Protein 2A2N (pdb70)

Organism: Homo sapiens (NCBI:txid9606)

InterPro domains:
  IPR001680 WD40 repeat [PF00400] (89-116)
  IPR001680 WD40 repeat [PF00400] (125-161)
  IPR001680 WD40 repeat [PF00400] (284-307)
  IPR001680 WD40 repeat [PS50082] (129-170)
  IPR001680 WD40 repeat [SM00320] (80-117)
  IPR001680 WD40 repeat [SM00320] (122-161)
  IPR001680 WD40 repeat [SM00320] (211-251)
  IPR001680 WD40 repeat [SM00320] (269-308)
  IPR002130 Cyclophilin-type peptidyl-prolyl cis-trans isomerase domain [PF00160] (496-645)
  IPR002130 Cyclophilin-type peptidyl-prolyl cis-trans isomerase domain [PR00153] (507-522)
  IPR002130 Cyclophilin-type peptidyl-prolyl cis-trans isomerase domain [PR00153] (533-545)
  IPR002130 Cyclophilin-type peptidyl-prolyl cis-trans isomerase domain [PR00153] (576-591)
  IPR002130 Cyclophilin-type peptidyl-prolyl cis-trans isomerase domain [PR00153] (591-603)
  IPR002130 Cyclophilin-type peptidyl-prolyl cis-trans isomerase domain [PR00153] (604-619)
  IPR002130 Cyclophilin-type peptidyl-prolyl cis-trans isomerase domain [PS50072] (490-645)
  IPR015943 WD40/YVTN repeat-like-containing domain superfamily [G3DSA:2.130.10.10] (78-263)
  IPR015943 WD40/YVTN repeat-like-containing domain superfamily [G3DSA:2.130.10.10] (264-470)
  IPR029000 Cyclophilin-like domain superfamily [G3DSA:2.40.100.10] (471-646)
  IPR029000 Cyclophilin-like domain superfamily [SSF50891] (483-645)
  IPR036322 WD40-repeat-containing domain superfamily [SSF50978] (87-430)

Foldseek 3Di:
DDDDDAQFAQWKWFQKPQGIWIKGWDCVQPVQVRNQQRVCQVVCVQAWWWQLAAAAQWKTKTFAPVSQVPHAFTPVGFWAAARADPVAFLQAFQWKWFDADFGRGGGGMIMGTLGRDRVCHVVIHGTIGTDPCSVVRNVVNPADADPVRNGHPDTMGGNGMGGD/DDDDDAQFAQWKWFQKPLGIWIKGFACPQPVVLRNQQRVCQVVQVQAFWFQLAAAAQWKTKIFAPVSQVPHFFTPVGFWAFARADPVAALQAFFWKWFDDDQGGRGGGMIIGTGGRDRVCRVRIHGTIGTDPCSVSRNVVNPADADPVRRGHPDTMGGNGMGGD/DPDDDDAQFAQWKWFQKPLGIWIKGWACVQVVQVRSQQSVCQVVQVQAFWFQLAAAAQWKTKTFAPVSQVPHFATPVRFWAAARADPVAALQAFQFKWFDADFGRGGGGMIIGTLGRDRVCHPVIHGTIGTDDCSVSRNVVNPADADVVRNGHPDTIGGNGMGGD

Solvent-accessible surface area: 22332 Å² total; per-residue (Å²): 202,34,18,10,0,112,20,42,14,91,37,3,47,0,40,7,61,54,27,56,0,43,1,108,4,21,25,134,62,0,55,81,0,0,26,1,2,0,14,9,5,70,110,25,64,2,74,50,15,35,1,11,37,1,20,155,36,2,0,0,0,0,0,1,72,84,10,80,1,130,11,29,82,3,42,121,48,30,121,23,100,10,18,77,73,92,97,14,64,0,81,124,50,37,0,0,0,2,0,8,48,37,92,83,29,0,2,0,0,0,0,1,0,8,51,66,0,76,52,3,35,72,130,12,0,6,0,0,32,13,82,132,4,67,105,14,0,63,116,0,1,74,37,172,36,48,99,173,79,42,92,10,148,150,106,5,27,0,106,56,7,67,23,184,181,42,21,8,0,108,26,37,13,90,34,2,48,0,38,3,64,38,26,60,0,38,1,106,4,21,23,134,56,0,56,98,0,0,29,1,2,0,14,10,4,70,105,28,63,1,62,55,16,27,0,12,96,2,50,161,42,43,4,0,16,0,0,2,70,88,10,82,33,182,15,38,83,5,43,118,55,27,121,25,114,19,26,78,70,88,96,13,60,0,88,133,48,39,0,0,0,3,13,38,79,60,82,63,42,0,9,1,23,1,8,0,0,10,49,60,0,69,152,15,40,77,135,32,0,7,0,0,24,14,82,133,4,65,105,15,0,68,111,0,2,73,32,177,30,51,110,189,84,46,87,4,143,152,80,7,33,0,102,51,7,66,24,180,132,196,80,184,41,142,114,120,39,12,94,28,2,50,0,41,6,65,50,29,60,0,51,1,96,6,29,22,115,57,0,66,93,0,0,35,0,1,0,13,8,5,124,110,24,64,2,76,49,14,29,1,9,34,2,19,128,35,1,0,0,0,0,0,2,74,86,12,80,1,137,13,27,78,4,44,118,47,34,123,13,85,22,23,81,73,90,95,17,75,0,88,124,49,27,0,0,0,1,0,9,56,40,94,73,25,0,2,0,0,0,0,0,0,10,50,66,0,72,58,4,27,78,127,13,0,6,0,0,23,4,72,136,8,80,100,9,0,64,126,0,2,60,40,158,34,50,95,178,83,44,85,7,142,146,103,6,29,0,103,51,6,62,23,182

GO terms:
  GO:0003755 peptidyl-prolyl cis-trans isomerase activity (F, IDA)
  GO:0071013 catalytic step 2 spliceosome (C, IDA)
  GO:0000398 mRNA splicing, via spliceosome (P, IC)
  GO:0005654 nucleoplasm (C, TAS)
  GO:0016604 nuclear body (C, IDA)

B-factor: mean 46.23, std 14.1, range [25.92, 134.56]

Secondary structure (DSSP, 8-state):
---S-----SEEEEEETTEEEEEEE-TTT-HHHHHHHHHHHHTTTTTT-B--EEETTTEEEE--TTSSSS----TTSS-B-----TT--S-SSSEEEE--SSTT-B-S-EEEESS--GGGTTTS-EEEEEEE-HHHHHHHHTS-B-TTT--BSS--BEEEEEE-/---S-----SEEEEEETTEEEEEEE-TTT-HHHHHHHHHHHHTTTTTT-B--EEETTTEEEE--TTSSSS----TTSS-B-----TT--S-SSSEEEE--SSSS-BSS-EEEESS--GGGTTTS-EEEEEEE-HHHHHHHHTS-EETTTTEESS--BEEEEEE-/--S----S--SEEEEEETTEEEEEEE-TTT-HHHHHHHHHHHHHTTTTT-B--EEETTTEEEE--TTSSSS----TTSS-B----BTTB-S-SSSEEEE--SSTT-B-S-EEEESS--GGGTTTS-EEEEEEE-HHHHHHHHTS-EETTTTEESS--BEEEEEE-

CATH classification: 2.40.100.10

Radius of gyration: 31.51 Å; Cα contacts (8 Å, |Δi|>4): 1238; chains: 3; bounding box: 46×42×111 Å

Sequence (493 aa):
QAEGPKRVSDSAIIHTSMGDIHTKLFPVECPKTVENFCVHSRNGYYNGHTFHRIIKGFMIQTGDPTGTGMGGESIWGGEFEDEFHSTLRHDRPYTLSMANAGSNTNGSQFFITVVPTPWLDNKHTVFGRVTKGMEVVQRISNVKVNPKTDKPYEDVSIINITVKQAEGPKRVSDSAIIHTSMGDIHTKLFPVECPKTVENFCVHSRNGYYNGHTFHRIIKGFMIQTGDPTGTGMGGESIWGGEFEDEFHSTLRHDRPYTLSMANAGSNTNGSQFFITVVPTPWLDNKHTVFGRVTKGMEVVQRISNVKVNPKTDKPYEDVSIINITVKTQAEGPKRVSDSAIIHTSMGDIHTKLFPVECPKTVENFCVHSRNGYYNGHTFHRIIKGFMIQTGDPTGTGMGGESIWGGEFEDEFHSTLRHDRPYTLSMANAGSNTNGSQFFITVVPTPWLDNKHTVFGRVTKGMEVVQRISNVKVNPKTDKPYEDVSIINITVK

Structure (mmCIF, N/CA/C/O backbone):
data_2A2N
#
_entry.id   2A2N
#
_cell.length_a   139.658
_cell.length_b   39.893
_cell.length_c   115.638
_cell.angle_alpha   90.00
_cell.angle_beta   122.33
_cell.angle_gamma   90.00
#
_symmetry.space_group_name_H-M   'C 1 2 1'
#
loop_
_entity.id
_entity.type
_entity.pdbx_description
1 polymer 'peptidylprolyl isomerase domain and WD repeat containing 1'
2 non-polymer GLYCEROL
3 water water
#
loop_
_atom_site.group_PDB
_atom_site.id
_atom_site.type_symbol
_atom_site.label_atom_id
_atom_site.label_alt_id
_atom_site.label_comp_id
_atom_site.label_asym_id
_atom_site.label_entity_id
_atom_site.label_seq_id
_atom_site.pdbx_PDB_ins_code
_atom_site.Cartn_x
_atom_site.Cartn_y
_atom_site.Cartn_z
_atom_site.occupancy
_atom_site.B_iso_or_equiv
_atom_site.auth_seq_id
_atom_site.auth_comp_id
_atom_site.auth_asym_id
_atom_site.auth_atom_id
_atom_site.pdbx_PDB_model_num
ATOM 1 N N . GLN A 1 13 ? 64.830 8.740 -7.119 1.00 58.01 483 GLN A N 1
ATOM 2 C CA . GLN A 1 13 ? 63.848 7.718 -6.657 1.00 54.35 483 GLN A CA 1
ATOM 3 C C . GLN A 1 13 ? 63.173 6.992 -7.824 1.00 50.23 483 GLN A C 1
ATOM 4 O O . GLN A 1 13 ? 63.069 7.509 -8.946 1.00 48.10 483 GLN A O 1
ATOM 10 N N . ALA A 1 14 ? 62.718 5.779 -7.545 1.00 44.84 484 ALA A N 1
ATOM 11 C CA . ALA A 1 14 ? 62.095 4.983 -8.568 1.00 40.46 484 ALA A CA 1
ATOM 12 C C . ALA A 1 14 ? 60.753 5.605 -8.934 1.00 37.32 484 ALA A C 1
ATOM 13 O O . ALA A 1 14 ? 60.135 6.299 -8.130 1.00 39.40 484 ALA A O 1
ATOM 15 N N . GLU A 1 15 ? 60.314 5.367 -10.159 1.00 33.08 485 GLU A N 1
ATOM 16 C CA . GLU A 1 15 ? 59.030 5.892 -10.610 1.00 31.07 485 GLU A CA 1
ATOM 17 C C . GLU A 1 15 ? 57.892 5.085 -10.014 1.00 32.42 485 GLU A C 1
ATOM 18 O O . GLU A 1 15 ? 58.044 3.911 -9.593 1.00 33.91 485 GLU A O 1
ATOM 24 N N . GLY A 1 16 ? 56.715 5.701 -10.065 1.00 31.31 486 GLY A N 1
ATOM 25 C CA . GLY A 1 16 ? 55.527 4.951 -9.792 1.00 32.70 486 GLY A CA 1
ATOM 26 C C . GLY A 1 16 ? 54.628 5.525 -8.746 1.00 32.02 486 GLY A C 1
ATOM 27 O O . GLY A 1 16 ? 55.042 6.397 -7.952 1.00 36.22 486 GLY A O 1
ATOM 28 N N . PRO A 1 17 ? 53.371 5.066 -8.749 1.00 32.20 487 PRO A N 1
ATOM 29 C CA . PRO A 1 17 ? 52.397 5.624 -7.824 1.00 30.30 487 PRO A CA 1
ATOM 30 C C . PRO A 1 17 ? 52.548 5.019 -6.441 1.00 32.72 487 PRO A C 1
ATOM 31 O O . PRO A 1 17 ? 52.996 3.866 -6.321 1.00 33.52 487 PRO A O 1
ATOM 35 N N . LYS A 1 18 ? 52.118 5.762 -5.430 1.00 34.79 488 LYS A N 1
ATOM 36 C CA . LYS A 1 18 ? 52.193 5.330 -4.051 1.00 36.57 488 LYS A CA 1
ATOM 37 C C . LYS A 1 18 ? 50.812 5.445 -3.397 1.00 36.07 488 LYS A C 1
ATOM 38 O O . LYS A 1 18 ? 49.863 5.967 -4.002 1.00 35.69 488 LYS A O 1
ATOM 44 N N . ARG A 1 19 ? 50.714 4.926 -2.180 1.00 34.59 489 ARG A N 1
ATOM 45 C CA . ARG A 1 19 ? 49.456 4.843 -1.422 1.00 33.67 489 ARG A CA 1
ATOM 46 C C . ARG A 1 19 ? 49.656 5.446 -0.035 1.00 35.49 489 ARG A C 1
ATOM 47 O O . ARG A 1 19 ? 48.783 5.358 0.804 1.00 36.85 489 ARG A O 1
ATOM 55 N N . VAL A 1 20 ? 50.801 6.069 0.199 1.00 35.73 490 VAL A N 1
ATOM 56 C CA . VAL A 1 20 ? 51.077 6.720 1.486 1.00 36.42 490 VAL A CA 1
ATOM 57 C C . VAL A 1 20 ? 50.606 8.175 1.431 1.00 37.62 490 VAL A C 1
ATOM 58 O O . VAL A 1 20 ? 50.153 8.636 0.400 1.00 39.97 490 VAL A O 1
ATOM 62 N N . SER A 1 21 ? 50.642 8.863 2.574 1.00 36.70 491 SER A N 1
ATOM 63 C CA . SER A 1 21 ? 50.339 10.276 2.630 1.00 36.68 491 SER A CA 1
ATOM 64 C C . SER A 1 21 ? 51.078 10.812 3.839 1.00 36.56 491 SER A C 1
ATOM 65 O O . SER A 1 21 ? 51.526 10.040 4.700 1.00 35.99 491 SER A O 1
ATOM 68 N N . ASP A 1 22 ? 51.246 12.121 3.928 1.00 37.02 492 ASP A N 1
ATOM 69 C CA . ASP A 1 22 ? 51.913 12.633 5.118 1.00 38.79 492 ASP A CA 1
ATOM 70 C C . ASP A 1 22 ? 50.941 13.249 6.121 1.00 37.52 492 ASP A C 1
ATOM 71 O O . ASP A 1 22 ? 51.362 13.837 7.103 1.00 38.27 492 ASP A O 1
ATOM 76 N N . SER A 1 23 ? 49.631 13.123 5.883 1.00 37.47 493 SER A N 1
ATOM 77 C CA . SER A 1 23 ? 48.674 13.527 6.906 1.00 36.77 493 SER A CA 1
ATOM 78 C C . SER A 1 23 ? 47.330 12.855 6.778 1.00 36.70 493 SER A C 1
ATOM 79 O O . SER A 1 23 ? 46.924 12.385 5.692 1.00 34.60 493 SER A O 1
ATOM 82 N N . ALA A 1 24 ? 46.646 12.824 7.914 1.00 33.86 494 ALA A N 1
ATOM 83 C CA . ALA A 1 24 ? 45.332 12.219 8.008 1.00 32.80 494 ALA A CA 1
ATOM 84 C C . ALA A 1 24 ? 44.547 12.902 9.129 1.00 32.96 494 ALA A C 1
ATOM 85 O O . ALA A 1 24 ? 45.133 13.609 9.989 1.00 34.75 494 ALA A O 1
ATOM 87 N N . ILE A 1 25 ? 43.230 12.735 9.103 1.00 31.66 495 ILE A N 1
ATOM 88 C CA . ILE A 1 25 ? 42.377 13.221 10.180 1.00 32.95 495 ILE A CA 1
ATOM 89 C C . ILE A 1 25 ? 41.594 12.016 10.684 1.00 32.87 495 ILE A C 1
ATOM 90 O O . ILE A 1 25 ? 40.861 11.373 9.917 1.00 34.14 495 ILE A O 1
ATOM 95 N N . ILE A 1 26 ? 41.754 11.697 11.962 1.00 30.42 496 ILE A N 1
ATOM 96 C CA . ILE A 1 26 ? 40.939 10.608 12.548 1.00 30.00 496 ILE A CA 1
ATOM 97 C C . ILE A 1 26 ? 39.710 11.257 13.119 1.00 30.76 496 ILE A C 1
ATOM 98 O O . ILE A 1 26 ? 39.831 12.044 14.088 1.00 32.43 496 ILE A O 1
ATOM 103 N N . HIS A 1 27 ? 38.535 10.928 12.551 1.00 30.60 497 HIS A N 1
ATOM 104 C CA . HIS A 1 27 ? 37.268 11.544 12.994 1.00 31.50 497 HIS A CA 1
ATOM 105 C C . HIS A 1 27 ? 36.680 10.641 14.059 1.00 31.15 497 HIS A C 1
ATOM 106 O O . HIS A 1 27 ? 36.201 9.541 13.735 1.00 32.49 497 HIS A O 1
ATOM 113 N N . THR A 1 28 ? 36.756 11.052 15.323 1.00 29.88 498 THR A N 1
ATOM 114 C CA . THR A 1 28 ? 36.244 10.186 16.422 1.00 29.48 498 THR A CA 1
ATOM 115 C C . THR A 1 28 ? 34.898 10.688 16.906 1.00 31.71 498 THR A C 1
ATOM 116 O O . THR A 1 28 ? 34.494 11.824 16.628 1.00 33.29 498 THR A O 1
ATOM 120 N N . SER A 1 29 ? 34.281 9.886 17.752 1.00 30.05 499 SER A N 1
ATOM 121 C CA . SER A 1 29 ? 33.004 10.226 18.407 1.00 29.22 499 SER A CA 1
ATOM 122 C C . SER A 1 29 ? 33.133 11.409 19.396 1.00 31.47 499 SER A C 1
ATOM 123 O O . SER A 1 29 ? 32.108 11.961 19.803 1.00 33.19 499 SER A O 1
ATOM 126 N N . MET A 1 30 ? 34.368 11.815 19.726 1.00 29.67 500 MET A N 1
ATOM 127 C CA . MET A 1 30 ? 34.615 13.008 20.593 1.00 31.13 500 MET A CA 1
ATOM 128 C C . MET A 1 30 ? 35.414 14.123 19.916 1.00 31.76 500 MET A C 1
ATOM 129 O O . MET A 1 30 ? 35.792 15.108 20.567 1.00 33.45 500 MET A O 1
ATOM 134 N N . GLY A 1 31 ? 35.551 14.046 18.592 1.00 32.38 501 GLY A N 1
ATOM 135 C CA . GLY A 1 31 ? 36.209 15.106 17.831 1.00 32.57 501 GLY A CA 1
ATOM 136 C C . GLY A 1 31 ? 37.299 14.618 16.901 1.00 33.37 501 GLY A C 1
ATOM 137 O O . GLY A 1 31 ? 37.615 13.411 16.826 1.00 30.86 501 GLY A O 1
ATOM 138 N N . ASP A 1 32 ? 37.900 15.565 16.200 1.00 32.63 502 ASP A N 1
ATOM 139 C CA . ASP A 1 32 ? 38.879 15.245 15.155 1.00 32.56 502 ASP A CA 1
ATOM 140 C C . ASP A 1 32 ? 40.306 15.279 15.670 1.00 32.61 502 ASP A C 1
ATOM 141 O O . ASP A 1 32 ? 40.704 16.188 16.398 1.00 35.22 502 ASP A O 1
ATOM 146 N N . ILE A 1 33 ? 41.071 14.276 15.295 1.00 30.99 503 ILE A N 1
ATOM 147 C CA . ILE A 1 33 ? 42.492 14.234 15.634 1.00 30.77 503 ILE A CA 1
ATOM 148 C C . ILE A 1 33 ? 43.311 14.335 14.338 1.00 33.21 503 ILE A C 1
ATOM 149 O O . ILE A 1 33 ? 43.274 13.425 13.485 1.00 33.03 503 ILE A O 1
ATOM 154 N N . HIS A 1 34 ? 44.017 15.460 14.170 1.00 33.04 504 HIS A N 1
ATOM 155 C CA . HIS A 1 34 ? 44.806 15.681 12.931 1.00 34.27 504 HIS A CA 1
ATOM 156 C C . HIS A 1 34 ? 46.189 15.119 13.151 1.00 35.12 504 HIS A C 1
ATOM 157 O O . HIS A 1 34 ? 46.866 15.532 14.079 1.00 37.58 504 HIS A O 1
ATOM 164 N N . THR A 1 35 ? 46.614 14.195 12.298 1.00 35.74 505 THR A N 1
ATOM 165 C CA . THR A 1 35 ? 47.906 13.505 12.470 1.00 36.53 505 THR A CA 1
ATOM 166 C C . THR A 1 35 ? 48.818 13.731 11.280 1.00 37.64 505 THR A C 1
ATOM 167 O O . THR A 1 35 ? 48.437 13.459 10.121 1.00 38.16 505 THR A O 1
ATOM 171 N N . LYS A 1 36 ? 50.026 14.198 11.569 1.00 36.07 506 LYS A N 1
ATOM 172 C CA . LYS A 1 36 ? 51.109 14.215 10.602 1.00 38.57 506 LYS A CA 1
ATOM 173 C C . LYS A 1 36 ? 51.650 12.795 10.589 1.00 38.31 506 LYS A C 1
ATOM 174 O O . LYS A 1 36 ? 51.742 12.164 11.644 1.00 38.99 506 LYS A O 1
ATOM 180 N N . LEU A 1 37 ? 51.961 12.279 9.401 1.00 38.13 507 LEU A N 1
ATOM 181 C CA . LEU A 1 37 ? 52.532 10.946 9.279 1.00 37.39 507 LEU A CA 1
ATOM 182 C C . LEU A 1 37 ? 53.969 11.005 8.733 1.00 38.09 507 LEU A C 1
ATOM 183 O O . LEU A 1 37 ? 54.338 11.998 8.079 1.00 39.10 507 LEU A O 1
ATOM 188 N N . PHE A 1 38 ? 54.732 9.931 8.964 1.00 37.26 508 PHE A N 1
ATOM 189 C CA . PHE A 1 38 ? 56.151 9.846 8.595 1.00 38.53 508 PHE A CA 1
ATOM 190 C C . PHE A 1 38 ? 56.435 8.780 7.533 1.00 38.03 508 PHE A C 1
ATOM 191 O O . PHE A 1 38 ? 57.092 7.789 7.813 1.00 38.81 508 PHE A O 1
ATOM 199 N N . PRO A 1 39 ? 55.933 8.965 6.291 1.00 38.50 509 PRO A N 1
ATOM 200 C CA . PRO A 1 39 ? 56.077 7.873 5.307 1.00 38.79 509 PRO A CA 1
ATOM 201 C C . PRO A 1 39 ? 57.486 7.677 4.767 1.00 39.75 509 PRO A C 1
ATOM 202 O O . PRO A 1 39 ? 57.781 6.616 4.248 1.00 40.73 509 PRO A O 1
ATOM 206 N N . VAL A 1 40 ? 58.339 8.698 4.847 1.00 41.47 510 VAL A N 1
ATOM 207 C CA . VAL A 1 40 ? 59.726 8.516 4.402 1.00 43.50 510 VAL A CA 1
ATOM 208 C C . VAL A 1 40 ? 60.429 7.521 5.331 1.00 43.67 510 VAL A C 1
ATOM 209 O O . VAL A 1 40 ? 60.962 6.520 4.866 1.00 44.02 510 VAL A O 1
ATOM 213 N N . GLU A 1 41 ? 60.363 7.781 6.643 1.00 42.89 511 GLU A N 1
ATOM 214 C CA . GLU A 1 41 ? 60.979 6.925 7.664 1.00 41.61 511 GLU A CA 1
ATOM 215 C C . GLU A 1 41 ? 60.281 5.570 7.823 1.00 42.39 511 GLU A C 1
ATOM 216 O O . GLU A 1 41 ? 60.934 4.531 8.005 1.00 42.54 511 GLU A O 1
ATOM 222 N N . CYS A 1 42 ? 58.948 5.576 7.763 1.00 40.03 512 CYS A N 1
ATOM 223 C CA . CYS A 1 42 ? 58.173 4.346 8.025 1.00 39.57 512 CYS A CA 1
ATOM 224 C C . CYS A 1 42 ? 57.203 4.036 6.879 1.00 37.74 512 CYS A C 1
ATOM 225 O O . CYS A 1 42 ? 55.983 4.121 7.033 1.00 37.78 512 CYS A O 1
ATOM 228 N N . PRO A 1 43 ? 57.735 3.715 5.703 1.00 38.06 513 PRO A N 1
ATOM 229 C CA . PRO A 1 43 ? 56.846 3.538 4.546 1.00 38.90 513 PRO A CA 1
ATOM 230 C C . PRO A 1 43 ? 55.823 2.418 4.662 1.00 38.75 513 PRO A C 1
ATOM 231 O O . PRO A 1 43 ? 54.676 2.598 4.245 1.00 37.84 513 PRO A O 1
ATOM 235 N N . LYS A 1 44 ? 56.227 1.268 5.202 1.00 36.94 514 LYS A N 1
ATOM 236 C CA . LYS A 1 44 ? 55.323 0.147 5.322 1.00 36.09 514 LYS A CA 1
ATOM 237 C C . LYS A 1 44 ? 54.207 0.479 6.326 1.00 36.04 514 LYS A C 1
ATOM 238 O O . LYS A 1 44 ? 53.028 0.158 6.083 1.00 37.49 514 LYS A O 1
ATOM 244 N N . THR A 1 45 ? 54.586 1.104 7.443 1.00 35.01 515 THR A N 1
ATOM 245 C CA . THR A 1 45 ? 53.647 1.434 8.527 1.00 35.48 515 THR A CA 1
ATOM 246 C C . THR A 1 45 ? 52.643 2.495 8.058 1.00 34.45 515 THR A C 1
ATOM 247 O O . THR A 1 45 ? 51.442 2.373 8.314 1.00 32.40 515 THR A O 1
ATOM 251 N N . VAL A 1 46 ? 53.126 3.534 7.378 1.00 34.40 516 VAL A N 1
ATOM 252 C CA . VAL A 1 46 ? 52.206 4.549 6.879 1.00 34.55 516 VAL A CA 1
ATOM 253 C C . VAL A 1 46 ? 51.319 3.989 5.765 1.00 34.23 516 VAL A C 1
ATOM 254 O O . VAL A 1 46 ? 50.094 4.250 5.736 1.00 32.38 516 VAL A O 1
ATOM 258 N N . GLU A 1 47 ? 51.881 3.146 4.884 1.00 34.11 517 GLU A N 1
ATOM 259 C CA . GLU A 1 47 ? 51.046 2.537 3.853 1.00 33.67 517 GLU A CA 1
ATOM 260 C C . GLU A 1 47 ? 49.937 1.692 4.479 1.00 32.72 517 GLU A C 1
ATOM 261 O O . GLU A 1 47 ? 48.755 1.818 4.105 1.00 31.61 517 GLU A O 1
ATOM 267 N N . ASN A 1 48 ? 50.295 0.846 5.444 1.00 31.24 518 ASN A N 1
ATOM 268 C CA . ASN A 1 48 ? 49.285 0.003 6.122 1.00 30.32 518 ASN A CA 1
ATOM 269 C C . ASN A 1 48 ? 48.157 0.884 6.677 1.00 31.88 518 ASN A C 1
ATOM 270 O O . ASN A 1 48 ? 46.948 0.595 6.486 1.00 30.95 518 ASN A O 1
ATOM 275 N N . PHE A 1 49 ? 48.559 1.945 7.370 1.00 31.86 519 PHE A N 1
ATOM 276 C CA . PHE A 1 49 ? 47.605 2.804 8.055 1.00 31.27 519 PHE A CA 1
ATOM 277 C C . PHE A 1 49 ? 46.730 3.515 7.005 1.00 31.20 519 PHE A C 1
ATOM 278 O O . PHE A 1 49 ? 45.490 3.535 7.129 1.00 30.29 519 PHE A O 1
ATOM 286 N N . CYS A 1 50 ? 47.368 4.070 5.973 1.00 30.24 520 CYS A N 1
ATOM 287 C CA . CYS A 1 50 ? 46.650 4.855 4.951 1.00 30.37 520 CYS A CA 1
ATOM 288 C C . CYS A 1 50 ? 45.682 3.988 4.153 1.00 31.85 520 CYS A C 1
ATOM 289 O O . CYS A 1 50 ? 44.527 4.364 3.915 1.00 31.53 520 CYS A O 1
ATOM 292 N N . VAL A 1 51 ? 46.132 2.795 3.771 1.00 31.30 521 VAL A N 1
ATOM 293 C CA . VAL A 1 51 ? 45.279 1.913 2.983 1.00 31.31 521 VAL A CA 1
ATOM 294 C C . VAL A 1 51 ? 44.097 1.393 3.821 1.00 32.12 521 VAL A C 1
ATOM 295 O O . VAL A 1 51 ? 42.934 1.375 3.351 1.00 32.36 521 VAL A O 1
ATOM 299 N N . HIS A 1 52 ? 44.368 0.978 5.064 1.00 29.91 522 HIS A N 1
ATOM 300 C CA . HIS A 1 52 ? 43.263 0.599 5.938 1.00 32.20 522 HIS A CA 1
ATOM 301 C C . HIS A 1 52 ? 42.256 1.759 6.074 1.00 31.39 522 HIS A C 1
ATOM 302 O O . HIS A 1 52 ? 41.026 1.566 5.964 1.00 31.47 522 HIS A O 1
ATOM 309 N N . SER A 1 53 ? 42.787 2.967 6.273 1.00 28.65 523 SER A N 1
ATOM 310 C CA . SER A 1 53 ? 41.953 4.169 6.495 1.00 30.00 523 SER A CA 1
ATOM 311 C C . SER A 1 53 ? 41.041 4.427 5.290 1.00 29.80 523 SER A C 1
ATOM 312 O O . SER A 1 53 ? 39.809 4.542 5.443 1.00 30.95 523 SER A O 1
ATOM 315 N N . ARG A 1 54 ? 41.623 4.471 4.090 1.00 32.15 524 ARG A N 1
ATOM 316 C CA . ARG A 1 54 ? 40.827 4.736 2.871 1.00 33.16 524 ARG A CA 1
ATOM 317 C C . ARG A 1 54 ? 39.796 3.638 2.605 1.00 33.00 524 ARG A C 1
ATOM 318 O O . ARG A 1 54 ? 38.689 3.895 2.086 1.00 33.95 524 ARG A O 1
ATOM 326 N N . ASN A 1 55 ? 40.180 2.408 2.937 1.00 32.41 525 ASN A N 1
ATOM 327 C CA . ASN A 1 55 ? 39.333 1.249 2.789 1.00 32.08 525 ASN A CA 1
ATOM 328 C C . ASN A 1 55 ? 38.178 1.242 3.782 1.00 32.80 525 ASN A C 1
ATOM 329 O O . ASN A 1 55 ? 37.285 0.422 3.663 1.00 34.03 525 ASN A O 1
ATOM 334 N N . GLY A 1 56 ? 38.198 2.124 4.783 1.00 31.39 526 GLY A N 1
ATOM 335 C CA . GLY A 1 56 ? 37.149 2.102 5.825 1.00 32.83 526 GLY A CA 1
ATOM 336 C C . GLY A 1 56 ? 37.346 0.979 6.865 1.00 31.51 526 GLY A C 1
ATOM 337 O O . GLY A 1 56 ? 36.446 0.643 7.657 1.00 33.39 526 GLY A O 1
ATOM 338 N N . TYR A 1 57 ? 38.536 0.414 6.911 1.00 31.83 527 TYR A N 1
ATOM 339 C CA . TYR A 1 57 ? 38.818 -0.746 7.839 1.00 28.96 527 TYR A CA 1
ATOM 340 C C . TYR A 1 57 ? 38.670 -0.316 9.286 1.00 28.70 527 TYR A C 1
ATOM 341 O O . TYR A 1 57 ? 38.173 -1.076 10.082 1.00 31.54 527 TYR A O 1
ATOM 350 N N . TYR A 1 58 ? 38.987 0.963 9.593 1.00 28.31 528 TYR A N 1
ATOM 351 C CA . TYR A 1 58 ? 38.945 1.421 10.991 1.00 28.06 528 TYR A CA 1
ATOM 352 C C . TYR A 1 58 ? 37.579 2.009 11.375 1.00 30.01 528 TYR A C 1
ATOM 353 O O . TYR A 1 58 ? 37.330 2.370 12.551 1.00 31.37 528 TYR A O 1
ATOM 362 N N . ASN A 1 59 ? 36.678 2.054 10.397 1.00 28.94 529 ASN A N 1
ATOM 363 C CA . ASN A 1 59 ? 35.388 2.710 10.637 1.00 29.85 529 ASN A CA 1
ATOM 364 C C . ASN A 1 59 ? 34.621 1.940 11.709 1.00 28.26 529 ASN A C 1
ATOM 365 O O . ASN A 1 59 ? 34.374 0.703 11.598 1.00 31.73 529 ASN A O 1
ATOM 370 N N . GLY A 1 60 ? 34.264 2.663 12.768 1.00 28.74 530 GLY A N 1
ATOM 371 C CA . GLY A 1 60 ? 33.486 2.116 13.882 1.00 29.06 530 GLY A CA 1
ATOM 372 C C . GLY A 1 60 ? 34.306 1.405 14.950 1.00 28.64 530 GLY A C 1
ATOM 373 O O . GLY A 1 60 ? 33.759 0.982 15.947 1.00 31.19 530 GLY A O 1
ATOM 374 N N . HIS A 1 61 ? 35.630 1.281 14.758 1.00 28.73 531 HIS A N 1
ATOM 375 C CA . HIS A 1 61 ? 36.492 0.726 15.802 1.00 28.86 531 HIS A CA 1
ATOM 376 C C . HIS A 1 61 ? 36.371 1.541 17.086 1.00 29.57 531 HIS A C 1
ATOM 377 O O . HIS A 1 61 ? 36.254 2.771 17.033 1.00 31.61 531 HIS A O 1
ATOM 384 N N . THR A 1 62 ? 36.455 0.851 18.228 1.00 29.16 532 THR A N 1
ATOM 385 C CA . THR A 1 62 ? 36.438 1.497 19.528 1.00 30.37 532 THR A CA 1
ATOM 386 C C . THR A 1 62 ? 37.876 1.778 20.014 1.00 31.77 532 THR A C 1
ATOM 387 O O . THR A 1 62 ? 38.835 1.163 19.532 1.00 31.16 532 THR A O 1
ATOM 391 N N . PHE A 1 63 ? 38.029 2.727 20.950 1.00 30.90 533 PHE A N 1
ATOM 392 C CA . PHE A 1 63 ? 39.281 2.827 21.677 1.00 30.82 533 PHE A CA 1
ATOM 393 C C . PHE A 1 63 ? 39.142 1.859 22.850 1.00 30.49 533 PHE A C 1
ATOM 394 O O . PHE A 1 63 ? 38.560 2.193 23.902 1.00 32.13 533 PHE A O 1
ATOM 402 N N . HIS A 1 64 ? 39.628 0.637 22.651 1.00 31.08 534 HIS A N 1
ATOM 403 C CA . HIS A 1 64 ? 39.241 -0.453 23.555 1.00 30.21 534 HIS A CA 1
ATOM 404 C C . HIS A 1 64 ? 40.093 -0.503 24.836 1.00 32.10 534 HIS A C 1
ATOM 405 O O . HIS A 1 64 ? 39.789 -1.254 25.770 1.00 34.95 534 HIS A O 1
ATOM 412 N N . ARG A 1 65 ? 41.205 0.237 24.834 1.00 31.80 535 ARG A N 1
ATOM 413 C CA . ARG A 1 65 ? 42.128 0.289 25.958 1.00 32.45 535 ARG A CA 1
ATOM 414 C C . ARG A 1 65 ? 42.559 1.736 26.115 1.00 32.88 535 ARG A C 1
ATOM 415 O O . ARG A 1 65 ? 43.172 2.311 25.209 1.00 33.54 535 ARG A O 1
ATOM 423 N N . ILE A 1 66 ? 42.223 2.314 27.267 1.00 33.34 536 ILE A N 1
ATOM 424 C CA . ILE A 1 66 ? 42.513 3.714 27.552 1.00 34.16 536 ILE A CA 1
ATOM 425 C C . ILE A 1 66 ? 43.125 3.801 28.939 1.00 36.59 536 ILE A C 1
ATOM 426 O O . ILE A 1 66 ? 42.525 3.349 29.932 1.00 36.74 536 ILE A O 1
ATOM 431 N N . ILE A 1 67 ? 44.332 4.363 29.004 1.00 36.26 537 ILE A N 1
ATOM 432 C CA . ILE A 1 67 ? 45.016 4.450 30.310 1.00 36.22 537 ILE A CA 1
ATOM 433 C C . ILE A 1 67 ? 45.354 5.890 30.581 1.00 39.27 537 ILE A C 1
ATOM 434 O O . ILE A 1 67 ? 46.228 6.457 29.931 1.00 39.21 537 ILE A O 1
ATOM 439 N N . LYS A 1 68 ? 44.646 6.468 31.554 1.00 40.33 538 LYS A N 1
ATOM 440 C CA . LYS A 1 68 ? 44.800 7.870 31.934 1.00 41.91 538 LYS A CA 1
ATOM 441 C C . LYS A 1 68 ? 46.278 8.160 32.168 1.00 39.26 538 LYS A C 1
ATOM 442 O O . LYS A 1 68 ? 46.986 7.374 32.825 1.00 38.09 538 LYS A O 1
ATOM 448 N N . GLY A 1 69 ? 46.738 9.276 31.611 1.00 39.80 539 GLY A N 1
ATOM 449 C CA . GLY A 1 69 ? 48.147 9.688 31.783 1.00 41.30 539 GLY A CA 1
ATOM 450 C C . GLY A 1 69 ? 49.165 8.844 31.044 1.00 42.30 539 GLY A C 1
ATOM 451 O O . GLY A 1 69 ? 50.379 8.970 31.299 1.00 44.32 539 GLY A O 1
ATOM 452 N N . PHE A 1 70 ? 48.696 7.999 30.115 1.00 39.93 540 PHE A N 1
ATOM 453 C CA . PHE A 1 70 ? 49.589 7.132 29.351 1.00 37.76 540 PHE A CA 1
ATOM 454 C C . PHE A 1 70 ? 49.236 7.203 27.852 1.00 38.57 540 PHE A C 1
ATOM 455 O O . PHE A 1 70 ? 49.917 7.864 27.087 1.00 39.00 540 PHE A O 1
ATOM 463 N N . MET A 1 71 ? 48.133 6.585 27.448 1.00 36.23 541 MET A N 1
ATOM 464 C CA . MET A 1 71 ? 47.860 6.522 26.008 1.00 36.17 541 MET A CA 1
ATOM 465 C C . MET A 1 71 ? 46.469 6.002 25.761 1.00 35.00 541 MET A C 1
ATOM 466 O O . MET A 1 71 ? 45.862 5.455 26.680 1.00 34.94 541 MET A O 1
ATOM 471 N N . ILE A 1 72 ? 45.982 6.191 24.531 1.00 33.51 542 ILE A N 1
ATOM 472 C CA . ILE A 1 72 ? 44.655 5.640 24.109 1.00 30.51 542 ILE A CA 1
ATOM 473 C C . ILE A 1 72 ? 44.947 4.712 22.935 1.00 30.41 542 ILE A C 1
ATOM 474 O O . ILE A 1 72 ? 45.799 5.052 22.102 1.00 29.15 542 ILE A O 1
ATOM 479 N N . GLN A 1 73 ? 44.274 3.560 22.889 1.00 30.04 543 GLN A N 1
ATOM 480 C CA . GLN A 1 73 ? 44.589 2.500 21.917 1.00 31.65 543 GLN A CA 1
ATOM 481 C C . GLN A 1 73 ? 43.350 2.037 21.179 1.00 31.21 543 GLN A C 1
ATOM 482 O O . GLN A 1 73 ? 42.262 1.945 21.772 1.00 30.68 543 GLN A O 1
ATOM 488 N N . THR A 1 74 ? 43.522 1.704 19.898 1.00 28.42 544 THR A N 1
ATOM 489 C CA . THR A 1 74 ? 42.381 1.390 19.026 1.00 31.09 544 THR A CA 1
ATOM 490 C C . THR A 1 74 ? 42.851 0.527 17.856 1.00 31.10 544 THR A C 1
ATOM 491 O O . THR A 1 74 ? 44.023 0.047 17.846 1.00 29.30 544 THR A O 1
ATOM 495 N N . GLY A 1 75 ? 41.947 0.290 16.894 1.00 28.84 545 GLY A N 1
ATOM 496 C CA . GLY A 1 75 ? 42.344 -0.320 15.642 1.00 30.67 545 GLY A CA 1
ATOM 497 C C . GLY A 1 75 ? 42.121 -1.816 15.614 1.00 32.32 545 GLY A C 1
ATOM 498 O O . GLY A 1 75 ? 42.599 -2.504 14.671 1.00 32.50 545 GLY A O 1
ATOM 499 N N . ASP A 1 76 ? 41.420 -2.336 16.627 1.00 31.36 546 ASP A N 1
ATOM 500 C CA . ASP A 1 76 ? 41.082 -3.799 16.660 1.00 29.86 546 ASP A CA 1
ATOM 501 C C . ASP A 1 76 ? 3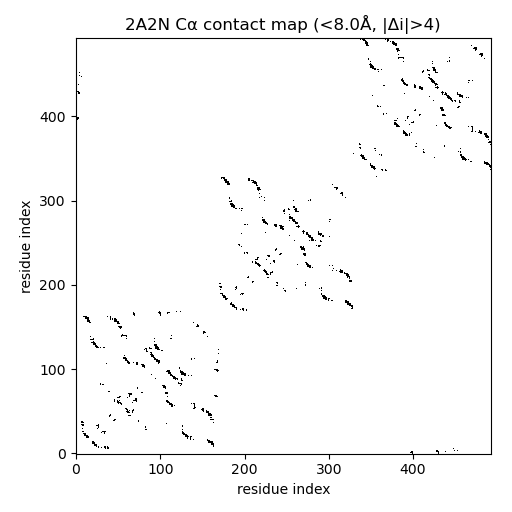9.614 -4.033 16.295 1.00 31.45 546 ASP A C 1
ATOM 502 O O . ASP A 1 76 ? 38.723 -3.655 17.076 1.00 30.16 546 ASP A O 1
ATOM 507 N N . PRO A 1 77 ? 39.348 -4.694 15.145 1.00 30.69 547 PRO A N 1
ATOM 508 C CA . PRO A 1 77 ? 37.931 -4.902 14.758 1.00 32.54 547 PRO A CA 1
ATOM 509 C C . PRO A 1 77 ? 37.135 -5.659 15.809 1.00 31.40 547 PRO A C 1
ATOM 510 O O . PRO A 1 77 ? 35.933 -5.443 15.918 1.00 31.34 547 PRO A O 1
ATOM 514 N N . THR A 1 78 ? 37.814 -6.535 16.584 1.00 32.37 548 THR A N 1
ATOM 515 C CA . THR A 1 78 ? 37.167 -7.296 17.652 1.00 31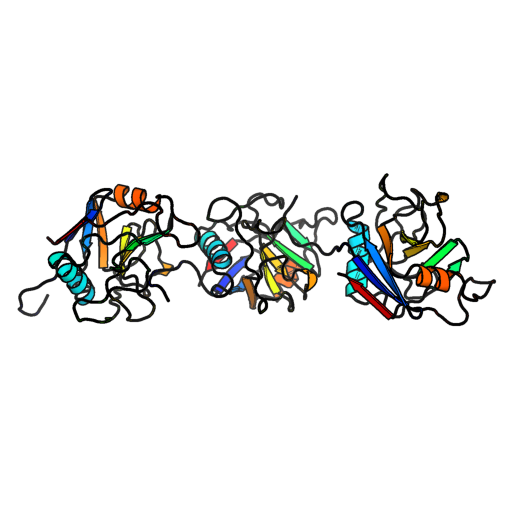.56 548 THR A CA 1
ATOM 516 C C . THR A 1 78 ? 37.019 -6.513 18.965 1.00 32.07 548 THR A C 1
ATOM 517 O O . THR A 1 78 ? 36.261 -6.925 19.831 1.00 32.61 548 THR A O 1
ATOM 521 N N . GLY A 1 79 ? 37.775 -5.410 19.119 1.00 32.30 549 GLY A N 1
ATOM 522 C CA . GLY A 1 79 ? 37.718 -4.629 20.345 1.00 34.20 549 GLY A CA 1
ATOM 523 C C . GLY A 1 79 ? 38.331 -5.301 21.577 1.00 34.00 549 GLY A C 1
ATOM 524 O O . GLY A 1 79 ? 38.119 -4.828 22.712 1.00 35.41 549 GLY A O 1
ATOM 525 N N . THR A 1 80 ? 39.100 -6.386 21.388 1.00 34.74 550 THR A N 1
ATOM 526 C CA . THR A 1 80 ? 39.561 -7.160 22.534 1.00 35.95 550 THR A CA 1
ATOM 527 C C . THR A 1 80 ? 41.052 -6.910 22.838 1.00 36.43 550 THR A C 1
ATOM 528 O O . THR A 1 80 ? 41.535 -7.227 23.947 1.00 38.84 550 THR A O 1
ATOM 532 N N . GLY A 1 81 ? 41.782 -6.330 21.887 1.00 34.56 551 GLY A N 1
ATOM 533 C CA . GLY A 1 81 ? 43.253 -6.304 21.990 1.00 34.74 551 GLY A CA 1
ATOM 534 C C . GLY A 1 81 ? 43.943 -7.465 21.261 1.00 35.30 551 GLY A C 1
ATOM 535 O O . GLY A 1 81 ? 45.149 -7.441 21.057 1.00 35.08 551 GLY A O 1
ATOM 536 N N . MET A 1 82 ? 43.171 -8.460 20.847 1.00 35.74 552 MET A N 1
ATOM 537 C CA . MET A 1 82 ? 43.700 -9.706 20.219 1.00 38.54 552 MET A CA 1
ATOM 538 C C . MET A 1 82 ? 43.604 -9.754 18.711 1.00 38.50 552 MET A C 1
ATOM 539 O O . MET A 1 82 ? 44.092 -10.710 18.066 1.00 40.01 552 MET A O 1
ATOM 544 N N . GLY A 1 83 ? 42.991 -8.731 18.121 1.00 36.46 553 GLY A N 1
ATOM 545 C CA . GLY A 1 83 ? 42.563 -8.841 16.757 1.00 37.11 553 GLY A CA 1
ATOM 546 C C . GLY A 1 83 ? 43.163 -7.789 15.843 1.00 34.70 553 GLY A C 1
ATOM 547 O O . GLY A 1 83 ? 44.013 -6.979 16.245 1.00 35.92 553 GLY A O 1
ATOM 548 N N . GLY A 1 84 ? 42.704 -7.812 14.600 1.00 35.68 554 GLY A N 1
ATOM 549 C CA . GLY A 1 84 ? 43.216 -6.917 13.541 1.00 33.74 554 GLY A CA 1
ATOM 550 C C . GLY A 1 84 ? 44.447 -7.506 12.848 1.00 35.86 554 GLY A C 1
ATOM 551 O O . GLY A 1 84 ? 45.168 -8.353 13.419 1.00 36.71 554 GLY A O 1
ATOM 552 N N . GLU A 1 85 ? 44.646 -7.109 11.598 1.00 33.06 555 GLU A N 1
ATOM 553 C CA . GLU A 1 85 ? 45.802 -7.527 10.842 1.00 36.14 555 GLU A CA 1
ATOM 554 C C . GLU A 1 85 ? 46.193 -6.471 9.819 1.00 34.07 555 GLU A C 1
ATOM 555 O O . GLU A 1 85 ? 45.445 -5.483 9.597 1.00 33.96 555 GLU A O 1
ATOM 561 N N . SER A 1 86 ? 47.387 -6.644 9.237 1.00 35.18 556 SER A N 1
ATOM 562 C CA . SER A 1 86 ? 47.909 -5.680 8.235 1.00 33.30 556 SER A CA 1
ATOM 563 C C . SER A 1 86 ? 47.155 -5.773 6.899 1.00 31.94 556 SER A C 1
ATOM 564 O O . SER A 1 86 ? 46.398 -6.710 6.639 1.00 32.48 556 SER A O 1
ATOM 567 N N . ILE A 1 87 ? 47.378 -4.796 6.032 1.00 33.18 557 ILE A N 1
ATOM 568 C CA . ILE A 1 87 ? 46.796 -4.844 4.698 1.00 33.61 557 ILE A CA 1
ATOM 569 C C . ILE A 1 87 ? 47.342 -6.010 3.858 1.00 35.35 557 ILE A C 1
ATOM 570 O O . ILE A 1 87 ? 46.770 -6.320 2.801 1.00 36.47 557 ILE A O 1
ATOM 575 N N . TRP A 1 88 ? 48.421 -6.628 4.333 1.00 34.65 558 TRP A N 1
ATOM 576 C CA . TRP A 1 88 ? 49.050 -7.813 3.653 1.00 37.61 558 TRP A CA 1
ATOM 577 C C . TRP A 1 88 ? 48.520 -9.140 4.159 1.00 39.31 558 TRP A C 1
ATOM 578 O O . TRP A 1 88 ? 48.838 -10.235 3.585 1.00 38.36 558 TRP A O 1
ATOM 589 N N . GLY A 1 89 ? 47.686 -9.079 5.202 1.00 39.68 559 GLY A N 1
ATOM 590 C CA . GLY A 1 89 ? 47.030 -10.293 5.714 1.00 44.95 559 GLY A CA 1
ATOM 591 C C . GLY A 1 89 ? 47.603 -10.965 6.937 1.00 46.50 559 GLY A C 1
ATOM 592 O O . GLY A 1 89 ? 47.157 -12.062 7.315 1.00 51.99 559 GLY A O 1
ATOM 593 N N . GLY A 1 90 ? 48.587 -10.351 7.554 1.00 44.77 560 GLY A N 1
ATOM 594 C CA . GLY A 1 90 ? 49.129 -10.844 8.813 1.00 43.56 560 GLY A CA 1
ATOM 595 C C . GLY A 1 90 ? 49.887 -9.729 9.509 1.00 42.73 560 GLY A C 1
ATOM 596 O O . GLY A 1 90 ? 49.385 -8.568 9.656 1.00 39.59 560 GLY A O 1
ATOM 597 N N . GLU A 1 91 ? 51.106 -10.056 9.916 1.00 41.75 561 GLU A N 1
ATOM 598 C CA . GLU A 1 91 ? 51.937 -9.141 10.676 1.00 44.45 561 GLU A CA 1
ATOM 599 C C . GLU A 1 91 ? 53.082 -8.617 9.817 1.00 42.35 561 GLU A C 1
ATOM 600 O O . GLU A 1 91 ? 53.458 -9.265 8.832 1.00 43.95 561 GLU A O 1
ATOM 606 N N . PHE A 1 92 ? 53.617 -7.451 10.176 1.00 39.47 562 PHE A N 1
ATOM 607 C CA . PHE A 1 92 ? 54.750 -6.870 9.451 1.00 39.32 562 PHE A CA 1
ATOM 608 C C . PHE A 1 92 ? 55.795 -6.207 10.346 1.00 37.21 562 PHE A C 1
ATOM 609 O O . PHE A 1 92 ? 55.565 -5.962 11.540 1.00 38.66 562 PHE A O 1
ATOM 617 N N . GLU A 1 93 ? 56.956 -5.933 9.749 1.00 41.05 563 GLU A N 1
ATOM 618 C CA . GLU A 1 93 ? 58.169 -5.487 10.437 1.00 43.59 563 GLU A CA 1
ATOM 619 C C . GLU A 1 93 ? 58.034 -4.151 11.156 1.00 42.81 563 GLU A C 1
ATOM 620 O O . GLU A 1 93 ? 57.358 -3.226 10.663 1.00 41.21 563 GLU A O 1
ATOM 626 N N . ASP A 1 94 ? 58.694 -4.054 12.316 1.00 42.41 564 ASP A N 1
ATOM 627 C CA . ASP A 1 94 ? 58.974 -2.757 12.933 1.00 41.87 564 ASP A CA 1
ATOM 628 C C . ASP A 1 94 ? 59.807 -1.838 12.009 1.00 42.19 564 ASP A C 1
ATOM 629 O O . ASP A 1 94 ? 60.636 -2.318 11.210 1.00 44.35 564 ASP A O 1
ATOM 634 N N . GLU A 1 95 ? 59.590 -0.531 12.112 1.00 40.58 565 GLU A N 1
ATOM 635 C CA . GLU A 1 95 ? 60.357 0.478 11.361 1.00 42.25 565 GLU A CA 1
ATOM 636 C C . GLU A 1 95 ? 60.866 1.513 12.328 1.00 43.76 565 GLU A C 1
ATOM 637 O O . GLU A 1 95 ? 60.378 2.662 12.376 1.00 43.82 565 GLU A O 1
ATOM 643 N N . PHE A 1 96 ? 61.854 1.111 13.137 1.00 42.82 566 PHE A N 1
ATOM 644 C CA . PHE A 1 96 ? 62.382 2.043 14.124 1.00 44.91 566 PHE A CA 1
ATOM 645 C C . PHE A 1 96 ? 63.308 3.000 13.422 1.00 46.41 566 PHE A C 1
ATOM 646 O O . PHE A 1 96 ? 63.914 2.631 12.413 1.00 47.85 566 PHE A O 1
ATOM 654 N N . HIS A 1 97 ? 63.407 4.216 13.944 1.00 48.32 567 HIS A N 1
ATOM 655 C CA . HIS A 1 97 ? 64.275 5.241 13.373 1.00 51.51 567 HIS A CA 1
ATOM 656 C C . HIS A 1 97 ? 64.746 6.146 14.515 1.00 50.92 567 HIS A C 1
ATOM 657 O O . HIS A 1 97 ? 63.945 6.592 15.337 1.00 50.73 567 HIS A O 1
ATOM 664 N N . SER A 1 98 ? 66.051 6.406 14.580 1.00 51.05 568 SER A N 1
ATOM 665 C CA . SER A 1 98 ? 66.630 7.167 15.688 1.00 49.30 568 SER A CA 1
ATOM 666 C C . SER A 1 98 ? 66.069 8.570 15.814 1.00 48.59 568 SER A C 1
ATOM 667 O O . SER A 1 98 ? 66.076 9.136 16.898 1.00 48.48 568 SER A O 1
ATOM 670 N N . THR A 1 99 ? 65.570 9.129 14.715 1.00 48.17 569 THR A N 1
ATOM 671 C CA . THR A 1 99 ? 64.996 10.470 14.753 1.00 46.89 569 THR A CA 1
ATOM 672 C C . THR A 1 99 ? 63.526 10.440 15.207 1.00 46.07 569 THR A C 1
ATOM 673 O O . THR A 1 99 ? 62.951 11.488 15.485 1.00 45.33 569 THR A O 1
ATOM 677 N N . LEU A 1 100 ? 62.947 9.243 15.284 1.00 43.70 570 LEU A N 1
ATOM 678 C CA . LEU A 1 100 ? 61.531 9.112 15.684 1.00 43.69 570 LEU A CA 1
ATOM 679 C C . LEU A 1 100 ? 61.408 8.521 17.077 1.00 42.01 570 LEU A C 1
ATOM 680 O O . LEU A 1 100 ? 61.676 7.345 17.274 1.00 44.16 570 LEU A O 1
ATOM 685 N N . ARG A 1 101 ? 61.010 9.373 18.021 1.00 43.50 571 ARG A N 1
ATOM 686 C CA . ARG A 1 101 ? 61.011 9.051 19.461 1.00 45.20 571 ARG A CA 1
ATOM 687 C C . ARG A 1 101 ? 59.674 9.356 20.114 1.00 43.90 571 ARG A C 1
ATOM 688 O O . ARG A 1 101 ? 58.953 10.233 19.647 1.00 44.06 571 ARG A O 1
ATOM 696 N N . HIS A 1 102 ? 59.360 8.633 21.199 1.00 44.52 572 HIS A N 1
ATOM 697 C CA . HIS A 1 102 ? 58.218 8.976 22.050 1.00 43.82 572 HIS A CA 1
ATOM 698 C C . HIS A 1 102 ? 58.639 10.033 23.083 1.00 46.45 572 HIS A C 1
ATOM 699 O O . HIS A 1 102 ? 58.332 9.905 24.282 1.00 46.25 572 HIS A O 1
ATOM 706 N N . ASP A 1 103 ? 59.351 11.070 22.629 1.00 48.52 573 ASP A N 1
ATOM 707 C CA . ASP A 1 103 ? 59.856 12.146 23.493 1.00 48.73 573 ASP A CA 1
ATOM 708 C C . ASP A 1 103 ? 58.908 13.352 23.617 1.00 48.85 573 ASP A C 1
ATOM 709 O O . ASP A 1 103 ? 59.197 14.338 24.292 1.00 48.89 573 ASP A O 1
ATOM 714 N N . ARG A 1 104 ? 57.773 13.302 22.945 1.00 47.01 574 ARG A N 1
ATOM 715 C CA . ARG A 1 104 ? 56.773 14.309 23.201 1.00 46.72 574 ARG A CA 1
ATOM 716 C C . ARG A 1 104 ? 55.412 13.640 23.292 1.00 45.70 574 ARG A C 1
ATOM 717 O O . ARG A 1 104 ? 55.273 12.505 22.836 1.00 44.74 574 ARG A O 1
ATOM 725 N N . PRO A 1 105 ? 54.430 14.339 23.870 1.00 43.25 575 PRO A N 1
ATOM 726 C CA . PRO A 1 105 ? 53.106 13.738 23.915 1.00 42.88 575 PRO A CA 1
ATOM 727 C C . PRO A 1 105 ? 52.443 13.742 22.531 1.00 41.55 575 PRO A C 1
ATOM 728 O O . PRO A 1 105 ? 52.877 14.453 21.616 1.00 42.18 575 PRO A O 1
ATOM 732 N N . TYR A 1 106 ? 51.372 12.971 22.420 1.00 39.35 576 TYR A N 1
ATOM 733 C CA . TYR A 1 106 ? 50.556 12.867 21.202 1.00 39.78 576 TYR A CA 1
ATOM 734 C C . TYR A 1 106 ? 51.338 12.276 20.034 1.00 38.81 576 TYR A C 1
ATOM 735 O O . TYR A 1 106 ? 51.172 12.671 18.874 1.00 40.30 576 TYR A O 1
ATOM 744 N N . THR A 1 107 ? 52.145 11.278 20.363 1.00 37.78 577 THR A N 1
ATOM 745 C CA . THR A 1 107 ? 52.869 10.492 19.383 1.00 37.70 577 THR A CA 1
ATOM 746 C C . THR A 1 107 ? 51.987 9.311 18.969 1.00 37.27 577 THR A C 1
ATOM 747 O O . THR A 1 107 ? 51.328 8.693 19.793 1.00 36.98 577 THR A O 1
ATOM 751 N N . LEU A 1 108 ? 51.975 9.043 17.672 1.00 35.58 578 LEU A N 1
ATOM 752 C CA . LEU A 1 108 ? 51.157 7.964 17.092 1.00 36.09 578 LEU A CA 1
ATOM 753 C C . LEU A 1 108 ? 52.054 6.791 16.760 1.00 37.24 578 LEU A C 1
ATOM 754 O O . LEU A 1 108 ? 53.026 6.945 15.987 1.00 36.31 578 LEU A O 1
ATOM 759 N N . SER A 1 109 ? 51.759 5.634 17.361 1.00 35.50 579 SER A N 1
ATOM 760 C CA . SER A 1 109 ? 52.637 4.461 17.251 1.00 35.42 579 SER A CA 1
ATOM 761 C C . SER A 1 109 ? 51.851 3.164 17.076 1.00 34.46 579 SER A C 1
ATOM 762 O O . SER A 1 109 ? 50.650 3.076 17.400 1.00 34.79 579 SER A O 1
ATOM 765 N N . MET A 1 110 ? 52.511 2.154 16.547 1.00 33.74 580 MET A N 1
ATOM 766 C CA . MET A 1 110 ? 51.901 0.828 16.429 1.00 33.53 580 MET A CA 1
ATOM 767 C C . MET A 1 110 ? 51.861 0.090 17.758 1.00 35.82 580 MET A C 1
ATOM 768 O O . MET A 1 110 ? 52.808 0.144 18.542 1.00 38.69 580 MET A O 1
ATOM 773 N N . ALA A 1 111 ? 50.766 -0.620 17.999 1.00 34.75 581 ALA A N 1
ATOM 774 C CA . ALA A 1 111 ? 50.568 -1.348 19.271 1.00 35.64 581 ALA A CA 1
ATOM 775 C C . ALA A 1 111 ? 51.463 -2.603 19.405 1.00 37.91 581 ALA A C 1
ATOM 776 O O . ALA A 1 111 ? 52.386 -2.612 20.214 1.00 42.35 581 ALA A O 1
ATOM 778 N N . ASN A 1 112 ? 51.190 -3.636 18.616 1.00 36.92 582 ASN A N 1
ATOM 779 C CA . ASN A 1 112 ? 51.998 -4.882 18.566 1.00 39.28 582 ASN A CA 1
ATOM 780 C C . ASN A 1 112 ? 51.975 -5.776 19.812 1.00 42.02 582 ASN A C 1
ATOM 781 O O . ASN A 1 112 ? 51.519 -5.372 20.882 1.00 42.08 582 ASN A O 1
ATOM 786 N N . ALA A 1 113 ? 52.439 -7.016 19.655 1.00 42.22 583 ALA A N 1
ATOM 787 C CA . ALA A 1 113 ? 52.558 -7.933 20.793 1.00 44.83 583 ALA A CA 1
ATOM 788 C C . ALA A 1 113 ? 53.917 -8.628 20.693 1.00 45.47 583 ALA A C 1
ATOM 789 O O . ALA A 1 113 ? 53.993 -9.850 20.707 1.00 47.97 583 ALA A O 1
ATOM 791 N N . GLY A 1 114 ? 54.974 -7.827 20.584 1.00 46.97 584 GLY A N 1
ATOM 792 C CA . GLY A 1 114 ? 56.335 -8.342 20.378 1.00 46.65 584 GLY A CA 1
ATOM 793 C C . GLY A 1 114 ? 57.040 -7.724 19.179 1.00 46.85 584 GLY A C 1
ATOM 794 O O . GLY A 1 114 ? 56.419 -7.015 18.371 1.00 45.17 584 GLY A O 1
ATOM 795 N N . SER A 1 115 ? 58.345 -7.979 19.031 1.00 46.16 585 SER A N 1
ATOM 796 C CA . SER A 1 115 ? 59.065 -7.414 17.880 1.00 46.42 585 SER A CA 1
ATOM 797 C C . SER A 1 115 ? 58.515 -7.983 16.556 1.00 45.39 585 SER A C 1
ATOM 798 O O . SER A 1 115 ? 58.151 -9.166 16.472 1.00 43.86 585 SER A O 1
ATOM 801 N N . ASN A 1 116 ? 58.379 -7.110 15.552 1.00 44.37 586 ASN A N 1
ATOM 802 C CA . ASN A 1 116 ? 57.868 -7.502 14.223 1.00 43.68 586 ASN A CA 1
ATOM 803 C C . ASN A 1 116 ? 56.482 -8.187 14.209 1.00 42.16 586 ASN A C 1
ATOM 804 O O . ASN A 1 116 ? 56.255 -9.171 13.518 1.00 42.72 586 ASN A O 1
ATOM 809 N N . THR A 1 117 ? 55.535 -7.642 14.974 1.00 41.93 587 THR A N 1
ATOM 810 C CA . THR A 1 117 ? 54.186 -8.213 15.023 1.00 38.59 587 THR A CA 1
ATOM 811 C C . THR A 1 117 ? 53.139 -7.138 14.755 1.00 38.84 587 THR A C 1
ATOM 812 O O . THR A 1 117 ? 52.003 -7.237 15.250 1.00 37.03 587 THR A O 1
ATOM 816 N N . ASN A 1 118 ? 53.509 -6.118 13.988 1.00 37.79 588 ASN A N 1
ATOM 817 C CA . ASN A 1 118 ? 52.521 -5.054 13.651 1.00 36.30 588 ASN A CA 1
ATOM 818 C C . ASN A 1 118 ? 51.350 -5.577 12.833 1.00 37.16 588 ASN A C 1
ATOM 819 O O . ASN A 1 118 ? 51.531 -6.346 11.881 1.00 37.36 588 ASN A O 1
ATOM 824 N N . GLY A 1 119 ? 50.140 -5.154 13.198 1.00 34.27 589 GLY A N 1
ATOM 825 C CA . GLY A 1 119 ? 48.942 -5.559 12.472 1.00 34.50 589 GLY A CA 1
ATOM 826 C C . GLY A 1 119 ? 48.145 -4.311 12.070 1.00 35.21 589 GLY A C 1
ATOM 827 O O . GLY A 1 119 ? 48.479 -3.606 11.094 1.00 33.91 589 GLY A O 1
ATOM 828 N N . SER A 1 120 ? 47.080 -4.053 12.811 1.00 33.23 590 SER A N 1
ATOM 829 C CA . SER A 1 120 ? 46.294 -2.830 12.556 1.00 32.37 590 SER A CA 1
ATOM 830 C C . SER A 1 120 ? 46.176 -1.948 13.774 1.00 31.92 590 SER A C 1
ATOM 831 O O . SER A 1 120 ? 45.922 -0.729 13.625 1.00 31.94 590 SER A O 1
ATOM 834 N N . GLN A 1 121 ? 46.326 -2.515 14.983 1.00 30.34 591 GLN A N 1
ATOM 835 C CA . GLN A 1 121 ? 46.149 -1.683 16.195 1.00 31.24 591 GLN A CA 1
ATOM 836 C C . GLN A 1 121 ? 47.257 -0.623 16.354 1.00 32.07 591 GLN A C 1
ATOM 837 O O . GLN A 1 121 ? 48.444 -0.867 16.041 1.00 33.96 591 GLN A O 1
ATOM 843 N N . PHE A 1 122 ? 46.867 0.543 16.835 1.00 32.38 592 PHE A N 1
ATOM 844 C CA . PHE A 1 122 ? 47.808 1.643 17.059 1.00 30.17 592 PHE A CA 1
ATOM 845 C C . PHE A 1 122 ? 47.368 2.397 18.312 1.00 31.07 592 PHE A C 1
ATOM 846 O O . PHE A 1 122 ? 46.257 2.205 18.817 1.00 31.44 592 PHE A O 1
ATOM 854 N N . PHE A 1 123 ? 48.245 3.235 18.831 1.00 32.08 593 PHE A N 1
ATOM 855 C CA . PHE A 1 123 ? 47.883 4.080 19.979 1.00 31.30 593 PHE A CA 1
ATOM 856 C C . PHE A 1 123 ? 48.408 5.514 19.848 1.00 32.76 593 PHE A C 1
ATOM 857 O O . PHE A 1 123 ? 49.292 5.799 19.018 1.00 32.88 593 PHE A O 1
ATOM 865 N N . ILE A 1 124 ? 47.860 6.410 20.670 1.00 32.12 594 ILE A N 1
ATOM 866 C CA . ILE A 1 124 ? 48.335 7.802 20.722 1.00 31.18 594 ILE A CA 1
ATOM 867 C C . ILE A 1 124 ? 48.616 8.104 22.179 1.00 33.68 594 ILE A C 1
ATOM 868 O O . ILE A 1 124 ? 47.756 7.875 23.054 1.00 33.03 594 ILE A O 1
ATOM 873 N N . THR A 1 125 ? 49.837 8.561 22.444 1.00 34.16 595 THR A N 1
ATOM 874 C CA . THR A 1 125 ? 50.256 8.848 23.837 1.00 34.54 595 THR A CA 1
ATOM 875 C C . THR A 1 125 ? 49.734 10.217 24.314 1.00 36.30 595 THR A C 1
ATOM 876 O O . THR A 1 125 ? 49.418 11.067 23.507 1.00 37.26 595 THR A O 1
ATOM 880 N N . VAL A 1 126 ? 49.684 10.445 25.631 1.00 36.56 596 VAL A N 1
ATOM 881 C CA . VAL A 1 126 ? 49.281 11.770 26.134 1.00 38.83 596 VAL A CA 1
ATOM 882 C C . VAL A 1 126 ? 50.409 12.428 26.954 1.00 39.07 596 VAL A C 1
ATOM 883 O O . VAL A 1 126 ? 50.213 13.505 27.505 1.00 42.73 596 VAL A O 1
ATOM 887 N N . VAL A 1 127 ? 51.542 11.740 27.051 1.00 38.95 597 VAL A N 1
ATOM 888 C CA . VAL A 1 127 ? 52.759 12.225 27.726 1.00 41.59 597 VAL A CA 1
ATOM 889 C C . VAL A 1 127 ? 53.961 11.631 26.993 1.00 44.03 597 VAL A C 1
ATOM 890 O O . VAL A 1 127 ? 53.789 10.710 26.185 1.00 42.01 597 VAL A O 1
ATOM 894 N N . PRO A 1 128 ? 55.191 12.141 27.256 1.00 45.30 598 PRO A N 1
ATOM 895 C CA . PRO A 1 128 ? 56.374 11.413 26.792 1.00 45.87 598 PRO A CA 1
ATOM 896 C C . PRO A 1 128 ? 56.413 9.981 27.313 1.00 45.88 598 PRO A C 1
ATOM 897 O O . PRO A 1 128 ? 56.102 9.739 28.486 1.00 47.78 598 PRO A O 1
ATOM 901 N N . THR A 1 129 ? 56.737 9.026 26.439 1.00 44.75 599 THR A N 1
ATOM 902 C CA . THR A 1 129 ? 56.855 7.627 26.832 1.00 43.45 599 THR A CA 1
ATOM 903 C C . THR A 1 129 ? 58.149 7.000 26.302 1.00 44.23 599 THR A C 1
ATOM 904 O O . THR A 1 129 ? 58.129 6.022 25.551 1.00 43.31 599 THR A O 1
ATOM 908 N N . PRO A 1 130 ? 59.296 7.537 26.758 1.00 45.60 600 PRO A N 1
ATOM 909 C CA . PRO A 1 130 ? 60.570 7.182 26.157 1.00 45.64 600 PRO A CA 1
ATOM 910 C C . PRO A 1 130 ? 60.897 5.697 26.279 1.00 45.80 600 PRO A C 1
ATOM 911 O O . PRO A 1 130 ? 61.714 5.189 25.498 1.00 46.10 600 PRO A O 1
ATOM 915 N N . TRP A 1 131 ? 60.261 4.993 27.221 1.00 43.60 601 TRP A N 1
ATOM 916 C CA . TRP A 1 131 ? 60.491 3.542 27.365 1.00 42.45 601 TRP A CA 1
ATOM 917 C C . TRP A 1 131 ? 59.923 2.679 26.240 1.00 43.96 601 TRP A C 1
ATOM 918 O O . TRP A 1 131 ? 60.203 1.467 26.170 1.00 43.85 601 TRP A O 1
ATOM 929 N N . LEU A 1 132 ? 59.144 3.300 25.351 1.00 43.22 602 LEU A N 1
ATOM 930 C CA . LEU A 1 132 ? 58.584 2.600 24.187 1.00 41.28 602 LEU A CA 1
ATOM 931 C C . LEU A 1 132 ? 59.441 2.789 22.922 1.00 42.62 602 LEU A C 1
ATOM 932 O O . LEU A 1 132 ? 59.192 2.158 21.902 1.00 42.31 602 LEU A O 1
ATOM 937 N N . ASP A 1 133 ? 60.452 3.660 23.007 1.00 41.89 603 ASP A N 1
ATOM 938 C CA . ASP A 1 133 ? 61.417 3.836 21.928 1.00 42.93 603 ASP A CA 1
ATOM 939 C C . ASP A 1 133 ? 62.053 2.524 21.538 1.00 42.59 603 ASP A C 1
ATOM 940 O O . ASP A 1 133 ? 62.478 1.762 22.399 1.00 43.39 603 ASP A O 1
ATOM 945 N N . ASN A 1 134 ? 62.111 2.254 20.233 1.00 42.81 604 ASN A N 1
ATOM 946 C CA . ASN A 1 134 ? 62.617 0.984 19.717 1.00 45.32 604 ASN A CA 1
ATOM 947 C C . ASN A 1 134 ? 61.914 -0.250 20.263 1.00 44.66 604 ASN A C 1
ATOM 948 O O . ASN A 1 134 ? 62.475 -1.344 20.277 1.00 44.84 604 ASN A O 1
ATOM 953 N N . LYS A 1 135 ? 60.644 -0.073 20.656 1.00 44.43 605 LYS A N 1
ATOM 954 C CA . LYS A 1 135 ? 59.780 -1.196 20.952 1.00 44.80 605 LYS A CA 1
ATOM 955 C C . LYS A 1 135 ? 58.500 -1.097 20.098 1.00 42.27 605 LYS A C 1
ATOM 956 O O . LYS A 1 135 ? 57.965 -2.105 19.680 1.00 40.26 605 LYS A O 1
ATOM 962 N N . HIS A 1 136 ? 58.052 0.125 19.848 1.00 40.13 606 HIS A N 1
ATOM 963 C CA . HIS A 1 136 ? 56.860 0.371 19.015 1.00 38.95 606 HIS A CA 1
ATOM 964 C C . HIS A 1 136 ? 57.220 1.344 17.918 1.00 39.40 606 HIS A C 1
ATOM 965 O O . HIS A 1 136 ? 57.893 2.364 18.186 1.00 39.94 606 HIS A O 1
ATOM 972 N N . THR A 1 137 ? 56.768 1.048 16.694 1.00 36.67 607 THR A N 1
ATOM 973 C CA . THR A 1 137 ? 57.047 1.941 15.572 1.00 37.88 607 THR A CA 1
ATOM 974 C C . THR A 1 137 ? 56.313 3.263 15.713 1.00 37.51 607 THR A C 1
ATOM 975 O O . THR A 1 137 ? 55.073 3.290 15.769 1.00 39.32 607 THR A O 1
ATOM 979 N N . VAL A 1 138 ? 57.077 4.339 15.787 1.00 37.15 608 VAL A N 1
ATOM 980 C CA . VAL A 1 138 ? 56.540 5.723 15.783 1.00 36.71 608 VAL A CA 1
ATOM 981 C C . VAL A 1 138 ? 56.257 6.117 14.335 1.00 38.60 608 VAL A C 1
ATOM 982 O O . VAL A 1 138 ? 57.182 6.161 13.516 1.00 36.89 608 VAL A O 1
ATOM 986 N N . PHE A 1 139 ? 54.988 6.385 13.993 1.00 36.58 609 PHE A N 1
ATOM 987 C CA . PHE A 1 139 ? 54.703 6.725 12.594 1.00 36.12 609 PHE A CA 1
ATOM 988 C C . PHE A 1 139 ? 53.938 8.037 12.362 1.00 35.41 609 PHE A C 1
ATOM 989 O O . PHE A 1 139 ? 53.623 8.396 11.223 1.00 36.26 609 PHE A O 1
ATOM 997 N N . GLY A 1 140 ? 53.671 8.781 13.430 1.00 35.58 610 GLY A N 1
ATOM 998 C CA . GLY A 1 140 ? 52.962 10.042 13.294 1.00 34.14 610 GLY A CA 1
ATOM 999 C C . GLY A 1 140 ? 53.002 10.856 14.561 1.00 34.61 610 GLY A C 1
ATOM 1000 O O . GLY A 1 140 ? 53.504 10.399 15.609 1.00 36.60 610 GLY A O 1
ATOM 1001 N N . ARG A 1 141 ? 52.389 12.026 14.484 1.00 35.08 611 ARG A N 1
ATOM 1002 C CA . ARG A 1 141 ? 52.284 12.921 15.622 1.00 37.96 611 ARG A CA 1
ATOM 1003 C C . ARG A 1 141 ? 51.084 13.822 15.443 1.00 35.89 611 ARG A C 1
ATOM 1004 O O . ARG A 1 141 ? 50.768 14.223 14.321 1.00 40.16 611 ARG A O 1
ATOM 1012 N N . VAL A 1 142 ? 50.364 14.075 16.526 1.00 35.86 612 VAL A N 1
ATOM 1013 C CA . VAL A 1 142 ? 49.146 14.840 16.443 1.00 34.79 612 VAL A CA 1
ATOM 1014 C C . VAL A 1 142 ? 49.546 16.296 16.315 1.00 37.33 612 VAL A C 1
ATOM 1015 O O . VAL A 1 142 ? 50.423 16.751 17.080 1.00 40.23 612 VAL A O 1
ATOM 1019 N N . THR A 1 143 ? 48.920 17.003 15.371 1.00 35.65 613 THR A N 1
ATOM 1020 C CA . THR A 1 143 ? 49.195 18.444 15.129 1.00 39.00 613 THR A CA 1
ATOM 1021 C C . THR A 1 143 ? 48.037 19.374 15.506 1.00 39.13 613 THR A C 1
ATOM 1022 O O . THR A 1 143 ? 48.222 20.595 15.680 1.00 38.91 613 THR A O 1
ATOM 1026 N N . LYS A 1 144 ? 46.829 18.823 15.589 1.00 37.60 614 LYS A N 1
ATOM 1027 C CA . LYS A 1 144 ? 45.619 19.574 15.961 1.00 38.14 614 LYS A CA 1
ATOM 1028 C C . LYS A 1 144 ? 44.663 18.550 16.528 1.00 38.38 614 LYS A C 1
ATOM 1029 O O . LYS A 1 144 ? 44.614 17.432 16.003 1.00 37.64 614 LYS A O 1
ATOM 1035 N N . GLY A 1 145 ? 43.913 18.901 17.573 1.00 38.29 615 GLY A N 1
ATOM 1036 C CA . GLY A 1 145 ? 43.104 17.886 18.267 1.00 37.86 615 GLY A CA 1
ATOM 1037 C C . GLY A 1 145 ? 43.773 17.203 19.450 1.00 38.63 615 GLY A C 1
ATOM 1038 O O . GLY A 1 145 ? 43.255 16.170 19.947 1.00 36.73 615 GLY A O 1
ATOM 1039 N N . MET A 1 146 ? 44.903 17.752 19.927 1.00 39.19 616 MET A N 1
ATOM 1040 C CA . MET A 1 146 ? 45.554 17.214 21.112 1.00 39.32 616 MET A CA 1
ATOM 1041 C C . MET A 1 146 ? 44.588 17.132 22.283 1.00 38.35 616 MET A C 1
ATOM 1042 O O . MET A 1 146 ? 44.620 16.150 23.061 1.00 39.23 616 MET A O 1
ATOM 1047 N N . GLU A 1 147 ? 43.743 18.151 22.394 1.00 36.75 617 GLU A N 1
ATOM 1048 C CA . GLU A 1 147 ? 42.703 18.251 23.433 1.00 39.33 617 GLU A CA 1
ATOM 1049 C C . GLU A 1 147 ? 41.716 17.078 23.330 1.00 36.95 617 GLU A C 1
ATOM 1050 O O . GLU A 1 147 ? 41.214 16.593 24.351 1.00 38.16 617 GLU A O 1
ATOM 1056 N N . VAL A 1 148 ? 41.433 16.639 22.108 1.00 36.04 618 VAL A N 1
ATOM 1057 C CA . VAL A 1 148 ? 40.531 15.481 21.902 1.00 34.70 618 VAL A CA 1
ATOM 1058 C C . VAL A 1 148 ? 41.183 14.212 22.471 1.00 35.95 618 VAL A C 1
ATOM 1059 O O . VAL A 1 148 ? 40.562 13.442 23.220 1.00 34.41 618 VAL A O 1
ATOM 1063 N N . VAL A 1 149 ? 42.450 14.016 22.123 1.00 34.91 619 VAL A N 1
ATOM 1064 C CA . VAL A 1 149 ? 43.205 12.879 22.642 1.00 36.04 619 VAL A CA 1
ATOM 1065 C C . VAL A 1 149 ? 43.199 12.921 24.174 1.00 36.22 619 VAL A C 1
ATOM 1066 O O . VAL A 1 149 ? 42.895 11.922 24.812 1.00 34.62 619 VAL A O 1
ATOM 1070 N N . GLN A 1 150 ? 43.475 14.096 24.752 1.00 35.95 620 GLN A N 1
ATOM 1071 C CA . GLN A 1 150 ? 43.482 14.211 26.205 1.00 36.81 620 GLN A CA 1
ATOM 1072 C C . GLN A 1 150 ? 42.130 13.815 26.840 1.00 37.40 620 GLN A C 1
ATOM 1073 O O . GLN A 1 150 ? 42.085 13.029 27.807 1.00 38.15 620 GLN A O 1
ATOM 1079 N N . ARG A 1 151 ? 41.051 14.359 26.282 1.00 35.81 621 ARG A N 1
ATOM 1080 C CA . ARG A 1 151 ? 39.711 14.108 26.785 1.00 37.09 621 ARG A CA 1
ATOM 1081 C C . ARG A 1 151 ? 39.360 12.628 26.639 1.00 37.29 621 ARG A C 1
ATOM 1082 O O . ARG A 1 151 ? 38.821 12.012 27.560 1.00 38.13 621 ARG A O 1
ATOM 1090 N N . ILE A 1 152 ? 39.679 12.050 25.487 1.00 34.54 622 ILE A N 1
ATOM 1091 C CA . ILE A 1 152 ? 39.462 10.592 25.360 1.00 34.38 622 ILE A CA 1
ATOM 1092 C C . ILE A 1 152 ? 40.194 9.853 26.489 1.00 33.83 622 ILE A C 1
ATOM 1093 O O . ILE A 1 152 ? 39.619 8.965 27.137 1.00 34.74 622 ILE A O 1
ATOM 1098 N N . SER A 1 153 ? 41.460 10.202 26.727 1.00 33.49 623 SER A N 1
ATOM 1099 C CA . SER A 1 153 ? 42.276 9.544 27.763 1.00 36.08 623 SER A CA 1
ATOM 1100 C C . SER A 1 153 ? 41.708 9.617 29.188 1.00 36.92 623 SER A C 1
ATOM 1101 O O . SER A 1 153 ? 42.108 8.813 30.080 1.00 38.51 623 SER A O 1
ATOM 1104 N N . ASN A 1 154 ? 40.758 10.534 29.377 1.00 37.80 624 ASN A N 1
ATOM 1105 C CA . ASN A 1 154 ? 40.132 10.788 30.683 1.00 38.76 624 ASN A CA 1
ATOM 1106 C C . ASN A 1 154 ? 38.713 10.265 30.841 1.00 39.61 624 ASN A C 1
ATOM 1107 O O . ASN A 1 154 ? 38.076 10.527 31.856 1.00 40.49 624 ASN A O 1
ATOM 1112 N N . VAL A 1 155 ? 38.214 9.506 29.870 1.00 37.97 625 VAL A N 1
ATOM 1113 C CA . VAL A 1 155 ? 36.881 8.903 30.030 1.00 37.47 625 VAL A CA 1
ATOM 1114 C C . VAL A 1 155 ? 36.936 7.837 31.143 1.00 38.29 625 VAL A C 1
ATOM 1115 O O . VAL A 1 155 ? 38.009 7.257 31.431 1.00 36.36 625 VAL A O 1
ATOM 1119 N N . LYS A 1 156 ? 35.789 7.569 31.769 1.00 39.93 626 LYS A N 1
ATOM 1120 C CA . LYS A 1 156 ? 35.744 6.551 32.818 1.00 41.73 626 LYS A CA 1
ATOM 1121 C C . LYS A 1 156 ? 35.870 5.130 32.232 1.00 39.76 626 LYS A C 1
ATOM 1122 O O . LYS A 1 156 ? 35.184 4.774 31.249 1.00 36.61 626 LYS A O 1
ATOM 1128 N N . VAL A 1 157 ? 36.756 4.327 32.822 1.00 38.45 627 VAL A N 1
ATOM 1129 C CA . VAL A 1 157 ? 37.018 2.968 32.355 1.00 39.69 627 VAL A CA 1
ATOM 1130 C C . VAL A 1 157 ? 36.857 1.938 33.494 1.00 40.72 627 VAL A C 1
ATOM 1131 O O . VAL A 1 157 ? 36.966 2.273 34.672 1.00 42.82 627 VAL A O 1
ATOM 1135 N N . ASN A 1 158 ? 36.612 0.693 33.115 1.00 43.74 628 ASN A N 1
ATOM 1136 C CA . ASN A 1 158 ? 36.690 -0.419 34.048 1.00 45.38 628 ASN A CA 1
ATOM 1137 C C . ASN A 1 158 ? 38.150 -0.578 34.495 1.00 47.52 628 ASN A C 1
ATOM 1138 O O . ASN A 1 158 ? 39.037 -0.803 33.649 1.00 44.69 628 ASN A O 1
ATOM 1143 N N . PRO A 1 159 ? 38.418 -0.429 35.811 1.00 50.35 629 PRO A N 1
ATOM 1144 C CA . PRO A 1 159 ? 39.819 -0.479 36.274 1.00 52.22 629 PRO A CA 1
ATOM 1145 C C . PRO A 1 159 ? 40.502 -1.805 35.980 1.00 52.66 629 PRO A C 1
ATOM 1146 O O . PRO A 1 159 ? 41.732 -1.845 35.853 1.00 54.29 629 PRO A O 1
ATOM 1150 N N . LYS A 1 160 ? 39.724 -2.876 35.848 1.00 53.22 630 LYS A N 1
ATOM 1151 C CA . LYS A 1 160 ? 40.304 -4.196 35.606 1.00 54.08 630 LYS A CA 1
ATOM 1152 C C . LYS A 1 160 ? 40.731 -4.421 34.153 1.00 51.22 630 LYS A C 1
ATOM 1153 O O . LYS A 1 160 ? 41.558 -5.278 33.886 1.00 50.80 630 LYS A O 1
ATOM 1159 N N . THR A 1 161 ? 40.169 -3.662 33.212 1.00 47.08 631 THR A N 1
ATOM 1160 C CA . THR A 1 161 ? 40.364 -3.961 31.789 1.00 45.39 631 THR A CA 1
ATOM 1161 C C . THR A 1 161 ? 40.868 -2.737 31.012 1.00 44.41 631 THR A C 1
ATOM 1162 O O . THR A 1 161 ? 41.340 -2.854 29.870 1.00 45.10 631 THR A O 1
ATOM 1166 N N . ASP A 1 162 ? 40.757 -1.573 31.641 1.00 41.92 632 ASP A N 1
ATOM 1167 C CA . ASP A 1 162 ? 41.022 -0.295 30.986 1.00 40.33 632 ASP A CA 1
ATOM 1168 C C . ASP A 1 162 ? 40.123 0.014 29.776 1.00 39.57 632 ASP A C 1
ATOM 1169 O O . ASP A 1 162 ? 40.483 0.855 28.937 1.00 37.23 632 ASP A O 1
ATOM 1174 N N . LYS A 1 163 ? 38.972 -0.663 29.698 1.00 39.82 633 LYS A N 1
ATOM 1175 C CA . LYS A 1 163 ? 37.953 -0.462 28.656 1.00 39.22 633 LYS A CA 1
ATOM 1176 C C . LYS A 1 163 ? 36.904 0.560 29.117 1.00 38.72 633 LYS A C 1
ATOM 1177 O O . LYS A 1 163 ? 36.342 0.428 30.216 1.00 36.60 633 LYS A O 1
ATOM 1183 N N . PRO A 1 164 ? 36.648 1.603 28.293 1.00 37.89 634 PRO A N 1
ATOM 1184 C CA . PRO A 1 164 ? 35.704 2.644 28.719 1.00 37.54 634 PRO A CA 1
ATOM 1185 C C . PRO A 1 164 ? 34.316 2.042 28.879 1.00 36.65 634 PRO A C 1
ATOM 1186 O O . PRO A 1 164 ? 33.944 1.154 28.103 1.00 35.15 634 PRO A O 1
ATOM 1190 N N . TYR A 1 165 ? 33.566 2.532 29.864 1.00 35.56 635 TYR A N 1
ATOM 1191 C CA . TYR A 1 165 ? 32.172 2.072 30.056 1.00 38.61 635 TYR A CA 1
ATOM 1192 C C . TYR A 1 165 ? 31.268 2.431 28.874 1.00 37.76 635 TYR A C 1
ATOM 1193 O O . TYR A 1 165 ? 30.385 1.642 28.489 1.00 38.37 635 TYR A O 1
ATOM 1202 N N . GLU A 1 166 ? 31.496 3.610 28.294 1.00 36.38 636 GLU A N 1
ATOM 1203 C CA . GLU A 1 166 ? 30.758 4.068 27.127 1.00 36.37 636 GLU A CA 1
ATOM 1204 C C . GLU A 1 166 ? 31.753 4.138 25.990 1.00 34.55 636 GLU A C 1
ATOM 1205 O O . GLU A 1 166 ? 32.810 4.759 26.123 1.00 34.35 636 GLU A O 1
ATOM 1211 N N . ASP A 1 167 ? 31.418 3.516 24.875 1.00 33.03 637 ASP A N 1
ATOM 1212 C CA . ASP A 1 167 ? 32.387 3.401 23.777 1.00 33.46 637 ASP A CA 1
ATOM 1213 C C . ASP A 1 167 ? 32.853 4.786 23.289 1.00 34.27 637 ASP A C 1
ATOM 1214 O O . ASP A 1 167 ? 32.047 5.733 23.234 1.00 35.51 637 ASP A O 1
ATOM 1219 N N . VAL A 1 168 ? 34.147 4.896 22.982 1.00 31.06 638 VAL A N 1
ATOM 1220 C CA . VAL A 1 168 ? 34.640 6.008 22.170 1.00 31.56 638 VAL A CA 1
ATOM 1221 C C . VAL A 1 168 ? 35.098 5.343 20.870 1.00 31.17 638 VAL A C 1
ATOM 1222 O O . VAL A 1 168 ? 35.755 4.293 20.905 1.00 31.27 638 VAL A O 1
ATOM 1226 N N . SER A 1 169 ? 34.728 5.898 19.732 1.00 30.77 639 SER A N 1
ATOM 1227 C CA . SER A 1 169 ? 34.918 5.201 18.475 1.00 30.72 639 SER A CA 1
ATOM 1228 C C . SER A 1 169 ? 35.508 6.113 17.408 1.00 31.11 639 SER A C 1
ATOM 1229 O O . SER A 1 169 ? 35.388 7.369 17.468 1.00 30.68 639 SER A O 1
ATOM 1232 N N . ILE A 1 170 ? 36.103 5.464 16.419 1.00 29.55 640 ILE A N 1
ATOM 1233 C CA . ILE A 1 170 ? 36.475 6.121 15.156 1.00 29.15 640 ILE A CA 1
ATOM 1234 C C . ILE A 1 170 ? 35.256 6.043 14.230 1.00 31.78 640 ILE A C 1
ATOM 1235 O O . ILE A 1 170 ? 34.668 4.961 14.022 1.00 32.47 640 ILE A O 1
ATOM 1240 N N . ILE A 1 171 ? 34.860 7.202 13.701 1.00 30.86 641 ILE A N 1
ATOM 1241 C CA . ILE A 1 171 ? 33.820 7.245 12.680 1.00 30.62 641 ILE A CA 1
ATOM 1242 C C . ILE A 1 171 ? 34.433 6.833 11.343 1.00 30.78 641 ILE A C 1
ATOM 1243 O O . ILE A 1 171 ? 33.976 5.866 10.701 1.00 33.22 641 ILE A O 1
ATOM 1248 N N . ASN A 1 172 ? 35.476 7.554 10.928 1.00 30.11 642 ASN A N 1
ATOM 1249 C CA . ASN A 1 172 ? 36.193 7.301 9.701 1.00 31.26 642 ASN A CA 1
ATOM 1250 C C . ASN A 1 172 ? 37.499 8.069 9.775 1.00 30.88 642 ASN A C 1
ATOM 1251 O O . ASN A 1 172 ? 37.733 8.803 10.734 1.00 30.70 642 ASN A O 1
ATOM 1256 N N . ILE A 1 173 ? 38.373 7.850 8.806 1.00 31.10 643 ILE A N 1
ATOM 1257 C CA . ILE A 1 173 ? 39.696 8.480 8.827 1.00 31.55 643 ILE A CA 1
ATOM 1258 C C . ILE A 1 173 ? 39.948 8.973 7.408 1.00 32.87 643 ILE A C 1
ATOM 1259 O O . ILE A 1 173 ? 39.962 8.165 6.473 1.00 33.18 643 ILE A O 1
ATOM 1264 N N . THR A 1 174 ? 40.179 10.278 7.266 1.00 31.53 644 THR A N 1
ATOM 1265 C CA . THR A 1 174 ? 40.346 10.913 5.974 1.00 31.49 644 THR A CA 1
ATOM 1266 C C . THR A 1 174 ? 41.837 11.065 5.765 1.00 33.34 644 THR A C 1
ATOM 1267 O O . THR A 1 174 ? 42.533 11.671 6.608 1.00 37.04 644 THR A O 1
ATOM 1271 N N . VAL A 1 175 ? 42.339 10.539 4.644 1.00 32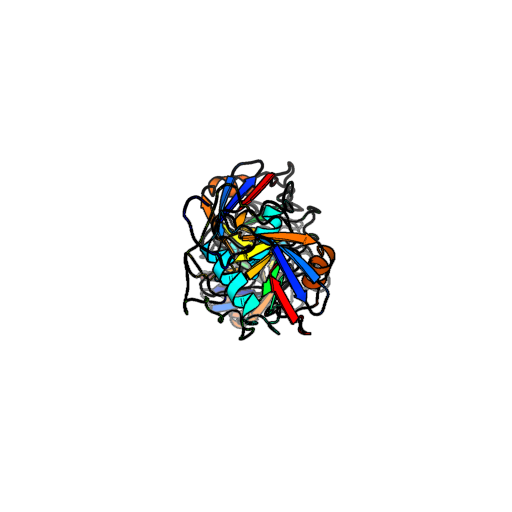.12 645 VAL A N 1
ATOM 1272 C CA . VAL A 1 175 ? 43.775 10.624 4.336 1.00 32.21 645 VAL A CA 1
ATOM 1273 C C . VAL A 1 175 ? 43.961 11.716 3.299 1.00 35.29 645 VAL A C 1
ATOM 1274 O O . VAL A 1 175 ? 43.270 11.725 2.279 1.00 36.60 645 VAL A O 1
ATOM 1278 N N . LYS A 1 176 ? 44.863 12.641 3.584 1.00 37.41 646 LYS A N 1
ATOM 1279 C CA . LYS A 1 176 ? 45.094 13.804 2.728 1.00 39.65 646 LYS A CA 1
ATOM 1280 C C . LYS A 1 176 ? 45.768 13.369 1.419 1.00 42.50 646 LYS A C 1
ATOM 1281 O O . LYS A 1 176 ? 46.629 12.467 1.437 1.00 40.63 646 LYS A O 1
ATOM 1287 N N . GLN B 1 13 ? 48.351 -13.188 23.832 1.00 52.86 483 GLN B N 1
ATOM 1288 C CA . GLN B 1 13 ? 48.759 -11.873 24.407 1.00 53.03 483 GLN B CA 1
ATOM 1289 C C . GLN B 1 13 ? 48.091 -10.696 23.676 1.00 49.88 483 GLN B C 1
ATOM 1290 O O . GLN B 1 13 ? 48.233 -10.540 22.457 1.00 48.66 483 GLN B O 1
ATOM 1296 N N . ALA B 1 14 ? 47.355 -9.891 24.422 1.00 45.47 484 ALA B N 1
ATOM 1297 C CA . ALA B 1 14 ? 46.763 -8.669 23.841 1.00 42.62 484 ALA B CA 1
ATOM 1298 C C . ALA B 1 14 ? 47.851 -7.690 23.383 1.00 41.43 484 ALA B C 1
ATOM 1299 O O . ALA B 1 14 ? 48.928 -7.562 23.988 1.00 41.28 484 ALA B O 1
ATOM 1301 N N . GLU B 1 15 ? 47.569 -6.979 22.300 1.00 38.32 485 GLU B N 1
ATOM 1302 C CA . GLU B 1 15 ? 48.497 -5.983 21.818 1.00 36.61 485 GLU B CA 1
ATOM 1303 C C . GLU B 1 15 ? 48.527 -4.756 22.717 1.00 37.88 485 GLU B C 1
ATOM 1304 O O . GLU B 1 15 ? 47.567 -4.485 23.463 1.00 38.02 485 GLU B O 1
ATOM 1310 N N . GLY B 1 16 ? 49.609 -4.000 22.628 1.00 37.82 486 GLY B N 1
ATOM 1311 C CA . GLY B 1 16 ? 49.639 -2.651 23.154 1.00 38.31 486 GLY B CA 1
ATOM 1312 C C . GLY B 1 16 ? 50.867 -2.418 24.012 1.00 38.37 486 GLY B C 1
ATOM 1313 O O . GLY B 1 16 ? 51.508 -3.393 24.442 1.00 40.36 486 GLY B O 1
ATOM 1314 N N . PRO B 1 17 ? 51.200 -1.139 24.255 1.00 36.94 487 PRO B N 1
ATOM 1315 C CA . PRO B 1 17 ? 52.377 -0.721 25.026 1.00 39.69 487 PRO B CA 1
ATOM 1316 C C . PRO B 1 17 ? 52.148 -0.928 26.517 1.00 40.67 487 PRO B C 1
ATOM 1317 O O . PRO B 1 17 ? 50.995 -0.792 27.009 1.00 40.32 487 PRO B O 1
ATOM 1321 N N . LYS B 1 18 ? 53.229 -1.272 27.227 1.00 43.20 488 LYS B N 1
ATOM 1322 C CA . LYS B 1 18 ? 53.172 -1.475 28.687 1.00 46.11 488 LYS B CA 1
ATOM 1323 C C . LYS B 1 18 ? 54.027 -0.424 29.405 1.00 47.26 488 LYS B C 1
ATOM 1324 O O . LYS B 1 18 ? 54.818 0.276 28.769 1.00 45.14 488 LYS B O 1
ATOM 1330 N N . ARG B 1 19 ? 53.854 -0.316 30.723 1.00 48.19 489 ARG B N 1
ATOM 1331 C CA . ARG B 1 19 ? 54.576 0.651 31.563 1.00 51.21 489 ARG B CA 1
ATOM 1332 C C . ARG B 1 19 ? 55.410 -0.055 32.636 1.00 50.98 489 ARG B C 1
ATOM 1333 O O . ARG B 1 19 ? 56.003 0.596 33.508 1.00 52.67 489 ARG B O 1
ATOM 1341 N N . VAL B 1 20 ? 55.427 -1.380 32.580 1.00 50.97 490 VAL B N 1
ATOM 1342 C CA . VAL B 1 20 ? 56.296 -2.175 33.432 1.00 50.68 490 VAL B CA 1
ATOM 1343 C C . VAL B 1 20 ? 57.728 -2.152 32.887 1.00 50.56 490 VAL B C 1
ATOM 1344 O O . VAL B 1 20 ? 58.011 -1.552 31.838 1.00 50.19 490 VAL B O 1
ATOM 1348 N N . SER B 1 21 ? 58.629 -2.797 33.613 1.00 49.66 491 SER B N 1
ATOM 1349 C CA . SER B 1 21 ? 59.991 -3.035 33.153 1.00 49.59 491 SER B CA 1
ATOM 1350 C C . SER B 1 21 ? 60.514 -4.157 33.998 1.00 48.91 491 SER B C 1
ATOM 1351 O O . SER B 1 21 ? 59.940 -4.466 35.041 1.00 45.65 491 SER B O 1
ATOM 1354 N N . ASP B 1 22 ? 61.594 -4.783 33.563 1.00 50.36 492 ASP B N 1
ATOM 1355 C CA . ASP B 1 22 ? 62.111 -5.891 34.332 1.00 51.53 492 ASP B CA 1
ATOM 1356 C C . ASP B 1 22 ? 63.381 -5.526 35.094 1.00 49.89 492 ASP B C 1
ATOM 1357 O O . ASP B 1 22 ? 64.073 -6.396 35.593 1.00 46.85 492 ASP B O 1
ATOM 1362 N N . SER B 1 23 ? 63.690 -4.234 35.167 1.00 49.16 493 SER B N 1
ATOM 1363 C CA . SER B 1 23 ? 64.805 -3.797 36.003 1.00 49.87 493 SER B CA 1
ATOM 1364 C C . SER B 1 23 ? 64.762 -2.329 36.366 1.00 50.49 493 SER B C 1
ATOM 1365 O O . SER B 1 23 ? 64.086 -1.519 35.727 1.00 51.37 493 SER B O 1
ATOM 1368 N N . ALA B 1 24 ? 65.477 -1.998 37.433 1.00 50.18 494 ALA B N 1
ATOM 1369 C CA . ALA B 1 24 ? 65.536 -0.630 37.927 1.00 50.47 494 ALA B CA 1
ATOM 1370 C C . ALA B 1 24 ? 66.829 -0.504 38.709 1.00 50.79 494 ALA B C 1
ATOM 1371 O O . ALA B 1 24 ? 67.448 -1.506 39.065 1.00 48.86 494 ALA B O 1
ATOM 1373 N N . ILE B 1 25 ? 67.259 0.729 38.916 1.00 52.73 495 ILE B N 1
ATOM 1374 C CA . ILE B 1 25 ? 68.422 0.986 39.724 1.00 54.58 495 ILE B CA 1
ATOM 1375 C C . ILE B 1 25 ? 68.002 2.014 40.743 1.00 56.00 495 ILE B C 1
ATOM 1376 O O . ILE B 1 25 ? 67.701 3.150 40.383 1.00 57.88 495 ILE B O 1
ATOM 1381 N N . ILE B 1 26 ? 67.923 1.588 42.007 1.00 57.70 496 ILE B N 1
ATOM 1382 C CA . ILE B 1 26 ? 67.643 2.495 43.124 1.00 57.65 496 ILE B CA 1
ATOM 1383 C C . ILE B 1 26 ? 68.955 3.155 43.584 1.00 59.26 496 ILE B C 1
ATOM 1384 O O . ILE B 1 26 ? 69.803 2.507 44.218 1.00 58.51 496 ILE B O 1
ATOM 1389 N N . HIS B 1 27 ? 69.124 4.437 43.242 1.00 60.87 497 HIS B N 1
ATOM 1390 C CA . HIS B 1 27 ? 70.325 5.193 43.631 1.00 61.12 497 HIS B CA 1
ATOM 1391 C C . HIS B 1 27 ? 70.165 5.711 45.058 1.00 61.04 497 HIS B C 1
ATOM 1392 O O . HIS B 1 27 ? 69.350 6.611 45.323 1.00 59.31 497 HIS B O 1
ATOM 1399 N N . THR B 1 28 ? 70.939 5.143 45.982 1.00 61.28 498 THR B N 1
ATOM 1400 C CA . THR B 1 28 ? 70.881 5.582 47.366 1.00 61.53 498 THR B CA 1
ATOM 1401 C C . THR B 1 28 ? 72.163 6.302 47.752 1.00 61.62 498 THR B C 1
ATOM 1402 O O . THR B 1 28 ? 73.184 6.149 47.098 1.00 60.31 498 THR B O 1
ATOM 1406 N N . SER B 1 29 ? 72.087 7.087 48.819 1.00 63.27 499 SER B N 1
ATOM 1407 C CA . SER B 1 29 ? 73.245 7.802 49.355 1.00 65.10 499 SER B CA 1
ATOM 1408 C C . SER B 1 29 ? 74.403 6.862 49.656 1.00 65.83 499 SER B C 1
ATOM 1409 O O . SER B 1 29 ? 75.571 7.285 49.690 1.00 65.73 499 SER B O 1
ATOM 1412 N N . MET B 1 30 ? 74.076 5.589 49.864 1.00 64.57 500 MET B N 1
ATOM 1413 C CA . MET B 1 30 ? 75.076 4.601 50.212 1.00 66.99 500 MET B CA 1
ATOM 1414 C C . MET B 1 30 ? 75.514 3.765 49.007 1.00 65.79 500 MET B C 1
ATOM 1415 O O . MET B 1 30 ? 76.347 2.858 49.132 1.00 65.48 500 MET B O 1
ATOM 1420 N N . GLY B 1 31 ? 74.984 4.106 47.830 1.00 64.41 501 GLY B N 1
ATOM 1421 C CA . GLY B 1 31 ? 75.381 3.439 46.584 1.00 62.62 501 GLY B CA 1
ATOM 1422 C C . GLY B 1 31 ? 74.214 2.987 45.720 1.00 60.96 501 GLY B C 1
ATOM 1423 O O . GLY B 1 31 ? 73.063 3.289 46.019 1.00 60.29 501 GLY B O 1
ATOM 1424 N N . ASP B 1 32 ? 74.528 2.237 44.664 1.00 59.20 502 ASP B N 1
ATOM 1425 C CA . ASP B 1 32 ? 73.536 1.821 43.671 1.00 58.11 502 ASP B CA 1
ATOM 1426 C C . ASP B 1 32 ? 73.016 0.402 43.904 1.00 57.34 502 ASP B C 1
ATOM 1427 O O . ASP B 1 32 ? 73.800 -0.560 43.952 1.00 56.06 502 ASP B O 1
ATOM 1432 N N . ILE B 1 33 ? 71.692 0.297 44.047 1.00 55.62 503 ILE B N 1
ATOM 1433 C CA . ILE B 1 33 ? 71.004 -0.981 44.224 1.00 53.26 503 ILE B CA 1
ATOM 1434 C C . ILE B 1 33 ? 70.283 -1.316 42.920 1.00 52.78 503 ILE B C 1
ATOM 1435 O O . ILE B 1 33 ? 69.249 -0.717 42.587 1.00 49.78 503 ILE B O 1
ATOM 1440 N N . HIS B 1 34 ? 70.858 -2.264 42.181 1.00 52.89 504 HIS B N 1
ATOM 1441 C CA . HIS B 1 34 ? 70.299 -2.735 40.926 1.00 52.77 504 HIS B CA 1
ATOM 1442 C C . HIS B 1 34 ? 69.266 -3.814 41.246 1.00 52.71 504 HIS B C 1
ATOM 1443 O O . HIS B 1 34 ? 69.612 -4.842 41.847 1.00 50.95 504 HIS B O 1
ATOM 1450 N N . THR B 1 35 ? 68.010 -3.590 40.838 1.00 52.44 505 THR B N 1
ATOM 1451 C CA . THR B 1 35 ? 66.945 -4.564 41.104 1.00 52.48 505 THR B CA 1
ATOM 1452 C C . THR B 1 35 ? 66.305 -5.132 39.847 1.00 51.82 505 THR B C 1
ATOM 1453 O O . THR B 1 35 ? 65.825 -4.389 38.987 1.00 51.89 505 THR B O 1
ATOM 1457 N N . LYS B 1 36 ? 66.308 -6.454 39.762 1.00 50.20 506 LYS B N 1
ATOM 1458 C CA . LYS B 1 36 ? 65.492 -7.176 38.818 1.00 51.25 506 LYS B CA 1
ATOM 1459 C C . LYS B 1 36 ? 64.026 -7.039 39.267 1.00 49.99 506 LYS B C 1
ATOM 1460 O O . LYS B 1 36 ? 63.732 -7.038 40.468 1.00 49.08 506 LYS B O 1
ATOM 1466 N N . LEU B 1 37 ? 63.115 -6.884 38.317 1.00 47.72 507 LEU B N 1
ATOM 1467 C CA . LEU B 1 37 ? 61.687 -6.863 38.656 1.00 47.99 507 LEU B CA 1
ATOM 1468 C C . LEU B 1 37 ? 61.012 -8.061 38.011 1.00 49.17 507 LEU B C 1
ATOM 1469 O O . LEU B 1 37 ? 61.539 -8.627 37.042 1.00 48.61 507 LEU B O 1
ATOM 1474 N N . PHE B 1 38 ? 59.856 -8.443 38.551 1.00 50.01 508 PHE B N 1
ATOM 1475 C CA . PHE B 1 38 ? 59.127 -9.618 38.067 1.00 52.47 508 PHE B CA 1
ATOM 1476 C C . PHE B 1 38 ? 57.749 -9.242 37.495 1.00 53.33 508 PHE B C 1
ATOM 1477 O O . PHE B 1 38 ? 56.710 -9.606 38.070 1.00 53.87 508 PHE B O 1
ATOM 1485 N N . PRO B 1 39 ? 57.729 -8.521 36.353 1.00 54.22 509 PRO B N 1
ATOM 1486 C CA . PRO B 1 39 ? 56.455 -8.002 35.843 1.00 54.10 509 PRO B CA 1
ATOM 1487 C C . PRO B 1 39 ? 55.488 -9.091 35.359 1.00 55.62 509 PRO B C 1
ATOM 1488 O O . PRO B 1 39 ? 54.280 -8.879 35.407 1.00 55.53 509 PRO B O 1
ATOM 1492 N N . VAL B 1 40 ? 56.014 -10.232 34.922 1.00 57.46 510 VAL B N 1
ATOM 1493 C CA . VAL B 1 40 ? 55.167 -11.322 34.411 1.00 58.92 510 VAL B CA 1
ATOM 1494 C C . VAL B 1 40 ? 54.282 -11.790 35.559 1.00 60.44 510 VAL B C 1
ATOM 1495 O O . VAL B 1 40 ? 53.054 -11.659 35.512 1.00 60.07 510 VAL B O 1
ATOM 1499 N N . GLU B 1 41 ? 54.936 -12.265 36.613 1.00 61.41 511 GLU B N 1
ATOM 1500 C CA . GLU B 1 41 ? 54.271 -12.819 37.793 1.00 61.43 511 GLU B CA 1
ATOM 1501 C C . GLU B 1 41 ? 53.468 -11.785 38.584 1.00 60.60 511 GLU B C 1
ATOM 1502 O O . GLU B 1 41 ? 52.440 -12.119 39.168 1.00 60.07 511 GLU B O 1
ATOM 1508 N N . CYS B 1 42 ? 53.937 -10.533 38.596 1.00 59.93 512 CYS B N 1
ATOM 1509 C CA . CYS B 1 42 ? 53.324 -9.456 39.385 1.00 58.10 512 CYS B CA 1
ATOM 1510 C C . CYS B 1 42 ? 53.079 -8.173 38.575 1.00 57.22 512 CYS B C 1
ATOM 1511 O O . CYS B 1 42 ? 53.708 -7.133 38.838 1.00 54.69 512 CYS B O 1
ATOM 1514 N N . PRO B 1 43 ? 52.126 -8.211 37.618 1.00 56.65 513 PRO B N 1
ATOM 1515 C CA . PRO B 1 43 ? 52.002 -7.064 36.724 1.00 55.10 513 PRO B CA 1
ATOM 1516 C C . PRO B 1 43 ? 51.601 -5.739 37.381 1.00 52.74 513 PRO B C 1
ATOM 1517 O O . PRO B 1 4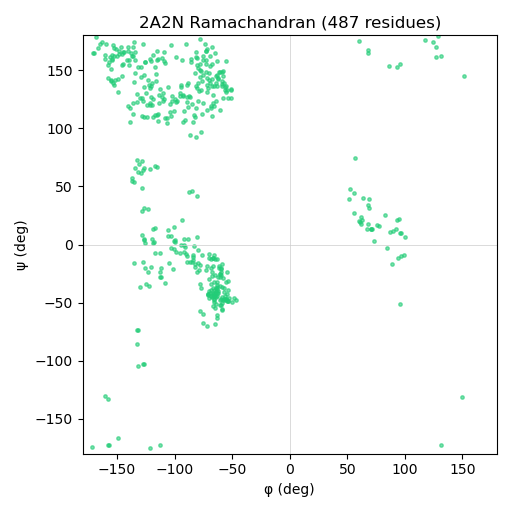3 ? 52.135 -4.702 37.005 1.00 52.20 513 PRO B O 1
ATOM 1521 N N . LYS B 1 44 ? 50.681 -5.743 38.345 1.00 52.46 514 LYS B N 1
ATOM 1522 C CA . LYS B 1 44 ? 50.196 -4.460 38.882 1.00 53.55 514 LYS B CA 1
ATOM 1523 C C . LYS B 1 44 ? 51.203 -3.834 39.851 1.00 52.11 514 LYS B C 1
ATOM 1524 O O . LYS B 1 44 ? 51.412 -2.610 39.860 1.00 51.26 514 LYS B O 1
ATOM 1530 N N . THR B 1 45 ? 51.850 -4.690 40.638 1.00 50.91 515 THR B N 1
ATOM 1531 C CA . THR B 1 45 ? 52.868 -4.240 41.605 1.00 49.89 515 THR B CA 1
ATOM 1532 C C . THR B 1 45 ? 54.050 -3.619 40.878 1.00 46.61 515 THR B C 1
ATOM 1533 O O . THR B 1 45 ? 54.527 -2.536 41.241 1.00 45.71 515 THR B O 1
ATOM 1537 N N . VAL B 1 46 ? 54.507 -4.285 39.823 1.00 45.65 516 VAL B N 1
ATOM 1538 C CA . VAL B 1 46 ? 55.617 -3.751 39.048 1.00 46.29 516 VAL B CA 1
ATOM 1539 C C . VAL B 1 46 ? 55.246 -2.435 38.345 1.00 46.58 516 VAL B C 1
ATOM 1540 O O . VAL B 1 46 ? 56.022 -1.475 38.343 1.00 46.65 516 VAL B O 1
ATOM 1544 N N . GLU B 1 47 ? 54.050 -2.370 37.785 1.00 49.39 517 GLU B N 1
ATOM 1545 C CA . GLU B 1 47 ? 53.600 -1.132 37.154 1.00 51.38 517 GLU B CA 1
ATOM 1546 C C . GLU B 1 47 ? 53.572 0.057 38.124 1.00 51.79 517 GLU B C 1
ATOM 1547 O O . GLU B 1 47 ? 54.129 1.126 37.830 1.00 52.00 517 GLU B O 1
ATOM 1553 N N . ASN B 1 48 ? 52.951 -0.132 39.287 1.00 52.61 518 ASN B N 1
ATOM 1554 C CA . ASN B 1 48 ? 52.971 0.885 40.341 1.00 51.12 518 ASN B CA 1
ATOM 1555 C C . ASN B 1 48 ? 54.370 1.399 40.662 1.00 51.43 518 ASN B C 1
ATOM 1556 O O . ASN B 1 48 ? 54.595 2.612 40.732 1.00 51.22 518 ASN B O 1
ATOM 1561 N N . PHE B 1 49 ? 55.303 0.473 40.868 1.00 49.73 519 PHE B N 1
ATOM 1562 C CA . PHE B 1 49 ? 56.663 0.818 41.249 1.00 49.76 519 PHE B CA 1
ATOM 1563 C C . PHE B 1 49 ? 57.401 1.576 40.148 1.00 49.72 519 PHE B C 1
ATOM 1564 O O . PHE B 1 49 ? 58.080 2.561 40.427 1.00 48.81 519 PHE B O 1
ATOM 1572 N N . CYS B 1 50 ? 57.271 1.097 38.905 1.00 50.55 520 CYS B N 1
ATOM 1573 C CA . CYS B 1 50 ? 57.968 1.702 37.754 1.00 51.54 520 CYS B CA 1
ATOM 1574 C C . CYS B 1 50 ? 57.509 3.101 37.380 1.00 52.94 520 CYS B C 1
ATOM 1575 O O . CYS B 1 50 ? 58.330 3.970 37.040 1.00 51.97 520 CYS B O 1
ATOM 1578 N N . VAL B 1 51 ? 56.196 3.306 37.410 1.00 52.81 521 VAL B N 1
ATOM 1579 C CA . VAL B 1 51 ? 55.643 4.618 37.155 1.00 55.35 521 VAL B CA 1
ATOM 1580 C C . VAL B 1 51 ? 56.061 5.603 38.241 1.00 57.58 521 VAL B C 1
ATOM 1581 O O . VAL B 1 51 ? 56.636 6.646 37.930 1.00 58.24 521 VAL B O 1
ATOM 1585 N N . HIS B 1 52 ? 55.797 5.267 39.510 1.00 58.88 522 HIS B N 1
ATOM 1586 C CA . HIS B 1 52 ? 56.242 6.110 40.627 1.00 60.00 522 HIS B CA 1
ATOM 1587 C C . HIS B 1 52 ? 57.721 6.495 40.475 1.00 60.28 522 HIS B C 1
ATOM 1588 O O . HIS B 1 52 ? 58.095 7.663 40.639 1.00 61.42 522 HIS B O 1
ATOM 1595 N N . SER B 1 53 ? 58.559 5.511 40.150 1.00 59.38 523 SER B N 1
ATOM 1596 C CA . SER B 1 53 ? 59.978 5.754 39.969 1.00 60.33 523 SER B CA 1
ATOM 1597 C C . SER B 1 53 ? 60.234 6.788 38.863 1.00 62.34 523 SER B C 1
ATOM 1598 O O . SER B 1 53 ? 60.863 7.831 39.102 1.00 63.13 523 SER B O 1
ATOM 1601 N N . ARG B 1 54 ? 59.718 6.505 37.668 1.00 62.35 524 ARG B N 1
ATOM 1602 C CA . ARG B 1 54 ? 59.905 7.388 36.518 1.00 62.10 524 ARG B CA 1
ATOM 1603 C C . ARG B 1 54 ? 59.431 8.825 36.800 1.00 63.00 524 ARG B C 1
ATOM 1604 O O . ARG B 1 54 ? 60.023 9.776 36.292 1.00 63.12 524 ARG B O 1
ATOM 1612 N N . ASN B 1 55 ? 58.394 8.976 37.628 1.00 64.72 525 ASN B N 1
ATOM 1613 C CA . ASN B 1 55 ? 57.908 10.304 38.048 1.00 66.34 525 ASN B CA 1
ATOM 1614 C C . ASN B 1 55 ? 58.711 10.959 39.171 1.00 67.33 525 ASN B C 1
ATOM 1615 O O . ASN B 1 55 ? 58.311 12.001 39.686 1.00 68.45 525 ASN B O 1
ATOM 1620 N N . GLY B 1 56 ? 59.820 10.339 39.564 1.00 67.54 526 GLY B N 1
ATOM 1621 C CA . GLY B 1 56 ? 60.664 10.863 40.638 1.00 67.29 526 GLY B CA 1
ATOM 1622 C C . GLY B 1 56 ? 59.961 10.936 41.982 1.00 66.89 526 GLY B C 1
ATOM 1623 O O . GLY B 1 56 ? 60.375 11.681 42.866 1.00 67.83 526 GLY B O 1
ATOM 1624 N N . TYR B 1 57 ? 58.893 10.161 42.128 1.00 66.21 527 TYR B N 1
ATOM 1625 C CA . TYR B 1 57 ? 58.118 10.095 43.364 1.00 66.50 527 TYR B CA 1
ATOM 1626 C C . TYR B 1 57 ? 58.990 9.745 44.574 1.00 65.78 527 TYR B C 1
ATOM 1627 O O . TYR B 1 57 ? 58.901 10.393 45.622 1.00 63.85 527 TYR B O 1
ATOM 1636 N N . TYR B 1 58 ? 59.831 8.726 44.401 1.00 65.06 528 TYR B N 1
ATOM 1637 C CA . TYR B 1 58 ? 60.684 8.188 45.467 1.00 64.75 528 TYR B CA 1
ATOM 1638 C C . TYR B 1 58 ? 61.955 9.013 45.721 1.00 65.84 528 TYR B C 1
ATOM 1639 O O . TYR B 1 58 ? 62.729 8.719 46.647 1.00 66.03 528 TYR B O 1
ATOM 1648 N N . ASN B 1 59 ? 62.178 10.030 44.892 1.00 66.32 529 ASN B N 1
ATOM 1649 C CA . ASN B 1 59 ? 63.373 10.855 45.009 1.00 67.44 529 ASN B CA 1
ATOM 1650 C C . ASN B 1 59 ? 63.362 11.650 46.307 1.00 68.00 529 ASN B C 1
ATOM 1651 O O . ASN B 1 59 ? 62.363 12.302 46.642 1.00 68.49 529 ASN B O 1
ATOM 1656 N N . GLY B 1 60 ? 64.463 11.554 47.048 1.00 67.90 530 GLY B N 1
ATOM 1657 C CA . GLY B 1 60 ? 64.631 12.293 48.302 1.00 67.75 530 GLY B CA 1
ATOM 1658 C C . GLY B 1 60 ? 64.111 11.542 49.511 1.00 67.28 530 GLY B C 1
ATOM 1659 O O . GLY B 1 60 ? 64.443 11.886 50.655 1.00 67.24 530 GLY B O 1
ATOM 1660 N N . HIS B 1 61 ? 63.289 10.520 49.260 1.00 66.69 531 HIS B N 1
ATOM 1661 C CA . HIS B 1 61 ? 62.841 9.599 50.305 1.00 64.95 531 HIS B CA 1
ATOM 1662 C C . HIS B 1 61 ? 64.047 8.990 51.005 1.00 64.24 531 HIS B C 1
ATOM 1663 O O . HIS B 1 61 ? 65.162 8.961 50.460 1.00 62.36 531 HIS B O 1
ATOM 1670 N N . THR B 1 62 ? 63.805 8.516 52.220 1.00 63.36 532 THR B N 1
ATOM 1671 C CA . THR B 1 62 ? 64.840 7.910 53.045 1.00 62.91 532 THR B CA 1
ATOM 1672 C C . THR B 1 62 ? 64.386 6.531 53.490 1.00 62.00 532 THR B C 1
ATOM 1673 O O . THR B 1 62 ? 63.184 6.232 53.527 1.00 61.19 532 THR B O 1
ATOM 1677 N N . PHE B 1 63 ? 65.346 5.681 53.830 1.00 61.15 533 PHE B N 1
ATOM 1678 C CA . PHE B 1 63 ? 65.001 4.432 54.470 1.00 60.50 533 PHE B CA 1
ATOM 1679 C C . PHE B 1 63 ? 64.684 4.778 55.906 1.00 59.66 533 PHE B C 1
ATOM 1680 O O . PHE B 1 63 ? 65.594 4.925 56.735 1.00 58.55 533 PHE B O 1
ATOM 1688 N N . HIS B 1 64 ? 63.390 4.932 56.181 1.00 57.88 534 HIS B N 1
ATOM 1689 C CA . HIS B 1 64 ? 62.954 5.524 57.438 1.00 57.50 534 HIS B CA 1
ATOM 1690 C C . HIS B 1 64 ? 62.936 4.524 58.586 1.00 57.42 534 HIS B C 1
ATOM 1691 O O . HIS B 1 64 ? 62.947 4.942 59.755 1.00 55.59 534 HIS B O 1
ATOM 1698 N N . ARG B 1 65 ? 62.919 3.225 58.234 1.00 57.07 535 ARG B N 1
ATOM 1699 C CA . ARG B 1 65 ? 62.772 2.083 59.163 1.00 56.98 535 ARG B CA 1
ATOM 1700 C C . ARG B 1 65 ? 63.731 0.970 58.751 1.00 57.55 535 ARG B C 1
ATOM 1701 O O . ARG B 1 65 ? 63.510 0.266 57.747 1.00 57.36 535 ARG B O 1
ATOM 1709 N N . ILE B 1 66 ? 64.794 0.842 59.525 1.00 55.86 536 ILE B N 1
ATOM 1710 C CA . ILE B 1 66 ? 65.826 -0.171 59.285 1.00 55.40 536 ILE B CA 1
ATOM 1711 C C . ILE B 1 66 ? 65.904 -1.094 60.505 1.00 56.10 536 ILE B C 1
ATOM 1712 O O . ILE B 1 66 ? 66.159 -0.622 61.629 1.00 56.94 536 ILE B O 1
ATOM 1717 N N . ILE B 1 67 ? 65.662 -2.389 60.278 1.00 53.65 537 ILE B N 1
ATOM 1718 C CA . ILE B 1 67 ? 65.769 -3.414 61.314 1.00 51.74 537 ILE B CA 1
ATOM 1719 C C . ILE B 1 67 ? 66.904 -4.364 60.957 1.00 52.80 537 ILE B C 1
ATOM 1720 O O . ILE B 1 67 ? 66.783 -5.176 60.031 1.00 50.24 537 ILE B O 1
ATOM 1725 N N . LYS B 1 68 ? 68.015 -4.221 61.694 1.00 51.40 538 LYS B N 1
ATOM 1726 C CA . LYS B 1 68 ? 69.230 -5.001 61.492 1.00 52.40 538 LYS B CA 1
ATOM 1727 C C . LYS B 1 68 ? 68.900 -6.472 61.454 1.00 49.58 538 LYS B C 1
ATOM 1728 O O . LYS B 1 68 ? 68.156 -6.989 62.298 1.00 50.57 538 LYS B O 1
ATOM 1734 N N . GLY B 1 69 ? 69.443 -7.154 60.463 1.00 48.78 539 GLY B N 1
ATOM 1735 C CA . GLY B 1 69 ? 69.187 -8.558 60.295 1.00 46.95 539 GLY B CA 1
ATOM 1736 C C . GLY B 1 69 ? 67.746 -8.818 59.902 1.00 47.19 539 GLY B C 1
ATOM 1737 O O . GLY B 1 69 ? 67.313 -9.949 60.012 1.00 48.98 539 GLY B O 1
ATOM 1738 N N . PHE B 1 70 ? 67.022 -7.791 59.417 1.00 46.74 540 PHE B N 1
ATOM 1739 C CA . PHE B 1 70 ? 65.631 -7.990 58.923 1.00 46.07 540 PHE B CA 1
ATOM 1740 C C . PHE B 1 70 ? 65.403 -7.324 57.544 1.00 45.73 540 PHE B C 1
ATOM 1741 O O . PHE B 1 70 ? 65.555 -7.958 56.512 1.00 47.50 540 PHE B O 1
ATOM 1749 N N . MET B 1 71 ? 65.067 -6.049 57.533 1.00 48.08 541 MET B N 1
ATOM 1750 C CA . MET B 1 71 ? 64.715 -5.401 56.276 1.00 47.43 541 MET B CA 1
ATOM 1751 C C . MET B 1 71 ? 64.886 -3.920 56.336 1.00 51.05 541 MET B C 1
ATOM 1752 O O . MET B 1 71 ? 64.839 -3.292 57.400 1.00 54.13 541 MET B O 1
ATOM 1757 N N . ILE B 1 72 ? 65.111 -3.340 55.175 1.00 50.03 542 ILE B N 1
ATOM 1758 C CA . ILE B 1 72 ? 65.158 -1.921 55.101 1.00 51.50 542 ILE B CA 1
ATOM 1759 C C . ILE B 1 72 ? 63.917 -1.508 54.349 1.00 51.14 542 ILE B C 1
ATOM 1760 O O . ILE B 1 72 ? 63.595 -2.061 53.297 1.00 50.15 542 ILE B O 1
ATOM 1765 N N . GLN B 1 73 ? 63.208 -0.563 54.928 1.00 50.42 543 GLN B N 1
ATOM 1766 C CA . GLN B 1 73 ? 61.939 -0.103 54.404 1.00 51.81 543 GLN B CA 1
ATOM 1767 C C . GLN B 1 73 ? 62.069 1.362 53.993 1.00 52.69 543 GLN B C 1
ATOM 1768 O O . GLN B 1 73 ? 62.738 2.152 54.653 1.00 50.49 543 GLN B O 1
ATOM 1774 N N . THR B 1 74 ? 61.439 1.711 52.875 1.00 53.55 544 THR B N 1
ATOM 1775 C CA . THR B 1 74 ? 61.502 3.066 52.346 1.00 54.57 544 THR B CA 1
ATOM 1776 C C . THR B 1 74 ? 60.200 3.372 51.620 1.00 54.31 544 THR B C 1
ATOM 1777 O O . THR B 1 74 ? 59.222 2.641 51.763 1.00 54.08 544 THR B O 1
ATOM 1781 N N . GLY B 1 75 ? 60.184 4.454 50.851 1.00 56.13 545 GLY B N 1
ATOM 1782 C CA . GLY B 1 75 ? 59.039 4.740 49.998 1.00 59.38 545 GLY B CA 1
ATOM 1783 C C . GLY B 1 75 ? 57.887 5.439 50.695 1.00 61.90 545 GLY B C 1
ATOM 1784 O O . GLY B 1 75 ? 56.727 5.316 50.261 1.00 61.79 545 GLY B O 1
ATOM 1785 N N . ASP B 1 76 ? 58.209 6.167 51.774 1.00 62.79 546 ASP B N 1
ATOM 1786 C CA . ASP B 1 76 ? 57.250 7.061 52.442 1.00 63.93 546 ASP B CA 1
ATOM 1787 C C . ASP B 1 76 ? 57.681 8.536 52.335 1.00 65.11 546 ASP B C 1
ATOM 1788 O O . ASP B 1 76 ? 58.683 8.942 52.944 1.00 64.03 546 ASP B O 1
ATOM 1793 N N . PRO B 1 77 ? 56.920 9.349 51.568 1.00 65.96 547 PRO B N 1
ATOM 1794 C CA . PRO B 1 77 ? 57.281 10.767 51.422 1.00 67.12 547 PRO B CA 1
ATOM 1795 C C . PRO B 1 77 ? 57.284 11.530 52.755 1.00 67.43 547 PRO B C 1
ATOM 1796 O O . PRO B 1 77 ? 58.025 12.501 52.892 1.00 67.75 547 PRO B O 1
ATOM 1800 N N . THR B 1 78 ? 56.470 11.083 53.712 1.00 68.04 548 THR B N 1
ATOM 1801 C CA . THR B 1 78 ? 56.434 11.657 55.065 1.00 68.70 548 THR B CA 1
ATOM 1802 C C . THR B 1 78 ? 57.574 11.105 55.932 1.00 70.21 548 THR B C 1
ATOM 1803 O O . THR B 1 78 ? 57.986 11.738 56.916 1.00 69.97 548 THR B O 1
ATOM 1807 N N . GLY B 1 79 ? 58.064 9.920 55.558 1.00 71.33 549 GLY B N 1
ATOM 1808 C CA . GLY B 1 79 ? 59.148 9.232 56.270 1.00 72.41 549 GLY B CA 1
ATOM 1809 C C . GLY B 1 79 ? 58.755 8.751 57.658 1.00 72.89 549 GLY B C 1
ATOM 1810 O O . GLY B 1 79 ? 59.591 8.729 58.574 1.00 72.19 549 GLY B O 1
ATOM 1811 N N . THR B 1 80 ? 57.491 8.352 57.797 1.00 73.35 550 THR B N 1
ATOM 1812 C CA . THR B 1 80 ? 56.899 8.029 59.094 1.00 73.92 550 THR B CA 1
ATOM 1813 C C . THR B 1 80 ? 56.390 6.589 59.188 1.00 74.01 550 THR B C 1
ATOM 1814 O O . THR B 1 80 ? 56.179 6.076 60.286 1.00 73.22 550 THR B O 1
ATOM 1818 N N . GLY B 1 81 ? 56.180 5.953 58.038 1.00 74.30 551 GLY B N 1
ATOM 1819 C CA . GLY B 1 81 ? 55.578 4.620 57.986 1.00 75.47 551 GLY B CA 1
ATOM 1820 C C . GLY B 1 81 ? 54.081 4.652 57.713 1.00 76.11 551 GLY B C 1
ATOM 1821 O O . GLY B 1 81 ? 53.461 3.612 57.458 1.00 75.28 551 GLY B O 1
ATOM 1822 N N . MET B 1 82 ? 53.501 5.848 57.764 1.00 77.68 552 MET B N 1
ATOM 1823 C CA . MET B 1 82 ? 52.061 6.009 57.564 1.00 79.65 552 MET B CA 1
ATOM 1824 C C . MET B 1 82 ? 51.736 6.971 56.409 1.00 79.94 552 MET B C 1
ATOM 1825 O O . MET B 1 82 ? 50.706 7.656 56.421 1.00 80.78 552 MET B O 1
ATOM 1830 N N . GLY B 1 83 ? 52.614 7.013 55.411 1.00 79.38 553 GLY B N 1
ATOM 1831 C CA . GLY B 1 83 ? 52.414 7.872 54.249 1.00 78.99 553 GLY B CA 1
ATOM 1832 C C . GLY B 1 83 ? 52.721 7.162 52.944 1.00 79.09 553 GLY B C 1
ATOM 1833 O O . GLY B 1 83 ? 53.276 6.054 52.937 1.00 78.44 553 GLY B O 1
ATOM 1834 N N . GLY B 1 84 ? 52.363 7.812 51.838 1.00 78.89 554 GLY B N 1
ATOM 1835 C CA . GLY B 1 84 ? 52.510 7.236 50.508 1.00 78.18 554 GLY B CA 1
ATOM 1836 C C . GLY B 1 84 ? 51.247 6.572 49.980 1.00 77.86 554 GLY B C 1
ATOM 1837 O O . GLY B 1 84 ? 50.384 6.137 50.748 1.00 77.30 554 GLY B O 1
ATOM 1838 N N . GLU B 1 85 ? 51.147 6.504 48.657 1.00 77.56 555 GLU B N 1
ATOM 1839 C CA . GLU B 1 85 ? 50.027 5.856 47.982 1.00 77.49 555 GLU B CA 1
ATOM 1840 C C . GLU B 1 85 ? 50.435 5.352 46.595 1.00 76.14 555 GLU B C 1
ATOM 1841 O O . GLU B 1 85 ? 51.533 5.650 46.114 1.00 74.96 555 GLU B O 1
ATOM 1847 N N . SER B 1 86 ? 49.539 4.597 45.962 1.00 75.20 556 SER B N 1
ATOM 1848 C CA . SER B 1 86 ? 49.765 4.053 44.627 1.00 75.42 556 SER B CA 1
ATOM 1849 C C . SER B 1 86 ? 49.674 5.120 43.526 1.00 76.22 556 SER B C 1
ATOM 1850 O O . SER B 1 86 ? 49.276 6.261 43.778 1.00 75.77 556 SER B O 1
ATOM 1853 N N . ILE B 1 87 ? 50.028 4.730 42.303 1.00 76.91 557 ILE B N 1
ATOM 1854 C CA . ILE B 1 87 ? 49.861 5.580 41.118 1.00 78.14 557 ILE B CA 1
ATOM 1855 C C . ILE B 1 87 ? 48.386 5.812 40.740 1.00 79.43 557 ILE B C 1
ATOM 1856 O O . ILE B 1 87 ? 48.068 6.774 40.035 1.00 79.79 557 ILE B O 1
ATOM 1861 N N . TRP B 1 88 ? 47.499 4.935 41.211 1.00 80.31 558 TRP B N 1
ATOM 1862 C CA . TRP B 1 88 ? 46.055 5.084 40.992 1.00 81.08 558 TRP B CA 1
ATOM 1863 C C . TRP B 1 88 ? 45.369 5.817 42.152 1.00 82.41 558 TRP B C 1
ATOM 1864 O O . TRP B 1 88 ? 44.150 5.698 42.339 1.00 82.88 558 TRP B O 1
ATOM 1875 N N . GLY B 1 89 ? 46.160 6.563 42.927 1.00 83.30 559 GLY B N 1
ATOM 1876 C CA . GLY B 1 89 ? 45.670 7.358 44.055 1.00 83.46 559 GLY B CA 1
ATOM 1877 C C . GLY B 1 89 ? 44.913 6.571 45.110 1.00 83.93 559 GLY B C 1
ATOM 1878 O O . GLY B 1 89 ? 43.684 6.666 45.198 1.00 84.64 559 GLY B O 1
ATOM 1879 N N . GLY B 1 90 ? 45.643 5.802 45.916 1.00 83.56 560 GLY B N 1
ATOM 1880 C CA . GLY B 1 90 ? 45.030 4.982 46.962 1.00 82.52 560 GLY B CA 1
ATOM 1881 C C . GLY B 1 90 ? 45.791 3.704 47.262 1.00 81.79 560 GLY B C 1
ATOM 1882 O O . GLY B 1 90 ? 47.011 3.737 47.452 1.00 81.90 560 GLY B O 1
ATOM 1883 N N . GLU B 1 91 ? 45.063 2.584 47.296 1.00 81.13 561 GLU B N 1
ATOM 1884 C CA . GLU B 1 91 ? 45.600 1.276 47.698 1.00 80.80 561 GLU B CA 1
ATOM 1885 C C . GLU B 1 91 ? 45.175 0.144 46.754 1.00 80.18 561 GLU B C 1
ATOM 1886 O O . GLU B 1 91 ? 44.074 0.177 46.213 1.00 80.58 561 GLU B O 1
ATOM 1892 N N . PHE B 1 92 ? 46.036 -0.864 46.579 1.00 79.40 562 PHE B N 1
ATOM 1893 C CA . PHE B 1 92 ? 45.770 -1.973 45.641 1.00 78.86 562 PHE B CA 1
ATOM 1894 C C . PHE B 1 92 ? 46.083 -3.384 46.172 1.00 79.76 562 PHE B C 1
ATOM 1895 O O . PHE B 1 92 ? 46.647 -3.541 47.257 1.00 79.53 562 PHE B O 1
ATOM 1903 N N . GLU B 1 93 ? 45.726 -4.388 45.368 1.00 80.49 563 GLU B N 1
ATOM 1904 C CA . GLU B 1 93 ? 45.718 -5.813 45.732 1.00 82.61 563 GLU B CA 1
ATOM 1905 C C . GLU B 1 93 ? 47.106 -6.481 45.801 1.00 83.05 563 GLU B C 1
ATOM 1906 O O . GLU B 1 93 ? 48.069 -5.986 45.205 1.00 83.34 563 GLU B O 1
ATOM 1912 N N . ASP B 1 94 ? 47.193 -7.604 46.525 1.00 82.98 564 ASP B N 1
ATOM 1913 C CA . ASP B 1 94 ? 48.409 -8.432 46.571 1.00 82.61 564 ASP B CA 1
ATOM 1914 C C . ASP B 1 94 ? 48.510 -9.318 45.332 1.00 82.07 564 ASP B C 1
ATOM 1915 O O . ASP B 1 94 ? 47.492 -9.686 44.743 1.00 81.81 564 ASP B O 1
ATOM 1920 N N . GLU B 1 95 ? 49.741 -9.662 44.949 1.00 81.37 565 GLU B N 1
ATOM 1921 C CA . GLU B 1 95 ? 50.001 -10.497 43.771 1.00 80.15 565 GLU B CA 1
ATOM 1922 C C . GLU B 1 95 ? 51.018 -11.589 44.083 1.00 80.46 565 GLU B C 1
ATOM 1923 O O . GLU B 1 95 ? 52.126 -11.599 43.536 1.00 80.77 565 GLU B O 1
ATOM 1929 N N . PHE B 1 96 ? 50.641 -12.515 44.960 1.00 80.71 566 PHE B N 1
ATOM 1930 C CA . PHE B 1 96 ? 51.520 -13.627 45.315 1.00 80.41 566 PHE B CA 1
ATOM 1931 C C . PHE B 1 96 ? 51.688 -14.590 44.154 1.00 80.39 566 PHE B C 1
ATOM 1932 O O . PHE B 1 96 ? 50.899 -14.590 43.207 1.00 80.73 566 PHE B O 1
ATOM 1940 N N . HIS B 1 97 ? 52.731 -15.408 44.246 1.00 80.05 567 HIS B N 1
ATOM 1941 C CA . HIS B 1 97 ? 53.058 -16.399 43.238 1.00 79.65 567 HIS B CA 1
ATOM 1942 C C . HIS B 1 97 ? 53.909 -17.440 43.931 1.00 78.27 567 HIS B C 1
ATOM 1943 O O . HIS B 1 97 ? 54.733 -17.109 44.788 1.00 78.15 567 HIS B O 1
ATOM 1950 N N . SER B 1 98 ? 53.712 -18.695 43.551 1.00 76.43 568 SER B N 1
ATOM 1951 C CA . SER B 1 98 ? 54.370 -19.820 44.205 1.00 74.75 568 SER B CA 1
ATOM 1952 C C . SER B 1 98 ? 55.888 -19.838 44.050 1.00 73.39 568 SER B C 1
ATOM 1953 O O . SER B 1 98 ? 56.585 -20.392 44.896 1.00 73.03 568 SER B O 1
ATOM 1956 N N . THR B 1 99 ? 56.395 -19.231 42.980 1.00 71.82 569 THR B N 1
ATOM 1957 C CA . THR B 1 99 ? 57.835 -19.252 42.682 1.00 70.67 569 THR B CA 1
ATOM 1958 C C . THR B 1 99 ? 58.606 -18.086 43.311 1.00 68.27 569 THR B C 1
ATOM 1959 O O . THR B 1 99 ? 59.838 -18.053 43.260 1.00 67.79 569 THR B O 1
ATOM 1963 N N . LEU B 1 100 ? 57.882 -17.136 43.894 1.00 66.20 570 LEU B N 1
ATOM 1964 C CA . LEU B 1 100 ? 58.514 -15.942 44.469 1.00 64.31 570 LEU B CA 1
ATOM 1965 C C . LEU B 1 100 ? 58.515 -15.971 45.999 1.00 63.14 570 LEU B C 1
ATOM 1966 O O . LEU B 1 100 ? 57.477 -15.821 46.627 1.00 62.94 570 LEU B O 1
ATOM 1971 N N . ARG B 1 101 ? 59.693 -16.168 46.586 1.00 62.46 571 ARG B N 1
ATOM 1972 C CA . ARG B 1 101 ? 59.807 -16.348 48.035 1.00 61.84 571 ARG B CA 1
ATOM 1973 C C . ARG B 1 101 ? 60.897 -15.481 48.661 1.00 59.46 571 ARG B C 1
ATOM 1974 O O . ARG B 1 101 ? 61.881 -15.136 47.994 1.00 58.49 571 ARG B O 1
ATOM 1982 N N . HIS B 1 102 ? 60.725 -15.138 49.941 1.00 56.24 572 HIS B N 1
ATOM 1983 C CA . HIS B 1 102 ? 61.756 -14.414 50.689 1.00 55.00 572 HIS B CA 1
ATOM 1984 C C . HIS B 1 102 ? 62.842 -15.391 51.183 1.00 55.28 572 HIS B C 1
ATOM 1985 O O . HIS B 1 102 ? 63.349 -15.281 52.315 1.00 53.24 572 HIS B O 1
ATOM 1992 N N . ASP B 1 103 ? 63.221 -16.323 50.303 1.00 56.22 573 ASP B N 1
ATOM 1993 C CA . ASP B 1 103 ? 64.073 -17.458 50.646 1.00 57.33 573 ASP B CA 1
ATOM 1994 C C . ASP B 1 103 ? 65.557 -17.138 50.514 1.00 56.76 573 ASP B C 1
ATOM 1995 O O . ASP B 1 103 ? 66.401 -18.014 50.668 1.00 56.63 573 ASP B O 1
ATOM 2000 N N . ARG B 1 104 ? 65.862 -15.877 50.215 1.00 56.05 574 ARG B N 1
ATOM 2001 C CA . ARG B 1 104 ? 67.229 -15.425 50.022 1.00 56.28 574 ARG B CA 1
ATOM 2002 C C . ARG B 1 104 ? 67.321 -13.931 50.306 1.00 53.40 574 ARG B C 1
ATOM 2003 O O . ARG B 1 104 ? 66.359 -13.210 50.124 1.00 55.39 574 ARG B O 1
ATOM 2011 N N . PRO B 1 105 ? 68.483 -13.451 50.751 1.00 52.29 575 PRO B N 1
ATOM 2012 C CA . PRO B 1 105 ? 68.574 -12.030 51.116 1.00 49.72 575 PRO B CA 1
ATOM 2013 C C . PRO B 1 105 ? 68.372 -11.133 49.891 1.00 50.65 575 PRO B C 1
ATOM 2014 O O . PRO B 1 105 ? 68.454 -11.618 48.755 1.00 50.45 575 PRO B O 1
ATOM 2018 N N . TYR B 1 106 ? 68.126 -9.851 50.132 1.00 49.33 576 TYR B N 1
ATOM 2019 C CA . TYR B 1 106 ? 68.043 -8.828 49.083 1.00 50.03 576 TYR B CA 1
ATOM 2020 C C . TYR B 1 106 ? 66.826 -8.997 48.191 1.00 49.00 576 TYR B C 1
ATOM 2021 O O . TYR B 1 106 ? 66.891 -8.780 46.986 1.00 50.51 576 TYR B O 1
ATOM 2030 N N . THR B 1 107 ? 65.709 -9.371 48.818 1.00 46.64 577 THR B N 1
ATOM 2031 C CA . THR B 1 107 ? 64.414 -9.494 48.155 1.00 43.79 577 THR B CA 1
ATOM 2032 C C . THR B 1 107 ? 63.589 -8.206 48.299 1.00 43.15 577 THR B C 1
ATOM 2033 O O . THR B 1 107 ? 63.530 -7.612 49.372 1.00 40.70 577 THR B O 1
ATOM 2037 N N . LEU B 1 108 ? 62.945 -7.792 47.205 1.00 41.17 578 LEU B N 1
ATOM 2038 C CA . LEU B 1 108 ? 62.143 -6.587 47.176 1.00 41.80 578 LEU B CA 1
ATOM 2039 C C . LEU B 1 108 ? 60.660 -6.948 47.245 1.00 41.69 578 LEU B C 1
ATOM 2040 O O . LEU B 1 108 ? 60.157 -7.729 46.407 1.00 42.57 578 LEU B O 1
ATOM 2045 N N . SER B 1 109 ? 59.965 -6.392 48.239 1.00 41.53 579 SER B N 1
ATOM 2046 C CA . SER B 1 109 ? 58.571 -6.757 48.498 1.00 42.53 579 SER B CA 1
ATOM 2047 C C . SER B 1 109 ? 57.738 -5.539 48.899 1.00 42.82 579 SER B C 1
ATOM 2048 O O . SER B 1 109 ? 58.284 -4.522 49.351 1.00 42.02 579 SER B O 1
ATOM 2051 N N . MET B 1 110 ? 56.417 -5.660 48.728 1.00 44.13 580 MET B N 1
ATOM 2052 C CA . MET B 1 110 ? 55.472 -4.610 49.140 1.00 43.21 580 MET B CA 1
ATOM 2053 C C . MET B 1 110 ? 55.193 -4.700 50.657 1.00 43.03 580 MET B C 1
ATOM 2054 O O . MET B 1 110 ? 54.940 -5.787 51.198 1.00 43.57 580 MET B O 1
ATOM 2059 N N . ALA B 1 111 ? 55.216 -3.540 51.306 1.00 41.66 581 ALA B N 1
ATOM 2060 C CA . ALA B 1 111 ? 55.011 -3.419 52.792 1.00 42.00 581 ALA B CA 1
ATOM 2061 C C . ALA B 1 111 ? 53.619 -3.815 53.347 1.00 45.11 581 ALA B C 1
ATOM 2062 O O . ALA B 1 111 ? 53.518 -4.797 54.072 1.00 49.08 581 ALA B O 1
ATOM 2064 N N . ASN B 1 112 ? 52.563 -3.052 53.042 1.00 48.32 582 ASN B N 1
ATOM 2065 C CA . ASN B 1 112 ? 51.140 -3.386 53.374 1.00 45.20 582 ASN B CA 1
ATOM 2066 C C . ASN B 1 112 ? 50.708 -3.570 54.861 1.00 48.16 582 ASN B C 1
ATOM 2067 O O . ASN B 1 112 ? 51.532 -3.489 55.798 1.00 50.07 582 ASN B O 1
ATOM 2072 N N . ALA B 1 113 ? 49.394 -3.768 55.036 1.00 48.66 583 ALA B N 1
ATOM 2073 C CA . ALA B 1 113 ? 48.764 -4.087 56.326 1.00 47.37 583 ALA B CA 1
ATOM 2074 C C . ALA B 1 113 ? 47.876 -5.324 56.250 1.00 48.81 583 ALA B C 1
ATOM 2075 O O . ALA B 1 113 ? 46.735 -5.300 56.704 1.00 51.85 583 ALA B O 1
ATOM 2077 N N . GLY B 1 114 ? 48.388 -6.409 55.682 1.00 52.35 584 GLY B N 1
ATOM 2078 C CA . GLY B 1 114 ? 47.721 -7.710 55.791 1.00 53.85 584 GLY B CA 1
ATOM 2079 C C . GLY B 1 114 ? 46.843 -8.021 54.604 1.00 56.36 584 GLY B C 1
ATOM 2080 O O . GLY B 1 114 ? 46.929 -9.092 54.009 1.00 58.64 584 GLY B O 1
ATOM 2081 N N . SER B 1 115 ? 45.970 -7.094 54.254 1.00 58.45 585 SER B N 1
ATOM 2082 C CA . SER B 1 115 ? 45.189 -7.314 53.055 1.00 61.06 585 SER B CA 1
ATOM 2083 C C . SER B 1 115 ? 45.113 -6.057 52.230 1.00 62.82 585 SER B C 1
ATOM 2084 O O . SER B 1 115 ? 44.553 -5.043 52.661 1.00 61.98 585 SER B O 1
ATOM 2087 N N . ASN B 1 116 ? 45.755 -6.126 51.065 1.00 65.46 586 ASN B N 1
ATOM 2088 C CA . ASN B 1 116 ? 45.550 -5.183 49.978 1.00 67.62 586 ASN B CA 1
ATOM 2089 C C . ASN B 1 116 ? 45.664 -3.717 50.367 1.00 68.31 586 ASN B C 1
ATOM 2090 O O . ASN B 1 116 ? 44.909 -2.863 49.885 1.00 69.66 586 ASN B O 1
ATOM 2095 N N . THR B 1 117 ? 46.616 -3.419 51.236 1.00 67.58 587 THR B N 1
ATOM 2096 C CA . THR B 1 117 ? 46.836 -2.041 51.656 1.00 68.35 587 THR B CA 1
ATOM 2097 C C . THR B 1 117 ? 48.024 -1.470 50.890 1.00 67.48 587 THR B C 1
ATOM 2098 O O . THR B 1 117 ? 48.574 -0.422 51.260 1.00 67.43 587 THR B O 1
ATOM 2102 N N . ASN B 1 118 ? 48.391 -2.177 49.813 1.00 66.78 588 ASN B N 1
ATOM 2103 C CA . ASN B 1 118 ? 49.527 -1.840 48.953 1.00 64.20 588 ASN B CA 1
ATOM 2104 C C . ASN B 1 118 ? 49.438 -0.404 48.461 1.00 62.97 588 ASN B C 1
ATOM 2105 O O . ASN B 1 118 ? 48.418 0.000 47.917 1.00 62.50 588 ASN B O 1
ATOM 2110 N N . GLY B 1 119 ? 50.496 0.366 48.675 1.00 62.59 589 GLY B N 1
ATOM 2111 C CA . GLY B 1 119 ? 50.521 1.764 48.258 1.00 62.35 589 GLY B CA 1
ATOM 2112 C C . GLY B 1 119 ? 51.796 2.102 47.522 1.00 61.70 589 GLY B C 1
ATOM 2113 O O . GLY B 1 119 ? 51.967 1.734 46.358 1.00 62.55 589 GLY B O 1
ATOM 2114 N N . SER B 1 120 ? 52.687 2.810 48.205 1.00 61.68 590 SER B N 1
ATOM 2115 C CA . SER B 1 120 ? 54.008 3.128 47.663 1.00 60.63 590 SER B CA 1
ATOM 2116 C C . SER B 1 120 ? 55.125 2.430 48.426 1.00 59.74 590 SER B C 1
ATOM 2117 O O . SER B 1 120 ? 56.200 2.174 47.850 1.00 59.29 590 SER B O 1
ATOM 2120 N N . GLN B 1 121 ? 54.884 2.146 49.712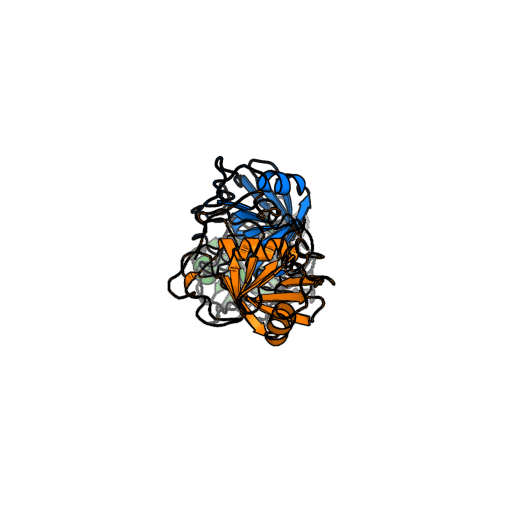 1.00 56.55 591 GLN B N 1
ATOM 2121 C CA . GLN B 1 121 ? 55.945 1.648 50.605 1.00 54.95 591 GLN B CA 1
ATOM 2122 C C . GLN B 1 121 ? 56.379 0.243 50.248 1.00 51.03 591 GLN B C 1
ATOM 2123 O O . GLN B 1 121 ? 55.567 -0.620 49.913 1.00 50.56 591 GLN B O 1
ATOM 2129 N N . PHE B 1 122 ? 57.686 0.052 50.308 1.00 49.50 592 PHE B N 1
ATOM 2130 C CA . PHE B 1 122 ? 58.283 -1.211 49.969 1.00 46.53 592 PHE B CA 1
ATOM 2131 C C . PHE B 1 122 ? 59.515 -1.492 50.845 1.00 45.29 592 PHE B C 1
ATOM 2132 O O . PHE B 1 122 ? 60.069 -0.601 51.513 1.00 44.50 592 PHE B O 1
ATOM 2140 N N . PHE B 1 123 ? 59.937 -2.744 50.863 1.00 42.92 593 PHE B N 1
ATOM 2141 C CA . PHE B 1 123 ? 61.065 -3.088 51.676 1.00 42.89 593 PHE B CA 1
ATOM 2142 C C . PHE B 1 123 ? 61.954 -4.059 50.932 1.00 43.14 593 PHE B C 1
ATOM 2143 O O . PHE B 1 123 ? 61.490 -4.766 50.041 1.00 42.08 593 PHE B O 1
ATOM 2151 N N . ILE B 1 124 ? 63.236 -4.065 51.291 1.00 42.25 594 ILE B N 1
ATOM 2152 C CA . ILE B 1 124 ? 64.185 -5.062 50.818 1.00 42.50 594 ILE B CA 1
ATOM 2153 C C . ILE B 1 124 ? 64.742 -5.742 52.054 1.00 42.37 594 ILE B C 1
ATOM 2154 O O . ILE B 1 124 ? 65.120 -5.084 53.024 1.00 43.05 594 ILE B O 1
ATOM 2159 N N . THR B 1 125 ? 64.811 -7.055 51.991 1.00 41.46 595 THR B N 1
ATOM 2160 C CA . THR B 1 125 ? 65.335 -7.858 53.102 1.00 43.22 595 THR B CA 1
ATOM 2161 C C . THR B 1 125 ? 66.866 -8.005 53.048 1.00 45.49 595 THR B C 1
ATOM 2162 O O . THR B 1 125 ? 67.472 -7.839 51.984 1.00 45.31 595 THR B O 1
ATOM 2166 N N . VAL B 1 126 ? 67.469 -8.335 54.188 1.00 46.88 596 VAL B N 1
ATOM 2167 C CA . VAL B 1 126 ? 68.922 -8.626 54.272 1.00 50.35 596 VAL B CA 1
ATOM 2168 C C . VAL B 1 126 ? 69.240 -10.060 54.713 1.00 51.73 596 VAL B C 1
ATOM 2169 O O . VAL B 1 126 ? 70.404 -10.507 54.722 1.00 52.77 596 VAL B O 1
ATOM 2173 N N . VAL B 1 127 ? 68.200 -10.774 55.095 1.00 49.81 597 VAL B N 1
ATOM 2174 C CA . VAL B 1 127 ? 68.290 -12.187 55.362 1.00 50.44 597 VAL B CA 1
ATOM 2175 C C . VAL B 1 127 ? 67.099 -12.800 54.670 1.00 50.46 597 VAL B C 1
ATOM 2176 O O . VAL B 1 127 ? 66.180 -12.051 54.261 1.00 49.81 597 VAL B O 1
ATOM 2180 N N . PRO B 1 128 ? 67.096 -14.144 54.508 1.00 50.76 598 PRO B N 1
ATOM 2181 C C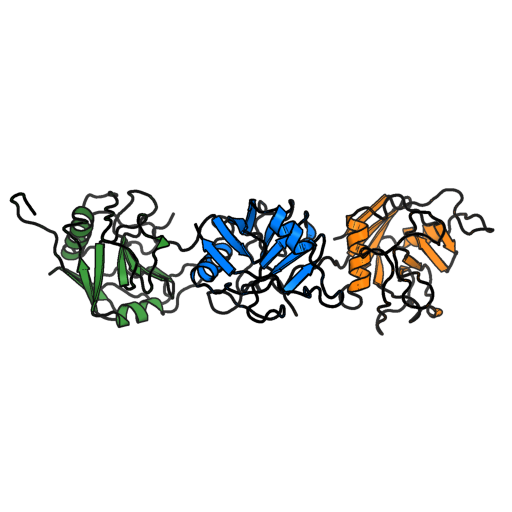A . PRO B 1 128 ? 65.847 -14.820 54.215 1.00 51.32 598 PRO B CA 1
ATOM 2182 C C . PRO B 1 128 ? 64.848 -14.474 55.305 1.00 51.73 598 PRO B C 1
ATOM 2183 O O . PRO B 1 128 ? 65.196 -14.526 56.504 1.00 51.32 598 PRO B O 1
ATOM 2187 N N . THR B 1 129 ? 63.640 -14.110 54.880 1.00 49.24 599 THR B N 1
ATOM 2188 C CA . THR B 1 129 ? 62.526 -13.840 55.785 1.00 47.20 599 THR B CA 1
ATOM 2189 C C . THR B 1 129 ? 61.286 -14.657 55.367 1.00 48.33 599 THR B C 1
ATOM 2190 O O . THR B 1 129 ? 60.256 -14.078 54.983 1.00 47.78 599 THR B O 1
ATOM 2194 N N . PRO B 1 130 ? 61.376 -16.007 55.433 1.00 51.10 600 PRO B N 1
ATOM 2195 C CA . PRO B 1 130 ? 60.309 -16.931 54.987 1.00 53.12 600 PRO B CA 1
ATOM 2196 C C . PRO B 1 130 ? 58.930 -16.691 55.597 1.00 54.01 600 PRO B C 1
ATOM 2197 O O . PRO B 1 130 ? 57.904 -16.962 54.955 1.00 53.24 600 PRO B O 1
ATOM 2201 N N . TRP B 1 131 ? 58.893 -16.209 56.836 1.00 53.50 601 TRP B N 1
ATOM 2202 C CA . TRP B 1 131 ? 57.604 -16.004 57.498 1.00 53.53 601 TRP B CA 1
ATOM 2203 C C . TRP B 1 131 ? 56.730 -15.030 56.713 1.00 54.00 601 TRP B C 1
ATOM 2204 O O . TRP B 1 131 ? 55.503 -15.025 56.841 1.00 54.27 601 TRP B O 1
ATOM 2215 N N . LEU B 1 132 ? 57.382 -14.236 55.864 1.00 53.38 602 LEU B N 1
ATOM 2216 C CA . LEU B 1 132 ? 56.694 -13.277 55.015 1.00 53.64 602 LEU B CA 1
ATOM 2217 C C . LEU B 1 132 ? 56.188 -13.902 53.714 1.00 53.60 602 LEU B C 1
ATOM 2218 O O . LEU B 1 132 ? 55.357 -13.305 53.049 1.00 53.94 602 LEU B O 1
ATOM 2223 N N . ASP B 1 133 ? 56.679 -15.087 53.363 1.00 56.35 603 ASP B N 1
ATOM 2224 C CA . ASP B 1 133 ? 56.153 -15.810 52.197 1.00 57.83 603 ASP B CA 1
ATOM 2225 C C . ASP B 1 133 ? 54.627 -15.888 52.294 1.00 60.03 603 ASP B C 1
ATOM 2226 O O . ASP B 1 133 ? 54.077 -16.317 53.316 1.00 59.62 603 ASP B O 1
ATOM 2231 N N . ASN B 1 134 ? 53.968 -15.427 51.234 1.00 61.73 604 ASN B N 1
ATOM 2232 C CA . ASN B 1 134 ? 52.510 -15.304 51.152 1.00 63.13 604 ASN B CA 1
ATOM 2233 C C . ASN B 1 134 ? 51.810 -14.277 52.058 1.00 63.37 604 ASN B C 1
ATOM 2234 O O . ASN B 1 134 ? 50.578 -14.278 52.176 1.00 63.87 604 ASN B O 1
ATOM 2239 N N . LYS B 1 135 ? 52.591 -13.380 52.658 1.00 61.94 605 LYS B N 1
ATOM 2240 C CA . LYS B 1 135 ? 52.043 -12.231 53.395 1.00 61.80 605 LYS B CA 1
ATOM 2241 C C . LYS B 1 135 ? 52.343 -10.915 52.672 1.00 59.84 605 LYS B C 1
ATOM 2242 O O . LYS B 1 135 ? 51.618 -9.929 52.808 1.00 60.47 605 LYS B O 1
ATOM 2248 N N . HIS B 1 136 ? 53.438 -10.897 51.916 1.00 58.38 606 HIS B N 1
ATOM 2249 C CA . HIS B 1 136 ? 53.849 -9.698 51.190 1.00 55.32 606 HIS B CA 1
ATOM 2250 C C . HIS B 1 136 ? 54.261 -10.076 49.780 1.00 55.16 606 HIS B C 1
ATOM 2251 O O . HIS B 1 136 ? 54.927 -11.094 49.572 1.00 55.46 606 HIS B O 1
ATOM 2258 N N . THR B 1 137 ? 53.885 -9.239 48.818 1.00 54.39 607 THR B N 1
ATOM 2259 C CA . THR B 1 137 ? 54.231 -9.497 47.426 1.00 53.36 607 THR B CA 1
ATOM 2260 C C . THR B 1 137 ? 55.713 -9.258 47.202 1.00 49.97 607 THR B C 1
ATOM 2261 O O . THR B 1 137 ? 56.182 -8.144 47.381 1.00 49.47 607 THR B O 1
ATOM 2265 N N . VAL B 1 138 ? 56.426 -10.325 46.848 1.00 47.21 608 VAL B N 1
ATOM 2266 C CA . VAL B 1 138 ? 57.776 -10.253 46.298 1.00 47.22 608 VAL B CA 1
ATOM 2267 C C . VAL B 1 138 ? 57.640 -9.798 44.860 1.00 46.81 608 VAL B C 1
ATOM 2268 O O . VAL B 1 138 ? 56.952 -10.451 44.058 1.00 47.46 608 VAL B O 1
ATOM 2272 N N . PHE B 1 139 ? 58.268 -8.680 44.522 1.00 45.23 609 PHE B N 1
ATOM 2273 C CA . PHE B 1 139 ? 58.183 -8.213 43.135 1.00 43.86 609 PHE B CA 1
ATOM 2274 C C . PHE B 1 139 ? 59.546 -7.969 42.498 1.00 44.83 609 PHE B C 1
ATOM 2275 O O . PHE B 1 139 ? 59.622 -7.538 41.344 1.00 46.25 609 PHE B O 1
ATOM 2283 N N . GLY B 1 140 ? 60.621 -8.235 43.242 1.00 44.53 610 GLY B N 1
ATOM 2284 C CA . GLY B 1 140 ? 61.969 -7.895 42.767 1.00 45.91 610 GLY B CA 1
ATOM 2285 C C . GLY B 1 140 ? 63.088 -8.541 43.558 1.00 47.77 610 GLY B C 1
ATOM 2286 O O . GLY B 1 140 ? 62.860 -9.128 44.630 1.00 48.87 610 GLY B O 1
ATOM 2287 N N . ARG B 1 141 ? 64.296 -8.437 43.017 1.00 47.84 611 ARG B N 1
ATOM 2288 C CA . ARG B 1 141 ? 65.511 -8.875 43.714 1.00 47.90 611 ARG B CA 1
ATOM 2289 C C . ARG B 1 141 ? 66.712 -8.072 43.333 1.00 48.32 611 ARG B C 1
ATOM 2290 O O . ARG B 1 141 ? 66.853 -7.682 42.175 1.00 49.23 611 ARG B O 1
ATOM 2298 N N . VAL B 1 142 ? 67.572 -7.803 44.313 1.00 46.66 612 VAL B N 1
ATOM 2299 C CA . VAL B 1 142 ? 68.787 -7.051 44.030 1.00 49.21 612 VAL B CA 1
ATOM 2300 C C . VAL B 1 142 ? 69.725 -7.935 43.225 1.00 50.68 612 VAL B C 1
ATOM 2301 O O . VAL B 1 142 ? 69.885 -9.123 43.522 1.00 50.32 612 VAL B O 1
ATOM 2305 N N . THR B 1 143 ? 70.300 -7.357 42.172 1.00 52.73 613 THR B N 1
ATOM 2306 C CA . THR B 1 143 ? 71.227 -8.086 41.297 1.00 53.68 613 THR B CA 1
ATOM 2307 C C . THR B 1 143 ? 72.660 -7.620 41.485 1.00 54.76 613 THR B C 1
ATOM 2308 O O . THR B 1 143 ? 73.609 -8.404 41.338 1.00 54.86 613 THR B O 1
ATOM 2312 N N . LYS B 1 144 ? 72.796 -6.334 41.789 1.00 54.21 614 LYS B N 1
ATOM 2313 C CA . LYS B 1 144 ? 74.067 -5.708 42.047 1.00 56.92 614 LYS B CA 1
ATOM 2314 C C . LYS B 1 144 ? 73.801 -4.655 43.099 1.00 56.12 614 LYS B C 1
ATOM 2315 O O . LYS B 1 144 ? 72.728 -4.038 43.108 1.00 55.64 614 LYS B O 1
ATOM 2321 N N . GLY B 1 145 ? 74.775 -4.454 43.986 1.00 56.42 615 GLY B N 1
ATOM 2322 C CA . GLY B 1 145 ? 74.623 -3.518 45.102 1.00 54.46 615 GLY B CA 1
ATOM 2323 C C . GLY B 1 145 ? 74.115 -4.181 46.382 1.00 53.87 615 GLY B C 1
ATOM 2324 O O . GLY B 1 145 ? 73.580 -3.509 47.254 1.00 49.43 615 GLY B O 1
ATOM 2325 N N . MET B 1 146 ? 74.278 -5.502 46.496 1.00 54.98 616 MET B N 1
ATOM 2326 C CA . MET B 1 146 ? 73.916 -6.217 47.741 1.00 55.68 616 MET B CA 1
ATOM 2327 C C . MET B 1 146 ? 74.629 -5.687 48.986 1.00 57.64 616 MET B C 1
ATOM 2328 O O . MET B 1 146 ? 74.032 -5.597 50.074 1.00 56.56 616 MET B O 1
ATOM 2333 N N . GLU B 1 147 ? 75.915 -5.371 48.832 1.00 58.26 617 GLU B N 1
ATOM 2334 C CA . GLU B 1 147 ? 76.699 -4.803 49.922 1.00 59.23 617 GLU B CA 1
ATOM 2335 C C . GLU B 1 147 ? 76.095 -3.469 50.307 1.00 58.80 617 GLU B C 1
ATOM 2336 O O . GLU B 1 147 ? 76.227 -3.039 51.452 1.00 58.79 617 GLU B O 1
ATOM 2342 N N . VAL B 1 148 ? 75.445 -2.804 49.355 1.00 57.39 618 VAL B N 1
ATOM 2343 C CA . VAL B 1 148 ? 74.875 -1.495 49.652 1.00 57.91 618 VAL B CA 1
ATOM 2344 C C . VAL B 1 148 ? 73.700 -1.738 50.579 1.00 57.70 618 VAL B C 1
ATOM 2345 O O . VAL B 1 148 ? 73.572 -1.073 51.600 1.00 57.75 618 VAL B O 1
ATOM 2349 N N . VAL B 1 149 ? 72.863 -2.719 50.239 1.00 56.54 619 VAL B N 1
ATOM 2350 C CA . VAL B 1 149 ? 71.721 -3.013 51.087 1.00 55.75 619 VAL B CA 1
ATOM 2351 C C . VAL B 1 149 ? 72.269 -3.366 52.484 1.00 56.01 619 VAL B C 1
ATOM 2352 O O . VAL B 1 149 ? 71.945 -2.695 53.478 1.00 55.40 619 VAL B O 1
ATOM 2356 N N . GLN B 1 150 ? 73.156 -4.361 52.530 1.00 55.19 620 GLN B N 1
ATOM 2357 C CA . GLN B 1 150 ? 73.790 -4.785 53.778 1.00 55.10 620 GLN B CA 1
ATOM 2358 C C . GLN B 1 150 ? 74.315 -3.639 54.624 1.00 53.53 620 GLN B C 1
ATOM 2359 O O . GLN B 1 150 ? 74.076 -3.597 55.826 1.00 52.09 620 GLN B O 1
ATOM 2365 N N . ARG B 1 151 ? 75.044 -2.733 53.982 1.00 53.97 621 ARG B N 1
ATOM 2366 C CA . ARG B 1 151 ? 75.632 -1.574 54.638 1.00 55.55 621 ARG B CA 1
ATOM 2367 C C . ARG B 1 151 ? 74.545 -0.651 55.190 1.00 54.52 621 ARG B C 1
ATOM 2368 O O . ARG B 1 151 ? 74.708 -0.062 56.268 1.00 53.27 621 ARG B O 1
ATOM 2376 N N . ILE B 1 152 ? 73.441 -0.531 54.454 1.00 52.50 622 ILE B N 1
ATOM 2377 C CA . ILE B 1 152 ? 72.273 0.248 54.907 1.00 52.63 622 ILE B CA 1
ATOM 2378 C C . ILE B 1 152 ? 71.564 -0.424 56.100 1.00 51.92 622 ILE B C 1
ATOM 2379 O O . ILE B 1 152 ? 71.038 0.260 56.984 1.00 51.85 622 ILE B O 1
ATOM 2384 N N . SER B 1 153 ? 71.550 -1.752 56.136 1.00 50.25 623 SER B N 1
ATOM 2385 C CA . SER B 1 153 ? 70.841 -2.459 57.209 1.00 50.47 623 SER B CA 1
ATOM 2386 C C . SER B 1 153 ? 71.585 -2.337 58.538 1.00 52.75 623 SER B C 1
ATOM 2387 O O . SER B 1 153 ? 71.001 -2.555 59.603 1.00 53.59 623 SER B O 1
ATOM 2390 N N . ASN B 1 154 ? 72.867 -1.985 58.462 1.00 54.09 624 ASN B N 1
ATOM 2391 C CA . ASN B 1 154 ? 73.748 -1.969 59.633 1.00 56.87 624 ASN B CA 1
ATOM 2392 C C . ASN B 1 154 ? 73.961 -0.607 60.280 1.00 59.53 624 ASN B C 1
ATOM 2393 O O . ASN B 1 154 ? 74.571 -0.514 61.353 1.00 59.73 624 ASN B O 1
ATOM 2398 N N . VAL B 1 155 ? 73.444 0.440 59.641 1.00 60.97 625 VAL B N 1
ATOM 2399 C CA . VAL B 1 155 ? 73.690 1.812 60.072 1.00 64.20 625 VAL B CA 1
ATOM 2400 C C . VAL B 1 155 ? 73.165 2.043 61.481 1.00 65.63 625 VAL B C 1
ATOM 2401 O O . VAL B 1 155 ? 72.186 1.431 61.883 1.00 65.58 625 VAL B O 1
ATOM 2405 N N . LYS B 1 156 ? 73.838 2.927 62.218 1.00 68.24 626 LYS B N 1
ATOM 2406 C CA . LYS B 1 156 ? 73.386 3.337 63.541 1.00 70.21 626 LYS B CA 1
ATOM 2407 C C . LYS B 1 156 ? 72.015 3.983 63.412 1.00 70.03 626 LYS B C 1
ATOM 2408 O O . LYS B 1 156 ? 71.858 5.033 62.768 1.00 69.25 626 LYS B O 1
ATOM 2414 N N . VAL B 1 157 ? 71.023 3.345 64.016 1.00 69.65 627 VAL B N 1
ATOM 2415 C CA . VAL B 1 157 ? 69.677 3.898 64.044 1.00 70.80 627 VAL B CA 1
ATOM 2416 C C . VAL B 1 157 ? 69.279 4.178 65.479 1.00 70.48 627 VAL B C 1
ATOM 2417 O O . VAL B 1 157 ? 69.774 3.529 66.409 1.00 70.42 627 VAL B O 1
ATOM 2421 N N . ASN B 1 158 ? 68.395 5.149 65.670 1.00 69.52 628 ASN B N 1
ATOM 2422 C CA . ASN B 1 158 ? 67.911 5.414 67.011 1.00 68.99 628 ASN B CA 1
ATOM 2423 C C . ASN B 1 158 ? 67.069 4.224 67.467 1.00 69.26 628 ASN B C 1
ATOM 2424 O O . ASN B 1 158 ? 65.973 4.030 66.953 1.00 68.77 628 ASN B O 1
ATOM 2429 N N . PRO B 1 159 ? 67.582 3.444 68.450 1.00 70.19 629 PRO B N 1
ATOM 2430 C CA . PRO B 1 159 ? 67.043 2.148 68.879 1.00 70.24 629 PRO B CA 1
ATOM 2431 C C . PRO B 1 159 ? 65.622 2.237 69.421 1.00 70.41 629 PRO B C 1
ATOM 2432 O O . PRO B 1 159 ? 64.932 1.220 69.511 1.00 70.79 629 PRO B O 1
ATOM 2436 N N . LYS B 1 160 ? 65.199 3.443 69.798 1.00 69.71 630 LYS B N 1
ATOM 2437 C CA . LYS B 1 160 ? 63.823 3.670 70.226 1.00 68.58 630 LYS B CA 1
ATOM 2438 C C . LYS B 1 160 ? 62.851 3.747 69.038 1.00 66.23 630 LYS B C 1
ATOM 2439 O O . LYS B 1 160 ? 61.630 3.585 69.212 1.00 65.79 630 LYS B O 1
ATOM 2445 N N . THR B 1 161 ? 63.394 3.967 67.840 1.00 63.21 631 THR B N 1
ATOM 2446 C CA . THR B 1 161 ? 62.593 4.265 66.654 1.00 60.76 631 THR B CA 1
ATOM 2447 C C . THR B 1 161 ? 62.947 3.408 65.430 1.00 64.09 631 THR B C 1
ATOM 2448 O O . THR B 1 161 ? 62.060 3.023 64.643 1.00 64.12 631 THR B O 1
ATOM 2452 N N . ASP B 1 162 ? 64.238 3.106 65.277 1.00 65.36 632 ASP B N 1
ATOM 2453 C CA . ASP B 1 162 ? 64.751 2.378 64.106 1.00 66.09 632 ASP B CA 1
ATOM 2454 C C . ASP B 1 162 ? 65.096 3.338 62.958 1.00 67.49 632 ASP B C 1
ATOM 2455 O O . ASP B 1 162 ? 65.348 2.907 61.829 1.00 67.85 632 ASP B O 1
ATOM 2460 N N . LYS B 1 163 ? 65.105 4.636 63.250 1.00 68.32 633 LYS B N 1
ATOM 2461 C CA . LYS B 1 163 ? 65.469 5.640 62.253 1.00 69.29 633 LYS B CA 1
ATOM 2462 C C . LYS B 1 163 ? 66.950 6.026 62.360 1.00 69.27 633 LYS B C 1
ATOM 2463 O O . LYS B 1 163 ? 67.437 6.376 63.444 1.00 67.06 633 LYS B O 1
ATOM 2469 N N . PRO B 1 164 ? 67.678 5.959 61.232 1.00 69.88 634 PRO B N 1
ATOM 2470 C CA . PRO B 1 164 ? 69.088 6.359 61.273 1.00 70.88 634 PRO B CA 1
ATOM 2471 C C . PRO B 1 164 ? 69.262 7.834 61.654 1.00 71.06 634 PRO B C 1
ATOM 2472 O O . PRO B 1 164 ? 68.457 8.683 61.264 1.00 70.33 634 PRO B O 1
ATOM 2476 N N . TYR B 1 165 ? 70.296 8.109 62.441 1.00 71.84 635 TYR B N 1
ATOM 2477 C CA . TYR B 1 165 ? 70.576 9.454 62.927 1.00 72.59 635 TYR B CA 1
ATOM 2478 C C . TYR B 1 165 ? 70.961 10.342 61.767 1.00 72.86 635 TYR B C 1
ATOM 2479 O O . TYR B 1 165 ? 70.625 11.531 61.734 1.00 72.91 635 TYR B O 1
ATOM 2488 N N . GLU B 1 166 ? 71.691 9.746 60.830 1.00 72.94 636 GLU B N 1
ATOM 2489 C CA . GLU B 1 166 ? 72.057 10.384 59.581 1.00 73.45 636 GLU B CA 1
ATOM 2490 C C . GLU B 1 166 ? 71.314 9.585 58.514 1.00 73.16 636 GLU B C 1
ATOM 2491 O O . GLU B 1 166 ? 71.469 8.370 58.413 1.00 73.65 636 GLU B O 1
ATOM 2497 N N . ASP B 1 167 ? 70.479 10.260 57.739 1.00 72.51 637 ASP B N 1
ATOM 2498 C CA . ASP B 1 167 ? 69.587 9.540 56.839 1.00 70.96 637 ASP B CA 1
ATOM 2499 C C . ASP B 1 167 ? 70.288 8.930 55.630 1.00 70.28 637 ASP B C 1
ATOM 2500 O O . ASP B 1 167 ? 71.306 9.434 55.156 1.00 69.23 637 ASP B O 1
ATOM 2505 N N . VAL B 1 168 ? 69.744 7.809 55.175 1.00 69.76 638 VAL B N 1
ATOM 2506 C CA . VAL B 1 168 ? 70.156 7.202 53.925 1.00 69.59 638 VAL B CA 1
ATOM 2507 C C . VAL B 1 168 ? 68.993 7.379 52.964 1.00 69.30 638 VAL B C 1
ATOM 2508 O O . VAL B 1 168 ? 67.864 6.965 53.247 1.00 68.47 638 VAL B O 1
ATOM 2512 N N . SER B 1 169 ? 69.295 8.018 51.838 1.00 69.77 639 SER B N 1
ATOM 2513 C CA . SER B 1 169 ? 68.290 8.652 51.004 1.00 70.02 639 SER B CA 1
ATOM 2514 C C . SER B 1 169 ? 68.309 8.133 49.574 1.00 71.03 639 SER B C 1
ATOM 2515 O O . SER B 1 169 ? 69.381 7.895 49.012 1.00 70.88 639 SER B O 1
ATOM 2518 N N . ILE B 1 170 ? 67.121 7.977 48.989 1.00 70.98 640 ILE B N 1
ATOM 2519 C CA . ILE B 1 170 ? 67.004 7.686 47.559 1.00 71.63 640 ILE B CA 1
ATOM 2520 C C . ILE B 1 170 ? 67.256 8.972 46.766 1.00 71.49 640 ILE B C 1
ATOM 2521 O O . ILE B 1 170 ? 66.476 9.927 46.838 1.00 71.25 640 ILE B O 1
ATOM 2526 N N . ILE B 1 171 ? 68.365 8.991 46.033 1.00 72.10 641 ILE B N 1
ATOM 2527 C CA . ILE B 1 171 ? 68.677 10.083 45.122 1.00 72.56 641 ILE B CA 1
ATOM 2528 C C . ILE B 1 171 ? 67.590 10.081 44.054 1.00 72.14 641 ILE B C 1
ATOM 2529 O O . ILE B 1 171 ? 66.816 11.040 43.939 1.00 72.33 641 ILE B O 1
ATOM 2534 N N . ASN B 1 172 ? 67.539 8.984 43.297 1.00 70.67 642 ASN B N 1
ATOM 2535 C CA . ASN B 1 172 ? 66.456 8.714 42.360 1.00 69.92 642 ASN B CA 1
ATOM 2536 C C . ASN B 1 172 ? 66.456 7.234 41.970 1.00 68.51 642 ASN B C 1
ATOM 2537 O O . ASN B 1 172 ? 67.362 6.494 42.355 1.00 68.07 642 ASN B O 1
ATOM 2542 N N . ILE B 1 173 ? 65.440 6.819 41.211 1.00 66.96 643 ILE B N 1
ATOM 2543 C CA . ILE B 1 173 ? 65.350 5.453 40.683 1.00 65.86 643 ILE B CA 1
ATOM 2544 C C . ILE B 1 173 ? 65.270 5.445 39.144 1.00 65.65 643 ILE B C 1
ATOM 2545 O O . ILE B 1 173 ? 64.366 6.038 38.559 1.00 65.10 643 ILE B O 1
ATOM 2550 N N . THR B 1 174 ? 66.220 4.769 38.504 1.00 66.01 644 THR B N 1
ATOM 2551 C CA . THR B 1 174 ? 66.255 4.648 37.043 1.00 66.32 644 THR B CA 1
ATOM 2552 C C . THR B 1 174 ? 65.580 3.334 36.649 1.00 65.62 644 THR B C 1
ATOM 2553 O O . THR B 1 174 ? 65.896 2.289 37.205 1.00 64.90 644 THR B O 1
ATOM 2557 N N . VAL B 1 175 ? 64.648 3.391 35.700 1.00 64.84 645 VAL B N 1
ATOM 2558 C CA . VAL B 1 175 ? 63.973 2.187 35.217 1.00 64.37 645 VAL B CA 1
ATOM 2559 C C . VAL B 1 175 ? 64.430 1.864 33.799 1.00 64.23 645 VAL B C 1
ATOM 2560 O O . VAL B 1 175 ? 64.349 2.715 32.918 1.00 62.18 645 VAL B O 1
ATOM 2564 N N . LYS B 1 176 ? 64.912 0.636 33.600 1.00 64.99 646 LYS B N 1
ATOM 2565 C CA . LYS B 1 176 ? 65.429 0.182 32.313 1.00 67.20 646 LYS B CA 1
ATOM 2566 C C . LYS B 1 176 ? 64.313 0.101 31.282 1.00 67.85 646 LYS B C 1
ATOM 2567 O O . LYS B 1 176 ? 63.278 -0.518 31.531 1.00 68.91 646 LYS B O 1
ATOM 2573 N N . THR C 1 12 ? 39.956 16.960 -33.887 1.00 67.83 482 THR C N 1
ATOM 2574 C CA . THR C 1 12 ? 40.977 18.047 -33.783 1.00 68.00 482 THR C CA 1
ATOM 2575 C C . THR C 1 12 ? 40.783 19.113 -34.872 1.00 67.22 482 THR C C 1
ATOM 2576 O O . THR C 1 12 ? 40.454 18.796 -36.019 1.00 66.70 482 THR C O 1
ATOM 2580 N N . GLN C 1 13 ? 40.990 20.373 -34.504 1.00 66.31 483 GLN C N 1
ATOM 2581 C CA . GLN C 1 13 ? 40.691 21.511 -35.381 1.00 66.17 483 GLN C CA 1
ATOM 2582 C C . GLN C 1 13 ? 41.641 21.690 -36.586 1.00 66.66 483 GLN C C 1
ATOM 2583 O O . GLN C 1 13 ? 41.192 21.975 -37.703 1.00 65.82 483 GLN C O 1
ATOM 2589 N N . ALA C 1 14 ? 42.944 21.543 -36.347 1.00 66.03 484 ALA C N 1
ATOM 2590 C CA . ALA C 1 14 ? 43.959 21.845 -37.348 1.00 65.46 484 ALA C CA 1
ATOM 2591 C C . ALA C 1 14 ? 44.228 20.657 -38.271 1.00 65.01 484 ALA C C 1
ATOM 2592 O O . ALA C 1 14 ? 43.962 19.499 -37.916 1.00 65.21 484 ALA C O 1
ATOM 2594 N N . GLU C 1 15 ? 44.743 20.952 -39.464 1.00 63.53 485 GLU C N 1
ATOM 2595 C CA . GLU C 1 15 ? 45.096 19.903 -40.421 1.00 62.26 485 GLU C CA 1
ATOM 2596 C C . GLU C 1 15 ? 46.403 19.247 -40.021 1.00 61.23 485 GLU C C 1
ATOM 2597 O O . GLU C 1 15 ? 47.284 19.901 -39.451 1.00 60.71 485 GLU C O 1
ATOM 2603 N N . GLY C 1 16 ? 46.523 17.964 -40.354 1.00 60.94 486 GLY C N 1
ATOM 2604 C CA . GLY C 1 16 ? 47.755 17.217 -40.145 1.00 58.70 486 GLY C CA 1
ATOM 2605 C C . GLY C 1 16 ? 47.509 15.733 -39.928 1.00 56.83 486 GLY C C 1
ATOM 2606 O O . GLY C 1 16 ? 46.492 15.341 -39.347 1.00 58.03 486 GLY C O 1
ATOM 2607 N N . PRO C 1 17 ? 48.432 14.885 -40.418 1.00 53.28 487 PRO C N 1
ATOM 2608 C CA . PRO C 1 17 ? 48.396 13.452 -40.096 1.00 50.07 487 PRO C CA 1
ATOM 2609 C C . PRO C 1 17 ? 48.824 13.246 -38.642 1.00 48.50 487 PRO C C 1
ATOM 2610 O O . PRO C 1 17 ? 49.556 14.065 -38.100 1.00 47.26 487 PRO C O 1
ATOM 2614 N N . LYS C 1 18 ? 48.387 12.148 -38.040 1.00 49.46 488 LYS C N 1
ATOM 2615 C CA . LYS C 1 18 ? 48.669 11.894 -36.613 1.00 49.08 488 LYS C CA 1
ATOM 2616 C C . LYS C 1 18 ? 49.422 10.606 -36.378 1.00 45.42 488 LYS C C 1
ATOM 2617 O O . LYS C 1 18 ? 49.392 9.704 -37.235 1.00 46.11 488 LYS C O 1
ATOM 2623 N N . ARG C 1 19 ? 50.072 10.531 -35.206 1.00 39.60 489 ARG C N 1
ATOM 2624 C CA . ARG C 1 19 ? 50.818 9.360 -34.741 1.00 39.45 489 ARG C CA 1
ATOM 2625 C C . ARG C 1 19 ? 50.118 8.744 -33.518 1.00 37.66 489 ARG C C 1
ATOM 2626 O O . ARG C 1 19 ? 50.547 7.699 -33.007 1.00 40.24 489 ARG C O 1
ATOM 2634 N N . VAL C 1 20 ? 49.100 9.436 -33.024 1.00 38.17 490 VAL C N 1
ATOM 2635 C CA . VAL C 1 20 ? 48.278 8.939 -31.906 1.00 36.14 490 VAL C CA 1
ATOM 2636 C C . VAL C 1 20 ? 47.236 7.944 -32.444 1.00 40.17 490 VAL C C 1
ATOM 2637 O O . VAL C 1 20 ? 46.956 7.903 -33.648 1.00 43.08 490 VAL C O 1
ATOM 2641 N N . SER C 1 21 ? 46.623 7.187 -31.541 1.00 39.23 491 SER C N 1
ATOM 2642 C CA . SER C 1 21 ? 45.545 6.274 -31.875 1.00 36.89 491 SER C CA 1
ATOM 2643 C C . SER C 1 21 ? 44.584 6.188 -30.677 1.00 35.12 491 SER C C 1
ATOM 2644 O O . SER C 1 21 ? 44.950 6.611 -29.578 1.00 36.04 491 SER C O 1
ATOM 2647 N N . ASP C 1 22 ? 43.357 5.671 -30.868 1.00 35.51 492 ASP C N 1
ATOM 2648 C CA . ASP C 1 22 ? 42.447 5.606 -29.729 1.00 36.44 492 ASP C CA 1
ATOM 2649 C C . ASP C 1 22 ? 42.383 4.210 -29.104 1.00 35.79 492 ASP C C 1
ATOM 2650 O O . ASP C 1 22 ? 41.603 3.991 -28.207 1.00 34.42 492 ASP C O 1
ATOM 2655 N N . SER C 1 23 ? 43.184 3.275 -29.608 1.00 34.70 493 SER C N 1
ATOM 2656 C CA . SER C 1 23 ? 43.286 1.954 -28.980 1.00 34.14 493 SER C CA 1
ATOM 2657 C C . SER C 1 23 ? 44.587 1.244 -29.232 1.00 34.81 493 SER C C 1
ATOM 2658 O O . SER C 1 23 ? 45.306 1.555 -30.165 1.00 36.28 493 SER C O 1
ATOM 2661 N N . ALA C 1 24 ? 44.884 0.299 -28.350 1.00 33.27 494 ALA C N 1
ATOM 2662 C CA . ALA C 1 24 ? 46.074 -0.536 -28.470 1.00 33.95 494 ALA C CA 1
ATOM 2663 C C . ALA C 1 24 ? 45.814 -1.842 -27.759 1.00 34.83 494 ALA C C 1
ATOM 2664 O O . ALA C 1 24 ? 44.926 -1.943 -26.897 1.00 36.53 494 ALA C O 1
ATOM 2666 N N . ILE C 1 25 ? 46.598 -2.848 -28.108 1.00 33.26 495 ILE C N 1
ATOM 2667 C CA . ILE C 1 25 ? 46.545 -4.120 -27.392 1.00 33.78 495 ILE C CA 1
ATOM 2668 C C . ILE C 1 25 ? 47.936 -4.404 -26.835 1.00 32.99 495 ILE C C 1
ATOM 2669 O O . ILE C 1 25 ? 48.908 -4.508 -27.591 1.00 35.51 495 ILE C O 1
ATOM 2674 N N . ILE C 1 26 ? 48.027 -4.528 -25.520 1.00 32.11 496 ILE C N 1
ATOM 2675 C CA . ILE C 1 26 ? 49.306 -4.860 -24.866 1.00 32.47 496 ILE C CA 1
ATOM 2676 C C . ILE C 1 26 ? 49.346 -6.375 -24.762 1.00 34.62 496 ILE C C 1
ATOM 2677 O O . ILE C 1 26 ? 48.572 -6.966 -23.982 1.00 35.21 496 ILE C O 1
ATOM 2682 N N . HIS C 1 27 ? 50.193 -6.994 -25.595 1.00 35.79 497 HIS C N 1
ATOM 2683 C CA . HIS C 1 27 ? 50.357 -8.464 -25.573 1.00 35.35 497 HIS C CA 1
ATOM 2684 C C . HIS C 1 27 ? 51.353 -8.838 -24.467 1.00 36.91 497 HIS C C 1
ATOM 2685 O O . HIS C 1 27 ? 52.559 -8.526 -24.575 1.00 38.69 497 HIS C O 1
ATOM 2692 N N . THR C 1 28 ? 50.870 -9.490 -23.415 1.00 33.99 498 THR C N 1
ATOM 2693 C CA . THR C 1 28 ? 51.737 -9.897 -22.310 1.00 35.17 498 THR C CA 1
ATOM 2694 C C . THR C 1 28 ? 51.913 -11.407 -22.332 1.00 36.92 498 THR C C 1
ATOM 2695 O O . THR C 1 28 ? 51.121 -12.114 -22.948 1.00 38.93 498 THR C O 1
ATOM 2699 N N . SER C 1 29 ? 52.904 -11.870 -21.579 1.00 38.48 499 SER C N 1
ATOM 2700 C CA . SER C 1 29 ? 53.158 -13.314 -21.399 1.00 40.13 499 SER C CA 1
ATOM 2701 C C . SER C 1 29 ? 52.011 -14.026 -20.636 1.00 41.70 499 SER C C 1
ATOM 2702 O O . SER C 1 29 ? 51.981 -15.261 -20.569 1.00 41.69 499 SER C O 1
ATOM 2705 N N . MET C 1 30 ? 51.057 -13.261 -20.091 1.00 40.99 500 MET C N 1
ATOM 2706 C CA . MET C 1 30 ? 49.880 -13.817 -19.401 1.00 42.32 500 MET C CA 1
ATOM 2707 C C . MET C 1 30 ? 48.543 -13.480 -20.078 1.00 40.49 500 MET C C 1
ATOM 2708 O O . MET C 1 30 ? 47.465 -13.688 -19.490 1.00 41.89 500 MET C O 1
ATOM 2713 N N . GLY C 1 31 ? 48.620 -13.002 -21.317 1.00 38.43 501 GLY C N 1
ATOM 2714 C CA . GLY C 1 31 ? 47.434 -12.661 -22.106 1.00 39.99 501 GLY C CA 1
ATOM 2715 C C . GLY C 1 31 ? 47.415 -11.225 -22.632 1.00 39.22 501 GLY C C 1
ATOM 2716 O O . GLY C 1 31 ? 48.326 -10.444 -22.338 1.00 38.99 501 GLY C O 1
ATOM 2717 N N . ASP C 1 32 ? 46.408 -10.924 -23.449 1.00 37.18 502 ASP C N 1
ATOM 2718 C CA . ASP C 1 32 ? 46.222 -9.579 -24.063 1.00 35.49 502 ASP C CA 1
ATOM 2719 C C . ASP C 1 32 ? 45.418 -8.662 -23.191 1.00 35.11 502 ASP C C 1
ATOM 2720 O O . ASP C 1 32 ? 44.384 -9.042 -22.629 1.00 35.60 502 ASP C O 1
ATOM 2725 N N . ILE C 1 33 ? 45.881 -7.418 -23.161 1.00 32.07 503 ILE C N 1
ATOM 2726 C CA . ILE C 1 33 ? 45.182 -6.328 -22.460 1.00 31.90 503 ILE C CA 1
ATOM 2727 C C . ILE C 1 33 ? 44.804 -5.270 -23.503 1.00 33.01 503 ILE C C 1
ATOM 2728 O O . ILE C 1 33 ? 45.670 -4.626 -24.074 1.00 32.05 503 ILE C O 1
ATOM 2733 N N . HIS C 1 34 ? 43.516 -5.140 -23.796 1.00 31.94 504 HIS C N 1
ATOM 2734 C CA . HIS C 1 34 ? 43.044 -4.197 -24.811 1.00 32.15 504 HIS C CA 1
ATOM 2735 C C . HIS C 1 34 ? 42.808 -2.888 -24.062 1.00 31.80 504 HIS C C 1
ATOM 2736 O O . HIS C 1 34 ? 42.050 -2.852 -23.061 1.00 31.11 504 HIS C O 1
ATOM 2743 N N . THR C 1 35 ? 43.392 -1.802 -24.550 1.00 32.36 505 THR C N 1
ATOM 2744 C CA . THR C 1 35 ? 43.246 -0.500 -23.874 1.00 32.26 505 THR C CA 1
ATOM 2745 C C . THR C 1 35 ? 42.698 0.548 -24.833 1.00 32.68 505 THR C C 1
ATOM 2746 O O . THR C 1 35 ? 43.159 0.659 -25.984 1.00 35.60 505 THR C O 1
ATOM 2750 N N . LYS C 1 36 ? 41.669 1.271 -24.421 1.00 32.55 506 LYS C N 1
ATOM 2751 C CA . LYS C 1 36 ? 41.276 2.468 -25.157 1.00 33.45 506 LYS C CA 1
ATOM 2752 C C . LYS C 1 36 ? 42.205 3.565 -24.648 1.00 31.62 506 LYS C C 1
ATOM 2753 O O . LYS C 1 36 ? 42.606 3.523 -23.480 1.00 30.17 506 LYS C O 1
ATOM 2759 N N . LEU C 1 37 ? 42.552 4.510 -25.521 1.00 30.57 507 LEU C N 1
ATOM 2760 C CA . LEU C 1 37 ? 43.458 5.622 -25.180 1.00 29.65 507 LEU C CA 1
ATOM 2761 C C . LEU C 1 37 ? 42.719 6.944 -25.353 1.00 30.99 507 LEU C C 1
ATOM 2762 O O . LEU C 1 37 ? 41.677 6.985 -26.044 1.00 29.20 507 LEU C O 1
ATOM 2767 N N . PHE C 1 38 ? 43.282 8.016 -24.759 1.00 27.85 508 PHE C N 1
ATOM 2768 C CA . PHE C 1 38 ? 42.637 9.342 -24.696 1.00 29.84 508 PHE C CA 1
ATOM 2769 C C . PHE C 1 38 ? 43.534 10.405 -25.362 1.00 30.96 508 PHE C C 1
ATOM 2770 O O . PHE C 1 38 ? 44.015 11.328 -24.686 1.00 31.19 508 PHE C O 1
ATOM 2778 N N . PRO C 1 39 ? 43.760 10.283 -26.691 1.00 31.67 509 PRO C N 1
ATOM 2779 C CA . PRO C 1 39 ? 44.654 11.235 -27.388 1.00 32.38 509 PRO C CA 1
ATOM 2780 C C . PRO C 1 39 ? 44.117 12.679 -27.465 1.00 34.24 509 PRO C C 1
ATOM 2781 O O . PRO C 1 39 ? 44.897 13.619 -27.635 1.00 35.28 509 PRO C O 1
ATOM 2785 N N . VAL C 1 40 ? 42.810 12.877 -27.380 1.00 33.60 510 VAL C N 1
ATOM 2786 C CA . VAL C 1 40 ? 42.304 14.269 -27.477 1.00 33.98 510 VAL C CA 1
ATOM 2787 C C . VAL C 1 40 ? 42.681 15.054 -26.213 1.00 33.78 510 VAL C C 1
ATOM 2788 O O . VAL C 1 40 ? 43.076 16.253 -26.271 1.00 37.44 510 VAL C O 1
ATOM 2792 N N . GLU C 1 41 ? 42.517 14.399 -25.061 1.00 32.37 511 GLU C N 1
ATOM 2793 C CA . GLU C 1 41 ? 42.839 15.005 -23.777 1.00 33.22 511 GLU C CA 1
ATOM 2794 C C . GLU C 1 41 ? 44.335 15.025 -23.461 1.00 32.48 511 GLU C C 1
ATOM 2795 O O . GLU C 1 41 ? 44.828 15.973 -22.841 1.00 34.70 511 GLU C O 1
ATOM 2801 N N . CYS C 1 42 ? 45.044 13.979 -23.910 1.00 32.18 512 CYS C N 1
ATOM 2802 C CA . CYS C 1 42 ? 46.432 13.719 -23.549 1.00 31.52 512 CYS C CA 1
ATOM 2803 C C . CYS C 1 42 ? 47.252 13.476 -24.815 1.00 33.92 512 CYS C C 1
ATOM 2804 O O . CYS C 1 42 ? 47.794 12.363 -25.022 1.00 31.40 512 CYS C O 1
ATOM 2807 N N . PRO C 1 43 ? 47.312 14.497 -25.691 1.00 34.89 513 PRO C N 1
ATOM 2808 C CA . PRO C 1 43 ? 47.916 14.221 -26.985 1.00 35.68 513 PRO C CA 1
ATOM 2809 C C . PRO C 1 43 ? 49.400 13.817 -26.874 1.00 34.27 513 PRO C C 1
ATOM 2810 O O . PRO C 1 43 ? 49.844 12.891 -27.578 1.00 34.32 513 PRO C O 1
ATOM 2814 N N . LYS C 1 44 ? 50.158 14.466 -25.990 1.00 33.89 514 LYS C N 1
ATOM 2815 C CA . LYS C 1 44 ? 51.585 14.144 -25.912 1.00 34.79 514 LYS C CA 1
ATOM 2816 C C . LYS C 1 44 ? 51.768 12.747 -25.291 1.00 33.49 514 LYS C C 1
ATOM 2817 O O . LYS C 1 44 ? 52.574 11.945 -25.744 1.00 33.64 514 LYS C O 1
ATOM 2823 N N . THR C 1 45 ? 50.998 12.468 -24.253 1.00 30.24 515 THR C N 1
ATOM 2824 C CA . THR C 1 45 ? 51.147 11.171 -23.562 1.00 29.14 515 THR C CA 1
ATOM 2825 C C . THR C 1 45 ? 50.762 10.029 -24.497 1.00 29.03 515 THR C C 1
ATOM 2826 O O . THR C 1 45 ? 51.455 8.993 -24.543 1.00 30.54 515 THR C O 1
ATOM 2830 N N . VAL C 1 46 ? 49.646 10.173 -25.223 1.00 28.51 516 VAL C N 1
ATOM 2831 C CA . VAL C 1 46 ? 49.279 9.130 -26.178 1.00 30.94 516 VAL C CA 1
ATOM 2832 C C . VAL C 1 46 ? 50.298 9.015 -27.334 1.00 32.11 516 VAL C C 1
ATOM 2833 O O . VAL C 1 46 ? 50.635 7.910 -27.742 1.00 31.22 516 VAL C O 1
ATOM 2837 N N . GLU C 1 47 ? 50.812 10.149 -27.830 1.00 33.28 517 GLU C N 1
ATOM 2838 C CA . GLU C 1 47 ? 51.825 10.093 -28.883 1.00 32.62 517 GLU C CA 1
ATOM 2839 C C . GLU C 1 47 ? 53.060 9.316 -28.408 1.00 33.80 517 GLU C C 1
ATOM 2840 O O . GLU C 1 47 ? 53.561 8.413 -29.087 1.00 34.48 517 GLU C O 1
ATOM 2846 N N . ASN C 1 48 ? 53.522 9.643 -27.204 1.00 34.17 518 ASN C N 1
ATOM 2847 C CA . ASN C 1 48 ? 54.689 8.997 -26.618 1.00 31.91 518 ASN C CA 1
ATOM 2848 C C . ASN C 1 48 ? 54.470 7.489 -26.566 1.00 32.97 518 ASN C C 1
ATOM 2849 O O . ASN C 1 48 ? 55.320 6.662 -27.001 1.00 33.13 518 ASN C O 1
ATOM 2854 N N . PHE C 1 49 ? 53.298 7.117 -26.071 1.00 31.67 519 PHE C N 1
ATOM 2855 C CA . PHE C 1 49 ? 52.974 5.679 -25.898 1.00 33.80 519 PHE C CA 1
ATOM 2856 C C . PHE C 1 49 ? 52.848 4.966 -27.248 1.00 32.14 519 PHE C C 1
ATOM 2857 O O . PHE C 1 49 ? 53.373 3.846 -27.426 1.00 34.41 519 PHE C O 1
ATOM 2865 N N . CYS C 1 50 ? 52.164 5.583 -28.200 1.00 33.11 520 CYS C N 1
ATOM 2866 C CA . CYS C 1 50 ? 51.942 4.915 -29.502 1.00 32.47 520 CYS C CA 1
ATOM 2867 C C . CYS C 1 50 ? 53.239 4.793 -30.311 1.00 34.27 520 CYS C C 1
ATOM 2868 O O . CYS C 1 50 ? 53.507 3.766 -30.920 1.00 35.21 520 CYS C O 1
ATOM 2871 N N . VAL C 1 51 ? 54.042 5.852 -30.301 1.00 34.30 521 VAL C N 1
ATOM 2872 C CA . VAL C 1 51 ? 55.300 5.813 -31.048 1.00 34.88 521 VAL C CA 1
ATOM 2873 C C . VAL C 1 51 ? 56.253 4.782 -30.446 1.00 35.86 521 VAL C C 1
ATOM 2874 O O . VAL C 1 51 ? 56.789 3.917 -31.179 1.00 35.92 521 VAL C O 1
ATOM 2878 N N . HIS C 1 52 ? 56.449 4.823 -29.122 1.00 34.49 522 HIS C N 1
ATOM 2879 C CA . HIS C 1 52 ? 57.227 3.768 -28.453 1.00 34.05 522 HIS C CA 1
ATOM 2880 C C . HIS C 1 52 ? 56.681 2.393 -28.816 1.00 34.43 522 HIS C C 1
ATOM 2881 O O . HIS C 1 52 ? 57.427 1.484 -29.096 1.00 37.53 522 HIS C O 1
ATOM 2888 N N . SER C 1 53 ? 55.363 2.223 -28.761 1.00 33.73 523 SER C N 1
ATOM 2889 C CA . SER C 1 53 ? 54.787 0.919 -29.063 1.00 34.31 523 SER C CA 1
ATOM 2890 C C . SER C 1 53 ? 55.113 0.428 -30.478 1.00 35.67 523 SER C C 1
ATOM 2891 O O . SER C 1 53 ? 55.542 -0.748 -30.659 1.00 38.10 523 SER C O 1
ATOM 2894 N N . ARG C 1 54 ? 54.840 1.276 -31.468 1.00 37.43 524 ARG C N 1
A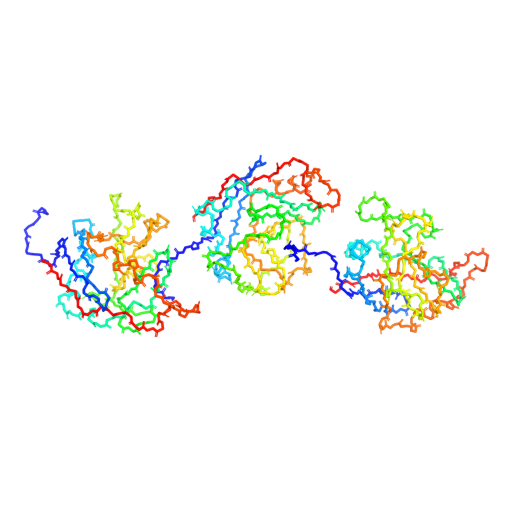TOM 2895 C CA . ARG C 1 54 ? 55.140 0.995 -32.893 1.00 38.09 524 ARG C CA 1
ATOM 2896 C C . ARG C 1 54 ? 56.628 0.702 -33.096 1.00 41.20 524 ARG C C 1
ATOM 2897 O O . ARG C 1 54 ? 56.991 -0.164 -33.925 1.00 43.51 524 ARG C O 1
ATOM 2905 N N . ASN C 1 55 ? 57.478 1.420 -32.357 1.00 38.69 525 ASN C N 1
ATOM 2906 C CA . ASN C 1 55 ? 58.932 1.264 -32.460 1.00 41.42 525 ASN C CA 1
ATOM 2907 C C . ASN C 1 55 ? 59.422 0.000 -31.765 1.00 41.46 525 ASN C C 1
ATOM 2908 O O . ASN C 1 55 ? 60.603 -0.374 -31.862 1.00 42.08 525 ASN C O 1
ATOM 2913 N N . GLY C 1 56 ? 58.532 -0.657 -31.032 1.00 39.74 526 GLY C N 1
ATOM 2914 C CA . GLY C 1 56 ? 58.913 -1.850 -30.306 1.00 38.05 526 GLY C CA 1
ATOM 2915 C C . GLY C 1 56 ? 59.727 -1.562 -29.050 1.00 39.82 526 GLY C C 1
ATOM 2916 O O . GLY C 1 56 ? 60.357 -2.462 -28.503 1.00 38.99 526 GLY C O 1
ATOM 2917 N N . TYR C 1 57 ? 59.705 -0.302 -28.583 1.00 37.95 527 TYR C N 1
ATOM 2918 C CA . TYR C 1 57 ? 60.415 0.070 -27.385 1.00 37.27 527 TYR C CA 1
ATOM 2919 C C . TYR C 1 57 ? 60.049 -0.806 -26.172 1.00 36.49 527 TYR C C 1
ATOM 2920 O O . TYR C 1 57 ? 60.919 -1.204 -25.409 1.00 37.11 527 TYR C O 1
ATOM 2929 N N . TYR C 1 58 ? 58.763 -1.112 -25.984 1.00 36.21 528 TYR C N 1
ATOM 2930 C CA . TYR C 1 58 ? 58.353 -1.883 -24.792 1.00 33.48 528 TYR C CA 1
ATOM 2931 C C . TYR C 1 58 ? 58.496 -3.403 -24.909 1.00 36.85 528 TYR C C 1
ATOM 2932 O O . TYR C 1 58 ? 58.172 -4.139 -23.968 1.00 37.42 528 TYR C O 1
ATOM 2941 N N . ASN C 1 59 ? 58.939 -3.861 -26.072 1.00 37.50 529 ASN C N 1
ATOM 2942 C CA . ASN C 1 59 ? 59.075 -5.294 -26.298 1.00 38.60 529 ASN C CA 1
ATOM 2943 C C . ASN C 1 59 ? 60.010 -5.919 -25.275 1.00 40.18 529 ASN C C 1
ATOM 2944 O O . ASN C 1 59 ? 61.195 -5.498 -25.109 1.00 40.26 529 ASN C O 1
ATOM 2949 N N . GLY C 1 60 ? 59.490 -6.941 -24.610 1.00 39.69 530 GLY C N 1
ATOM 2950 C CA . GLY C 1 60 ? 60.195 -7.666 -23.571 1.00 40.17 530 GLY C CA 1
ATOM 2951 C C . GLY C 1 60 ? 60.379 -6.967 -22.242 1.00 39.65 530 GLY C C 1
ATOM 2952 O O . GLY C 1 60 ? 61.007 -7.538 -21.321 1.00 38.20 530 GLY C O 1
ATOM 2953 N N . HIS C 1 61 ? 59.817 -5.751 -22.089 1.00 38.18 531 HIS C N 1
ATOM 2954 C CA . HIS C 1 61 ? 59.817 -5.142 -20.756 1.00 36.21 531 HIS C CA 1
ATOM 2955 C C . HIS C 1 61 ? 59.073 -6.017 -19.803 1.00 35.44 531 HIS C C 1
ATOM 2956 O O . HIS C 1 61 ? 58.138 -6.707 -20.216 1.00 39.95 531 HIS C O 1
ATOM 2963 N N . THR C 1 62 ? 59.475 -6.010 -18.534 1.00 33.41 532 THR C N 1
ATOM 2964 C CA . THR C 1 62 ? 58.745 -6.771 -17.527 1.00 35.31 532 THR C CA 1
ATOM 2965 C C . THR C 1 62 ? 57.793 -5.856 -16.733 1.00 34.57 532 THR C C 1
ATOM 2966 O O . THR C 1 62 ? 57.958 -4.635 -16.750 1.00 35.42 532 THR C O 1
ATOM 2970 N N . PHE C 1 63 ? 56.811 -6.437 -16.057 1.00 34.64 533 PHE C N 1
ATOM 2971 C CA . PHE C 1 63 ? 56.088 -5.706 -14.994 1.00 33.54 533 PHE C CA 1
ATOM 2972 C C . PHE C 1 63 ? 56.966 -5.794 -13.758 1.00 34.05 533 PHE C C 1
ATOM 2973 O O . PHE C 1 63 ? 56.906 -6.793 -13.000 1.00 36.42 533 PHE C O 1
ATOM 2981 N N . HIS C 1 64 ? 57.820 -4.779 -13.588 1.00 33.87 534 HIS C N 1
ATOM 2982 C CA . HIS C 1 64 ? 58.888 -4.824 -12.590 1.00 34.69 534 HIS C CA 1
ATOM 2983 C C . HIS C 1 64 ? 58.413 -4.513 -11.201 1.00 35.03 534 HIS C C 1
ATOM 2984 O O . HIS C 1 64 ? 59.171 -4.715 -10.231 1.00 39.05 534 HIS C O 1
ATOM 2991 N N . ARG C 1 65 ? 57.202 -3.933 -11.087 1.00 33.81 535 ARG C N 1
ATOM 2992 C CA . ARG C 1 65 ? 56.681 -3.571 -9.789 1.00 34.30 535 ARG C CA 1
ATOM 2993 C C . ARG C 1 65 ? 55.217 -3.889 -9.779 1.00 34.54 535 ARG C C 1
ATOM 2994 O O . ARG C 1 65 ? 54.454 -3.362 -10.595 1.00 33.06 535 ARG C O 1
ATOM 3002 N N . ILE C 1 66 ? 54.825 -4.780 -8.875 1.00 34.47 536 ILE C N 1
ATOM 3003 C CA . ILE C 1 66 ? 53.415 -5.196 -8.821 1.00 34.67 536 ILE C CA 1
ATOM 3004 C C . ILE C 1 66 ? 52.963 -5.150 -7.385 1.00 36.57 536 ILE C C 1
ATOM 3005 O O . ILE C 1 66 ? 53.644 -5.697 -6.514 1.00 37.13 536 ILE C O 1
ATOM 3010 N N . ILE C 1 67 ? 51.835 -4.488 -7.133 1.00 35.03 537 ILE C N 1
ATOM 3011 C CA . ILE C 1 67 ? 51.311 -4.361 -5.769 1.00 36.83 537 ILE C CA 1
ATOM 3012 C C . ILE C 1 67 ? 49.874 -4.850 -5.765 1.00 35.79 537 ILE C C 1
ATOM 3013 O O . ILE C 1 67 ? 48.964 -4.218 -6.323 1.00 35.52 537 ILE C O 1
ATOM 3018 N N . LYS C 1 68 ? 49.680 -5.996 -5.132 1.00 37.94 538 LYS C N 1
ATOM 3019 C CA . LYS C 1 68 ? 48.388 -6.638 -5.103 1.00 37.06 538 LYS C CA 1
ATOM 3020 C C . LYS C 1 68 ? 47.343 -5.680 -4.567 1.00 35.39 538 LYS C C 1
ATOM 3021 O O . LYS C 1 68 ? 47.583 -4.944 -3.604 1.00 38.75 538 LYS C O 1
ATOM 3027 N N . GLY C 1 69 ? 46.184 -5.662 -5.216 1.00 34.78 539 GLY C N 1
ATOM 3028 C CA . GLY C 1 69 ? 45.102 -4.770 -4.833 1.00 33.52 539 GLY C CA 1
ATOM 3029 C C . GLY C 1 69 ? 45.345 -3.292 -5.128 1.00 33.67 539 GLY C C 1
ATOM 3030 O O . GLY C 1 69 ? 44.618 -2.440 -4.634 1.00 36.37 539 GLY C O 1
ATOM 3031 N N . PHE C 1 70 ? 46.367 -2.986 -5.929 1.00 32.28 540 PHE C N 1
ATOM 3032 C CA . PHE C 1 70 ? 46.679 -1.586 -6.249 1.00 31.61 540 PHE C CA 1
ATOM 3033 C C . PHE C 1 70 ? 46.881 -1.437 -7.759 1.00 31.18 540 PHE C C 1
ATOM 3034 O O . PHE C 1 70 ? 46.012 -0.895 -8.467 1.00 31.83 540 PHE C O 1
ATOM 3042 N N . MET C 1 71 ? 48.010 -1.936 -8.259 1.00 31.81 541 MET C N 1
ATOM 3043 C CA . MET C 1 71 ? 48.360 -1.709 -9.665 1.00 29.78 541 MET C CA 1
ATOM 3044 C C . MET C 1 71 ? 49.543 -2.530 -10.087 1.00 31.03 541 MET C C 1
ATOM 3045 O O . MET C 1 71 ? 50.256 -3.131 -9.241 1.00 34.92 541 MET C O 1
ATOM 3050 N N . ILE C 1 72 ? 49.696 -2.611 -11.405 1.00 28.00 542 ILE C N 1
ATOM 3051 C CA . ILE C 1 72 ? 50.849 -3.281 -12.025 1.00 30.81 542 ILE C CA 1
ATOM 3052 C C . ILE C 1 72 ? 51.586 -2.266 -12.879 1.00 31.03 542 ILE C C 1
ATOM 3053 O O . ILE C 1 72 ? 50.963 -1.462 -13.596 1.00 31.43 542 ILE C O 1
ATOM 3058 N N . GLN C 1 73 ? 52.912 -2.272 -12.778 1.00 30.28 543 GLN C N 1
ATOM 3059 C CA . GLN C 1 73 ? 53.720 -1.220 -13.398 1.00 29.72 543 GLN C CA 1
ATOM 3060 C C . GLN C 1 73 ? 54.795 -1.786 -14.291 1.00 30.28 543 GLN C C 1
ATOM 3061 O O . GLN C 1 73 ? 55.370 -2.846 -13.985 1.00 31.25 543 GLN C O 1
ATOM 3067 N N . THR C 1 74 ? 55.095 -1.077 -15.378 1.00 30.72 544 THR C N 1
ATOM 3068 C CA . THR C 1 74 ? 55.992 -1.584 -16.411 1.00 32.31 544 THR C CA 1
ATOM 3069 C C . THR C 1 74 ? 56.571 -0.412 -17.198 1.00 31.60 544 THR C C 1
ATOM 3070 O O . THR C 1 74 ? 56.407 0.765 -16.813 1.00 30.69 544 THR C O 1
ATOM 3074 N N . GLY C 1 75 ? 57.287 -0.723 -18.277 1.00 31.92 545 GLY C N 1
ATOM 3075 C CA . GLY C 1 75 ? 57.744 0.279 -19.213 1.00 32.96 545 GLY C CA 1
ATOM 3076 C C . GLY C 1 75 ? 59.163 0.755 -18.951 1.00 33.53 545 GLY C C 1
ATOM 3077 O O . GLY C 1 75 ? 59.593 1.768 -19.525 1.00 33.36 545 GLY C O 1
ATOM 3078 N N . ASP C 1 76 ? 59.870 0.064 -18.057 1.00 33.28 546 ASP C N 1
ATOM 3079 C CA . ASP C 1 76 ? 61.281 0.397 -17.753 1.00 33.45 546 ASP C CA 1
ATOM 3080 C C . ASP C 1 76 ? 62.265 -0.585 -18.429 1.00 36.28 546 ASP C C 1
ATOM 3081 O O . ASP C 1 76 ? 62.359 -1.736 -18.017 1.00 36.81 546 ASP C O 1
ATOM 3086 N N . PRO C 1 77 ? 63.026 -0.119 -19.430 1.00 37.95 547 PRO C N 1
ATOM 3087 C CA . PRO C 1 77 ? 63.943 -1.083 -20.105 1.00 39.98 547 PRO C CA 1
ATOM 3088 C C . PRO C 1 77 ? 64.955 -1.704 -19.160 1.00 41.11 547 PRO C C 1
ATOM 3089 O O . PRO C 1 77 ? 65.490 -2.780 -19.463 1.00 43.92 547 PRO C O 1
ATOM 3093 N N . THR C 1 78 ? 65.221 -1.053 -18.026 1.00 40.46 548 THR C N 1
ATOM 3094 C CA . THR C 1 78 ? 66.201 -1.563 -17.037 1.00 41.66 548 THR C CA 1
ATOM 3095 C C . THR C 1 78 ? 65.581 -2.496 -16.011 1.00 41.88 548 THR C C 1
ATOM 3096 O O . THR C 1 78 ? 66.288 -3.245 -15.318 1.00 42.10 548 THR C O 1
ATOM 3100 N N . GLY C 1 79 ? 64.251 -2.482 -15.933 1.00 40.04 549 GLY C N 1
ATOM 3101 C CA . GLY C 1 79 ? 63.522 -3.219 -14.906 1.00 40.77 549 GLY C CA 1
ATOM 3102 C C . GLY C 1 79 ? 63.773 -2.835 -13.451 1.00 41.30 549 GLY C C 1
ATOM 3103 O O . GLY C 1 79 ? 63.407 -3.582 -12.556 1.00 43.99 549 GLY C O 1
ATOM 3104 N N . THR C 1 80 ? 64.340 -1.659 -13.187 1.00 39.18 550 THR C N 1
ATOM 3105 C CA . THR C 1 80 ? 64.645 -1.241 -11.805 1.00 40.90 550 THR C CA 1
ATOM 3106 C C . THR C 1 80 ? 63.646 -0.252 -11.199 1.00 39.61 550 THR C C 1
ATOM 3107 O O . THR C 1 80 ? 63.578 -0.098 -9.978 1.00 41.99 550 THR C O 1
ATOM 3111 N N . GLY C 1 81 ? 62.901 0.441 -12.061 1.00 37.86 551 GLY C N 1
ATOM 3112 C CA . GLY C 1 81 ? 62.033 1.530 -11.662 1.00 36.80 551 GLY C CA 1
ATOM 3113 C C . GLY C 1 81 ? 62.705 2.863 -11.914 1.00 37.24 551 GLY C C 1
ATOM 3114 O O . GLY C 1 81 ? 62.081 3.897 -11.797 1.00 36.46 551 GLY C O 1
ATOM 3115 N N . MET C 1 82 ? 63.991 2.847 -12.262 1.00 39.10 552 MET C N 1
ATOM 3116 C CA . MET C 1 82 ? 64.689 4.121 -12.451 1.00 44.52 552 MET C CA 1
ATOM 3117 C C . MET C 1 82 ? 64.916 4.544 -13.920 1.00 41.24 552 MET C C 1
ATOM 3118 O O . MET C 1 82 ? 65.415 5.638 -14.178 1.00 43.52 552 MET C O 1
ATOM 3123 N N . GLY C 1 83 ? 64.520 3.715 -14.882 1.00 36.30 553 GLY C N 1
ATOM 3124 C CA . GLY C 1 83 ? 64.879 3.955 -16.267 1.00 36.11 553 GLY C CA 1
ATOM 3125 C C . GLY C 1 83 ? 63.717 4.314 -17.169 1.00 35.70 553 GLY C C 1
ATOM 3126 O O . GLY C 1 83 ? 62.573 4.512 -16.709 1.00 36.76 553 GLY C O 1
ATOM 3127 N N . GLY C 1 84 ? 64.020 4.377 -18.459 1.00 36.39 554 GLY C N 1
ATOM 3128 C CA . GLY C 1 84 ? 63.049 4.719 -19.485 1.00 37.34 554 GLY C CA 1
ATOM 3129 C C . GLY C 1 84 ? 63.079 6.206 -19.774 1.00 35.33 554 GLY C C 1
ATOM 3130 O O . GLY C 1 84 ? 63.430 7.007 -18.916 1.00 34.97 554 GLY C O 1
ATOM 3131 N N . GLU C 1 85 ? 62.704 6.572 -20.987 1.00 36.25 555 GLU C N 1
ATOM 3132 C CA . GLU C 1 85 ? 62.526 7.977 -21.312 1.00 36.85 555 GLU C CA 1
ATOM 3133 C C . GLU C 1 85 ? 61.502 8.144 -22.423 1.00 35.03 555 GLU C C 1
ATOM 3134 O O . GLU C 1 85 ? 61.069 7.157 -23.053 1.00 34.00 555 GLU C O 1
ATOM 3140 N N . SER C 1 86 ? 61.094 9.393 -22.641 1.00 34.05 556 SER C N 1
ATOM 3141 C CA . SER C 1 86 ? 60.158 9.703 -23.706 1.00 34.42 556 SER C CA 1
ATOM 3142 C C . SER C 1 86 ? 60.757 9.499 -25.102 1.00 35.77 556 SER C C 1
ATOM 3143 O O . SER C 1 86 ? 62.004 9.304 -25.266 1.00 36.42 556 SER C O 1
ATOM 3146 N N . ILE C 1 87 ? 59.876 9.559 -26.105 1.00 35.58 557 ILE C N 1
ATOM 3147 C CA . ILE C 1 87 ? 60.275 9.484 -27.508 1.00 36.61 557 ILE C CA 1
ATOM 3148 C C . ILE C 1 87 ? 61.064 10.754 -27.906 1.00 38.31 557 ILE C C 1
ATOM 3149 O O . ILE C 1 87 ? 61.687 10.799 -28.978 1.00 42.71 557 ILE C O 1
ATOM 3154 N N . TRP C 1 88 ? 61.025 11.774 -27.056 1.00 38.19 558 TRP C N 1
ATOM 3155 C CA . TRP C 1 88 ? 61.760 13.042 -27.318 1.00 41.12 558 TRP C CA 1
ATOM 3156 C C . TRP C 1 88 ? 63.148 13.038 -26.644 1.00 41.69 558 TRP C C 1
ATOM 3157 O O . TRP C 1 88 ? 63.937 14.004 -26.767 1.00 42.34 558 TRP C O 1
ATOM 3168 N N . GLY C 1 89 ? 63.433 11.937 -25.957 1.00 40.40 559 GLY C N 1
ATOM 3169 C CA . GLY C 1 89 ? 64.709 11.683 -25.310 1.00 43.98 559 GLY C CA 1
ATOM 3170 C C . GLY C 1 89 ? 64.934 12.119 -23.878 1.00 45.64 559 GLY C C 1
ATOM 3171 O O . GLY C 1 89 ? 66.079 12.115 -23.410 1.00 51.37 559 GLY C O 1
ATOM 3172 N N . GLY C 1 90 ? 63.884 12.517 -23.173 1.00 43.40 560 GLY C N 1
ATOM 3173 C CA . GLY C 1 90 ? 63.982 12.896 -21.757 1.00 40.91 560 GLY C CA 1
ATOM 3174 C C . GLY C 1 90 ? 62.613 12.766 -21.089 1.00 39.63 560 GLY C C 1
ATOM 3175 O O . GLY C 1 90 ? 61.956 11.730 -21.244 1.00 39.91 560 GLY C O 1
ATOM 3176 N N . GLU C 1 91 ? 62.204 13.785 -20.325 1.00 37.88 561 GLU C N 1
ATOM 3177 C CA . GLU C 1 91 ? 60.903 13.794 -19.598 1.00 37.65 561 GLU C CA 1
ATOM 3178 C C . GLU C 1 91 ? 59.917 14.784 -20.226 1.00 35.49 561 GLU C C 1
ATOM 3179 O O . GLU C 1 91 ? 60.332 15.756 -20.893 1.00 35.61 561 GLU C O 1
ATOM 3185 N N . PHE C 1 92 ? 58.614 14.585 -20.002 1.00 33.21 562 PHE C N 1
ATOM 3186 C CA . PHE C 1 92 ? 57.633 15.498 -20.516 1.00 33.68 562 PHE C CA 1
ATOM 3187 C C . PHE C 1 92 ? 56.487 15.756 -19.535 1.00 32.68 562 PHE C C 1
ATOM 3188 O O . PHE C 1 92 ? 56.346 15.067 -18.505 1.00 33.14 562 PHE C O 1
ATOM 3196 N N . GLU C 1 93 ? 55.668 16.744 -19.886 1.00 33.39 563 GLU C N 1
ATOM 3197 C CA . GLU C 1 93 ? 54.659 17.290 -18.989 1.00 34.88 563 GLU C CA 1
ATOM 3198 C C . GLU C 1 93 ? 53.484 16.353 -18.710 1.00 34.22 563 GLU C C 1
ATOM 3199 O O . GLU C 1 93 ? 53.068 15.572 -19.581 1.00 32.96 563 GLU C O 1
ATOM 3205 N N . ASP C 1 94 ? 52.958 16.474 -17.492 1.00 31.40 564 ASP C N 1
ATOM 3206 C CA . ASP C 1 94 ? 51.634 15.934 -17.146 1.00 31.13 564 ASP C CA 1
ATOM 3207 C C . ASP C 1 94 ? 50.530 16.531 -18.050 1.00 32.09 564 ASP C C 1
ATOM 3208 O O . ASP C 1 94 ? 50.650 17.684 -18.530 1.00 32.89 564 ASP C O 1
ATOM 3213 N N . GLU C 1 95 ? 49.482 15.726 -18.292 1.00 29.99 565 GLU C N 1
ATOM 3214 C CA . GLU C 1 95 ? 48.316 16.114 -19.089 1.00 32.30 565 GLU C CA 1
ATOM 3215 C C . GLU C 1 95 ? 47.037 15.721 -18.330 1.00 32.03 565 GLU C C 1
ATOM 3216 O O . GLU C 1 95 ? 46.360 14.722 -18.670 1.00 33.87 565 GLU C O 1
ATOM 3222 N N . PHE C 1 96 ? 46.741 16.465 -17.267 1.00 31.36 566 PHE C N 1
ATOM 3223 C CA . PHE C 1 96 ? 45.545 16.178 -16.471 1.00 29.84 566 PHE C CA 1
ATOM 3224 C C . PHE C 1 96 ? 44.333 16.713 -17.191 1.00 30.94 566 PHE C C 1
ATOM 3225 O O . PHE C 1 96 ? 44.443 17.627 -18.017 1.00 32.69 566 PHE C O 1
ATOM 3233 N N . HIS C 1 97 ? 43.176 16.125 -16.911 1.00 30.54 567 HIS C N 1
ATOM 3234 C CA . HIS C 1 97 ? 41.928 16.594 -17.534 1.00 31.92 567 HIS C CA 1
ATOM 3235 C C . HIS C 1 97 ? 40.799 16.258 -16.578 1.00 31.74 567 HIS C C 1
ATOM 3236 O O . HIS C 1 97 ? 40.789 15.153 -16.023 1.00 31.39 567 HIS C O 1
ATOM 3243 N N . SER C 1 98 ? 39.850 17.196 -16.376 1.00 32.05 568 SER C N 1
ATOM 3244 C CA . SER C 1 98 ? 38.783 17.009 -15.363 1.00 30.54 568 SER C CA 1
ATOM 3245 C C . SER C 1 98 ? 37.941 15.757 -15.664 1.00 30.29 568 SER C C 1
ATOM 3246 O O . SER C 1 98 ? 37.339 15.204 -14.763 1.00 33.81 568 SER C O 1
ATOM 3249 N N . THR C 1 99 ? 37.876 15.346 -16.938 1.00 31.82 569 THR C N 1
ATOM 3250 C CA . THR C 1 99 ? 37.033 14.224 -17.332 1.00 30.99 569 THR C CA 1
ATOM 3251 C C . THR C 1 99 ? 37.732 12.878 -17.123 1.00 31.56 569 THR C C 1
ATOM 3252 O O . THR C 1 99 ? 37.089 11.785 -17.295 1.00 33.36 569 THR C O 1
ATOM 3256 N N . LEU C 1 100 ? 39.027 12.932 -16.803 1.00 29.60 570 LEU C N 1
ATOM 3257 C CA . LEU C 1 100 ? 39.834 11.674 -16.697 1.00 29.98 570 LEU C CA 1
ATOM 3258 C C . LEU C 1 100 ? 40.337 11.496 -15.292 1.00 30.43 570 LEU C C 1
ATOM 3259 O O . LEU C 1 100 ? 41.179 12.270 -14.810 1.00 32.36 570 LEU C O 1
ATOM 3264 N N . ARG C 1 101 ? 39.794 10.487 -14.614 1.00 29.30 571 ARG C N 1
ATOM 3265 C CA . ARG C 1 101 ? 40.085 10.292 -13.208 1.00 30.25 571 ARG C CA 1
ATOM 3266 C C . ARG C 1 101 ? 40.310 8.802 -12.951 1.00 29.89 571 ARG C C 1
ATOM 3267 O O . ARG C 1 101 ? 39.979 7.938 -13.784 1.00 31.56 571 ARG C O 1
ATOM 3275 N N . HIS C 1 102 ? 40.935 8.520 -11.817 1.00 27.97 572 HIS C N 1
ATOM 3276 C CA . HIS C 1 102 ? 41.158 7.145 -11.389 1.00 28.99 572 HIS C CA 1
ATOM 3277 C C . HIS C 1 102 ? 39.945 6.638 -10.576 1.00 30.88 572 HIS C C 1
ATOM 3278 O O . HIS C 1 102 ? 40.112 6.006 -9.541 1.00 33.49 572 HIS C O 1
ATOM 3285 N N . ASP C 1 103 ? 38.736 6.889 -11.058 1.00 30.98 573 ASP C N 1
ATOM 3286 C CA . ASP C 1 103 ? 37.546 6.584 -10.298 1.00 35.60 573 ASP C CA 1
ATOM 3287 C C . ASP C 1 103 ? 37.005 5.179 -10.613 1.00 35.70 573 ASP C C 1
ATOM 3288 O O . ASP C 1 103 ? 35.922 4.765 -10.158 1.00 37.15 573 ASP C O 1
ATOM 3293 N N . ARG C 1 104 ? 37.738 4.464 -11.430 1.00 36.77 574 ARG C N 1
ATOM 3294 C CA . ARG C 1 104 ? 37.325 3.131 -11.814 1.00 37.00 574 ARG C CA 1
ATOM 3295 C C . ARG C 1 104 ? 38.561 2.260 -11.994 1.00 35.58 574 ARG C C 1
ATOM 3296 O O . ARG C 1 104 ? 39.655 2.768 -12.260 1.00 34.30 574 ARG C O 1
ATOM 3304 N N . PRO C 1 105 ? 38.400 0.936 -11.827 1.00 33.22 575 PRO C N 1
ATOM 3305 C CA . PRO C 1 105 ? 39.596 0.116 -11.893 1.00 30.90 575 PRO C CA 1
ATOM 3306 C C . PRO C 1 105 ? 40.074 0.029 -13.326 1.00 29.61 575 PRO C C 1
ATOM 3307 O O . PRO C 1 105 ? 39.344 0.395 -14.222 1.00 32.25 575 PRO C O 1
ATOM 3311 N N . TYR C 1 106 ? 41.305 -0.456 -13.524 1.00 28.55 576 TYR C N 1
ATOM 3312 C CA . TYR C 1 106 ? 41.853 -0.690 -14.859 1.00 30.48 576 TYR C CA 1
ATOM 3313 C C . TYR C 1 106 ? 42.125 0.587 -15.644 1.00 29.25 576 TYR C C 1
ATOM 3314 O O . TYR C 1 106 ? 42.019 0.614 -16.875 1.00 30.92 576 TYR C O 1
ATOM 3323 N N . THR C 1 107 ? 42.463 1.641 -14.924 1.00 29.49 577 THR C N 1
ATOM 3324 C CA . THR C 1 107 ? 42.953 2.868 -15.524 1.00 27.94 577 THR C CA 1
ATOM 3325 C C . THR C 1 107 ? 44.455 2.762 -15.868 1.00 28.21 577 THR C C 1
ATOM 3326 O O . THR C 1 107 ? 45.276 2.242 -15.072 1.00 28.32 577 THR C O 1
ATOM 3330 N N . LEU C 1 108 ? 44.782 3.251 -17.067 1.00 26.34 578 LEU C N 1
ATOM 3331 C CA . LEU C 1 108 ? 46.139 3.269 -17.597 1.00 26.44 578 LEU C CA 1
ATOM 3332 C C . LEU C 1 108 ? 46.706 4.667 -17.377 1.00 28.06 578 LEU C C 1
ATOM 3333 O O . LEU C 1 108 ? 46.137 5.660 -17.873 1.00 27.57 578 LEU C O 1
ATOM 3338 N N . SER C 1 109 ? 47.836 4.749 -16.669 1.00 27.80 579 SER C N 1
ATOM 3339 C CA . SER C 1 109 ? 48.358 6.073 -16.228 1.00 29.50 579 SER C CA 1
ATOM 3340 C C . SER C 1 109 ? 49.871 6.092 -16.259 1.00 28.00 579 SER C C 1
ATOM 3341 O O . SER C 1 109 ? 50.508 5.048 -16.223 1.00 28.60 579 SER C O 1
ATOM 3344 N N . MET C 1 110 ? 50.457 7.276 -16.388 1.00 27.25 580 MET C N 1
ATOM 3345 C CA . MET C 1 110 ? 51.939 7.377 -16.391 1.00 26.42 580 MET C CA 1
ATOM 3346 C C . MET C 1 110 ? 52.494 7.272 -14.985 1.00 27.65 580 MET C C 1
ATOM 3347 O O . MET C 1 110 ? 51.910 7.795 -14.022 1.00 29.31 580 MET C O 1
ATOM 3352 N N . ALA C 1 111 ? 53.653 6.635 -14.876 1.00 28.37 581 ALA C N 1
ATOM 3353 C CA . ALA C 1 111 ? 54.224 6.304 -13.551 1.00 29.18 581 ALA C CA 1
ATOM 3354 C C . ALA C 1 111 ? 54.793 7.578 -12.921 1.00 32.86 581 ALA C C 1
ATOM 3355 O O . ALA C 1 111 ? 54.273 8.062 -11.936 1.00 36.48 581 ALA C O 1
ATOM 3357 N N . ASN C 1 112 ? 55.856 8.096 -13.513 1.00 32.80 582 ASN C N 1
ATOM 3358 C CA . ASN C 1 112 ? 56.539 9.349 -13.104 1.00 35.21 582 ASN C CA 1
ATOM 3359 C C . ASN C 1 112 ? 57.268 9.315 -11.765 1.00 38.25 582 ASN C C 1
ATOM 3360 O O . ASN C 1 112 ? 57.125 8.353 -10.999 1.00 36.30 582 ASN C O 1
ATOM 3365 N N . ALA C 1 113 ? 58.091 10.340 -11.514 1.00 38.03 583 ALA C N 1
ATOM 3366 C CA . ALA C 1 113 ? 58.757 10.504 -10.212 1.00 41.26 583 ALA C CA 1
ATOM 3367 C C . ALA C 1 113 ? 58.692 11.976 -9.787 1.00 41.72 583 ALA C C 1
ATOM 3368 O O . ALA C 1 113 ? 59.736 12.610 -9.506 1.00 45.31 583 ALA C O 1
ATOM 3370 N N . GLY C 1 114 ? 57.471 12.507 -9.748 1.00 40.73 584 GLY C N 1
ATOM 3371 C CA . GLY C 1 114 ? 57.206 13.928 -9.465 1.00 40.00 584 GLY C CA 1
ATOM 3372 C C . GLY C 1 114 ? 56.536 14.672 -10.606 1.00 37.07 584 GLY C C 1
ATOM 3373 O O . GLY C 1 114 ? 56.373 14.137 -11.697 1.00 36.89 584 GLY C O 1
ATOM 3374 N N . SER C 1 115 ? 56.194 15.944 -10.365 1.00 38.07 585 SER C N 1
ATOM 3375 C CA . SER C 1 115 ? 55.535 16.792 -11.348 1.00 36.74 585 SER C CA 1
ATOM 3376 C C . SER C 1 115 ? 56.317 16.879 -12.650 1.00 36.53 585 SER C C 1
ATOM 3377 O O . SER C 1 115 ? 57.531 17.128 -12.629 1.00 36.71 585 SER C O 1
ATOM 3380 N N . ASN C 1 116 ? 55.624 16.670 -13.776 1.00 35.17 586 ASN C N 1
ATOM 3381 C CA . ASN C 1 116 ? 56.190 16.773 -15.120 1.00 34.85 586 ASN C CA 1
ATOM 3382 C C . ASN C 1 116 ? 57.455 15.955 -15.351 1.00 34.24 586 ASN C C 1
ATOM 3383 O O . ASN C 1 116 ? 58.455 16.483 -15.871 1.00 36.50 586 ASN C O 1
ATOM 3388 N N . THR C 1 117 ? 57.441 14.674 -14.952 1.00 32.32 587 THR C N 1
ATOM 3389 C CA . THR C 1 117 ? 58.624 13.814 -15.092 1.00 33.36 587 THR C CA 1
ATOM 3390 C C . THR C 1 117 ? 58.272 12.527 -15.835 1.00 33.24 587 THR C C 1
ATOM 3391 O O . THR C 1 117 ? 58.881 11.465 -15.594 1.00 33.33 587 THR C O 1
ATOM 3395 N N . ASN C 1 118 ? 57.295 12.629 -16.749 1.00 32.73 588 ASN C N 1
ATOM 3396 C CA . ASN C 1 118 ? 56.892 11.447 -17.528 1.00 32.94 588 ASN C CA 1
ATOM 3397 C C . ASN C 1 118 ? 57.972 10.973 -18.487 1.00 32.66 588 ASN C C 1
ATOM 3398 O O . ASN C 1 118 ? 58.598 11.781 -19.174 1.00 32.03 588 ASN C O 1
ATOM 3403 N N . GLY C 1 119 ? 58.176 9.651 -18.529 1.00 31.79 589 GLY C N 1
ATOM 3404 C CA . GLY C 1 119 ? 59.212 9.057 -19.385 1.00 30.72 589 GLY C CA 1
ATOM 3405 C C . GLY C 1 119 ? 58.560 7.990 -20.257 1.00 31.66 589 GLY C C 1
ATOM 3406 O O . GLY C 1 119 ? 57.857 8.292 -21.259 1.00 32.10 589 GLY C O 1
ATOM 3407 N N . SER C 1 120 ? 58.767 6.727 -19.886 1.00 30.82 590 SER C N 1
ATOM 3408 C CA . SER C 1 120 ? 58.117 5.655 -20.600 1.00 31.89 590 SER C CA 1
ATOM 3409 C C . SER C 1 120 ? 57.321 4.751 -19.681 1.00 31.10 590 SER C C 1
ATOM 3410 O O . SER C 1 120 ? 56.431 4.031 -20.166 1.00 29.95 590 SER C O 1
ATOM 3413 N N . GLN C 1 121 ? 57.621 4.772 -18.379 1.00 27.75 591 GLN C N 1
ATOM 3414 C CA . GLN C 1 121 ? 56.903 3.851 -17.463 1.00 30.06 591 GLN C CA 1
ATOM 3415 C C . GLN C 1 121 ? 55.445 4.248 -17.223 1.00 29.29 591 GLN C C 1
ATOM 3416 O O . GLN C 1 121 ? 55.091 5.437 -17.126 1.00 29.01 591 GLN C O 1
ATOM 3422 N N . PHE C 1 122 ? 54.599 3.232 -17.116 1.00 28.43 592 PHE C N 1
ATOM 3423 C CA . PHE C 1 122 ? 53.167 3.416 -16.914 1.00 27.25 592 PHE C CA 1
ATOM 3424 C C . PHE C 1 122 ? 52.655 2.276 -16.047 1.00 29.69 592 PHE C C 1
ATOM 3425 O O . PHE C 1 122 ? 53.380 1.316 -15.788 1.00 28.83 592 PHE C O 1
ATOM 3433 N N . PHE C 1 123 ? 51.411 2.405 -15.593 1.00 28.65 593 PHE C N 1
ATOM 3434 C CA . PHE C 1 123 ? 50.814 1.357 -14.774 1.00 27.25 593 PHE C CA 1
ATOM 3435 C C . PHE C 1 123 ? 49.347 1.249 -15.080 1.00 27.68 593 PHE C C 1
ATOM 3436 O O . PHE C 1 123 ? 48.747 2.155 -15.688 1.00 26.37 593 PHE C O 1
ATOM 3444 N N . ILE C 1 124 ? 48.755 0.151 -14.629 1.00 26.45 594 ILE C N 1
ATOM 3445 C CA . ILE C 1 124 ? 47.327 -0.104 -14.805 1.00 27.47 594 ILE C CA 1
ATOM 3446 C C . ILE C 1 124 ? 46.812 -0.489 -13.432 1.00 29.35 594 ILE C C 1
ATOM 3447 O O . ILE C 1 124 ? 47.382 -1.366 -12.773 1.00 29.67 594 ILE C O 1
ATOM 3452 N N . THR C 1 125 ? 45.777 0.212 -12.957 1.00 29.41 595 THR C N 1
ATOM 3453 C CA . THR C 1 125 ? 45.246 -0.048 -11.625 1.00 28.48 595 THR C CA 1
ATOM 3454 C C . THR C 1 125 ? 44.287 -1.276 -11.648 1.00 29.62 595 THR C C 1
ATOM 3455 O O . THR C 1 125 ? 43.748 -1.632 -12.709 1.00 29.98 595 THR C O 1
ATOM 3459 N N . VAL C 1 126 ? 44.030 -1.857 -10.476 1.00 30.71 596 VAL C N 1
ATOM 3460 C CA . VAL C 1 126 ? 43.050 -2.964 -10.372 1.00 32.40 596 VAL C CA 1
ATOM 3461 C C . VAL C 1 126 ? 41.847 -2.587 -9.460 1.00 33.41 596 VAL C C 1
ATOM 3462 O O . VAL C 1 126 ? 40.928 -3.404 -9.253 1.00 34.54 596 VAL C O 1
ATOM 3466 N N . VAL C 1 127 ? 41.853 -1.342 -8.956 1.00 34.71 597 VAL C N 1
ATOM 3467 C CA . VAL C 1 127 ? 40.862 -0.768 -8.079 1.00 34.30 597 VAL C CA 1
ATOM 3468 C C . VAL C 1 127 ? 40.810 0.759 -8.361 1.00 34.49 597 VAL C C 1
ATOM 3469 O O . VAL C 1 127 ? 41.762 1.327 -8.965 1.00 33.65 597 VAL C O 1
ATOM 3473 N N . PRO C 1 128 ? 39.729 1.429 -7.940 1.00 34.02 598 PRO C N 1
ATOM 3474 C CA . PRO C 1 128 ? 39.742 2.920 -7.980 1.00 33.84 598 PRO C CA 1
ATOM 3475 C C . PRO C 1 128 ? 40.900 3.453 -7.134 1.00 34.77 598 PRO C C 1
ATOM 3476 O O . PRO C 1 128 ? 41.185 2.900 -6.058 1.00 34.39 598 PRO C O 1
ATOM 3480 N N . THR C 1 129 ? 41.597 4.479 -7.630 1.00 34.53 599 THR C N 1
ATOM 3481 C CA . THR C 1 129 ? 42.758 5.041 -6.953 1.00 33.05 599 THR C CA 1
ATOM 3482 C C . THR C 1 129 ? 42.685 6.573 -7.035 1.00 33.39 599 THR C C 1
ATOM 3483 O O . THR C 1 129 ? 43.621 7.217 -7.554 1.00 31.97 599 THR C O 1
ATOM 3487 N N . PRO C 1 130 ? 41.574 7.163 -6.527 1.00 34.07 600 PRO C N 1
ATOM 3488 C CA . PRO C 1 130 ? 41.364 8.604 -6.690 1.00 35.69 600 PRO C CA 1
ATOM 3489 C C . PRO C 1 130 ? 42.458 9.478 -6.087 1.00 35.11 600 PRO C C 1
ATOM 3490 O O . PRO C 1 130 ? 42.587 10.649 -6.531 1.00 34.91 600 PRO C O 1
ATOM 3494 N N . TRP C 1 131 ? 43.207 8.969 -5.097 1.00 35.21 601 TRP C N 1
ATOM 3495 C CA . TRP C 1 131 ? 44.335 9.747 -4.520 1.00 35.15 601 TRP C CA 1
ATOM 3496 C C . TRP C 1 131 ? 45.423 10.010 -5.558 1.00 34.57 601 TRP C C 1
ATOM 3497 O O . TRP C 1 131 ? 46.335 10.838 -5.314 1.00 36.48 601 TRP C O 1
ATOM 3508 N N . LEU C 1 132 ? 45.341 9.314 -6.715 1.00 31.50 602 LEU C N 1
ATOM 3509 C CA . LEU C 1 132 ? 46.298 9.565 -7.796 1.00 31.80 602 LEU C CA 1
ATOM 3510 C C . LEU C 1 132 ? 45.861 10.654 -8.771 1.00 32.31 602 LEU C C 1
ATOM 3511 O O . LEU C 1 132 ? 46.642 11.065 -9.626 1.00 33.39 602 LEU C O 1
ATOM 3516 N N . ASP C 1 133 ? 44.611 11.100 -8.666 1.00 31.44 603 ASP C N 1
ATOM 3517 C CA . ASP C 1 133 ? 44.085 12.150 -9.582 1.00 32.07 603 ASP C CA 1
ATOM 3518 C C . ASP C 1 133 ? 44.935 13.421 -9.476 1.00 31.09 603 ASP C C 1
ATOM 3519 O O . ASP C 1 133 ? 45.267 13.856 -8.378 1.00 32.98 603 ASP C O 1
ATOM 3524 N N . ASN C 1 134 ? 45.257 14.013 -10.622 1.00 31.50 604 ASN C N 1
ATOM 3525 C CA . ASN C 1 134 ? 46.084 15.201 -10.684 1.00 33.49 604 ASN C CA 1
ATOM 3526 C C . ASN C 1 134 ? 47.489 15.025 -10.130 1.00 33.23 604 ASN C C 1
ATOM 3527 O O . ASN C 1 134 ? 48.156 16.018 -9.769 1.00 33.34 604 ASN C O 1
ATOM 3532 N N . LYS C 1 135 ? 47.923 13.767 -10.046 1.00 32.11 605 LYS C N 1
ATOM 3533 C CA . LYS C 1 135 ? 49.320 13.443 -9.763 1.00 31.66 605 LYS C CA 1
ATOM 3534 C C . LYS C 1 135 ? 49.888 12.574 -10.903 1.00 31.09 605 LYS C C 1
ATOM 3535 O O . LYS C 1 135 ? 51.057 12.682 -11.241 1.00 33.62 605 LYS C O 1
ATOM 3541 N N . HIS C 1 136 ? 49.061 11.697 -11.474 1.00 28.60 606 HIS C N 1
ATOM 3542 C CA . HIS C 1 136 ? 49.499 10.864 -12.624 1.00 26.39 606 HIS C CA 1
ATOM 3543 C C . HIS C 1 136 ? 48.589 11.092 -13.798 1.00 27.64 606 HIS C C 1
ATOM 3544 O O . HIS C 1 136 ? 47.333 11.120 -13.623 1.00 30.67 606 HIS C O 1
ATOM 3551 N N . THR C 1 137 ? 49.180 11.219 -14.994 1.00 27.38 607 THR C N 1
ATOM 3552 C CA . THR C 1 137 ? 48.375 11.365 -16.219 1.00 29.63 607 THR C CA 1
ATOM 3553 C C . THR C 1 137 ? 47.601 10.104 -16.517 1.00 28.75 607 THR C C 1
ATOM 3554 O O . THR C 1 137 ? 48.213 9.050 -16.669 1.00 30.74 607 THR C O 1
ATOM 3558 N N . VAL C 1 138 ? 46.267 10.216 -16.599 1.00 26.46 608 VAL C N 1
ATOM 3559 C CA . VAL C 1 138 ? 45.380 9.106 -17.003 1.00 26.78 608 VAL C CA 1
ATOM 3560 C C . VAL C 1 138 ? 45.280 9.197 -18.534 1.00 28.26 608 VAL C C 1
ATOM 3561 O O . VAL C 1 138 ? 44.823 10.224 -19.096 1.00 28.91 608 VAL C O 1
ATOM 3565 N N . PHE C 1 139 ? 45.735 8.159 -19.222 1.00 26.69 609 PHE C N 1
ATOM 3566 C CA . PHE C 1 139 ? 45.718 8.244 -20.677 1.00 26.14 609 PHE C CA 1
ATOM 3567 C C . PHE C 1 139 ? 45.031 7.096 -21.385 1.00 26.13 609 PHE C C 1
ATOM 3568 O O . PHE C 1 139 ? 45.000 7.053 -22.619 1.00 27.76 609 PHE C O 1
ATOM 3576 N N . GLY C 1 140 ? 44.434 6.175 -20.612 1.00 27.40 610 GLY C N 1
ATOM 3577 C CA . GLY C 1 140 ? 43.630 5.110 -21.209 1.00 27.34 610 GLY C CA 1
ATOM 3578 C C . GLY C 1 140 ? 42.876 4.292 -20.160 1.00 27.56 610 GLY C C 1
ATOM 3579 O O . GLY C 1 140 ? 42.935 4.574 -18.932 1.00 28.89 610 GLY C O 1
ATOM 3580 N N . ARG C 1 141 ? 42.218 3.238 -20.623 1.00 29.82 611 ARG C N 1
ATOM 3581 C CA . ARG C 1 141 ? 41.420 2.387 -19.741 1.00 28.18 611 ARG C CA 1
ATOM 3582 C C . ARG C 1 141 ? 41.368 1.002 -20.381 1.00 27.48 611 ARG C C 1
ATOM 3583 O O . ARG C 1 141 ? 41.204 0.891 -21.602 1.00 29.59 611 ARG C O 1
ATOM 3591 N N . VAL C 1 142 ? 41.481 -0.062 -19.598 1.00 27.61 612 VAL C N 1
ATOM 3592 C CA . VAL C 1 142 ? 41.345 -1.406 -20.202 1.00 29.63 612 VAL C CA 1
ATOM 3593 C C . VAL C 1 142 ? 39.869 -1.674 -20.585 1.00 30.17 612 VAL C C 1
ATOM 3594 O O . VAL C 1 142 ? 38.945 -1.356 -19.799 1.00 29.86 612 VAL C O 1
ATOM 3598 N N . THR C 1 143 ? 39.654 -2.261 -21.767 1.00 30.51 613 THR C N 1
ATOM 3599 C CA . THR C 1 143 ? 38.278 -2.574 -22.260 1.00 29.53 613 THR C CA 1
ATOM 3600 C C . THR C 1 143 ? 38.028 -4.080 -22.335 1.00 30.10 613 THR C C 1
ATOM 3601 O O . THR C 1 143 ? 36.879 -4.558 -22.354 1.00 32.63 613 THR C O 1
ATOM 3605 N N . LYS C 1 144 ? 39.128 -4.791 -22.447 1.00 28.85 614 LYS C N 1
ATOM 3606 C CA . LYS C 1 144 ? 39.090 -6.263 -22.532 1.00 28.73 614 LYS C CA 1
ATOM 3607 C C . LYS C 1 144 ? 40.379 -6.834 -21.969 1.00 32.08 614 LYS C C 1
ATOM 3608 O O . LYS C 1 144 ? 41.425 -6.260 -22.177 1.00 32.48 614 LYS C O 1
ATOM 3614 N N . GLY C 1 145 ? 40.304 -7.965 -21.248 1.00 32.27 615 GLY C N 1
ATOM 3615 C CA . GLY C 1 145 ? 41.515 -8.514 -20.609 1.00 31.82 615 GLY C CA 1
ATOM 3616 C C . GLY C 1 145 ? 41.653 -8.076 -19.166 1.00 32.99 615 GLY C C 1
ATOM 3617 O O . GLY C 1 145 ? 42.736 -8.159 -18.562 1.00 33.30 615 GLY C O 1
ATOM 3618 N N . MET C 1 146 ? 40.519 -7.701 -18.581 1.00 31.32 616 MET C N 1
ATOM 3619 C CA . MET C 1 146 ? 40.474 -7.343 -17.165 1.00 32.77 616 MET C CA 1
ATOM 3620 C C . MET C 1 146 ? 40.933 -8.501 -16.268 1.00 33.61 616 MET C C 1
ATOM 3621 O O . MET C 1 146 ? 41.622 -8.296 -15.268 1.00 33.71 616 MET C O 1
ATOM 3626 N N . GLU C 1 147 ? 40.597 -9.724 -16.658 1.00 34.05 617 GLU C N 1
ATOM 3627 C CA . GLU C 1 147 ? 41.017 -10.852 -15.861 1.00 34.30 617 GLU C CA 1
ATOM 3628 C C . GLU C 1 147 ? 42.531 -11.039 -15.975 1.00 35.45 617 GLU C C 1
ATOM 3629 O O . GLU C 1 147 ? 43.173 -11.534 -15.038 1.00 35.20 617 GLU C O 1
ATOM 3635 N N . VAL C 1 148 ? 43.089 -10.656 -17.131 1.00 32.81 618 VAL C N 1
ATOM 3636 C CA . VAL C 1 148 ? 44.543 -10.719 -17.323 1.00 33.99 618 VAL C CA 1
ATOM 3637 C C . VAL C 1 148 ? 45.237 -9.760 -16.350 1.00 33.85 618 VAL C C 1
ATOM 3638 O O . VAL C 1 148 ? 46.180 -10.121 -15.621 1.00 33.92 618 VAL C O 1
ATOM 3642 N N . VAL C 1 149 ? 44.780 -8.512 -16.334 1.00 31.42 619 VAL C N 1
ATOM 3643 C CA . VAL C 1 149 ? 45.301 -7.573 -15.356 1.00 32.11 619 VAL C CA 1
ATOM 3644 C C . VAL C 1 149 ? 45.192 -8.099 -13.915 1.00 31.62 619 VAL C C 1
ATOM 3645 O O . VAL C 1 149 ? 46.166 -8.098 -13.183 1.00 33.69 619 VAL C O 1
ATOM 3649 N N . GLN C 1 150 ? 44.016 -8.600 -13.538 1.00 33.74 620 GLN C N 1
ATOM 3650 C CA . GLN C 1 150 ? 43.843 -9.203 -12.192 1.00 35.03 620 GLN C CA 1
ATOM 3651 C C . GLN C 1 150 ? 44.887 -10.298 -11.914 1.00 37.06 620 GLN C C 1
ATOM 3652 O O . GLN C 1 150 ? 45.569 -10.278 -10.868 1.00 37.32 620 GLN C O 1
ATOM 3658 N N . ARG C 1 151 ? 45.046 -11.217 -12.872 1.00 37.05 621 ARG C N 1
ATOM 3659 C CA . ARG C 1 151 ? 45.985 -12.338 -12.721 1.00 38.76 621 ARG C CA 1
ATOM 3660 C C . ARG C 1 151 ? 47.400 -11.823 -12.491 1.00 36.73 621 ARG C C 1
ATOM 3661 O O . ARG C 1 151 ? 48.124 -12.278 -11.580 1.00 38.45 621 ARG C O 1
ATOM 3669 N N . ILE C 1 152 ? 47.785 -10.828 -13.292 1.00 34.83 622 ILE C N 1
ATOM 3670 C CA . ILE C 1 152 ? 49.132 -10.290 -13.197 1.00 34.89 622 ILE C CA 1
ATOM 3671 C C . ILE C 1 152 ? 49.312 -9.689 -11.829 1.00 33.89 622 ILE C C 1
ATOM 3672 O O . ILE C 1 152 ? 50.384 -9.848 -11.239 1.00 34.84 622 ILE C O 1
ATOM 3677 N N . SER C 1 153 ? 48.293 -8.969 -11.324 1.00 33.72 623 SER C N 1
ATOM 3678 C CA . SER C 1 153 ? 48.434 -8.252 -10.039 1.00 35.47 623 SER C CA 1
ATOM 3679 C C . SER C 1 153 ? 48.597 -9.179 -8.852 1.00 37.15 623 SER C C 1
ATOM 3680 O O . SER C 1 153 ? 48.995 -8.734 -7.757 1.00 38.22 623 SER C O 1
ATOM 3683 N N . ASN C 1 154 ? 48.214 -10.439 -9.060 1.00 36.39 624 ASN C N 1
ATOM 3684 C CA . ASN C 1 154 ? 48.285 -11.457 -7.994 1.00 38.86 624 ASN C CA 1
ATOM 3685 C C . ASN C 1 154 ? 49.491 -12.407 -8.030 1.00 41.94 624 ASN C C 1
ATOM 3686 O O . ASN C 1 154 ? 49.567 -13.340 -7.211 1.00 43.98 624 ASN C O 1
ATOM 3691 N N . VAL C 1 155 ? 50.406 -12.227 -8.975 1.00 40.61 625 VAL C N 1
ATOM 3692 C CA . VAL C 1 155 ? 51.619 -13.055 -8.984 1.00 40.40 625 VAL C CA 1
ATOM 3693 C C . VAL C 1 155 ? 52.483 -12.844 -7.722 1.00 41.94 625 VAL C C 1
ATOM 3694 O O . VAL C 1 155 ? 52.383 -11.816 -7.041 1.00 40.42 625 VAL C O 1
ATOM 3698 N N . LYS C 1 156 ? 53.333 -13.828 -7.394 1.00 43.31 626 LYS C N 1
ATOM 3699 C CA . LYS C 1 156 ? 54.163 -13.696 -6.204 1.00 42.69 626 LYS C CA 1
ATOM 3700 C C . LYS C 1 156 ? 55.339 -12.799 -6.484 1.00 41.30 626 LYS C C 1
ATOM 3701 O O . LYS C 1 156 ? 56.039 -12.942 -7.509 1.00 41.27 626 LYS C O 1
ATOM 3707 N N . VAL C 1 157 ? 55.543 -11.863 -5.577 1.00 41.96 627 VAL C N 1
ATOM 3708 C CA . VAL C 1 157 ? 56.644 -10.918 -5.684 1.00 43.49 627 VAL C CA 1
ATOM 3709 C C . VAL C 1 157 ? 57.571 -11.013 -4.467 1.00 45.78 627 VAL C C 1
ATOM 3710 O O . VAL C 1 157 ? 57.155 -11.445 -3.374 1.00 46.23 627 VAL C O 1
ATOM 3714 N N . ASN C 1 158 ? 58.805 -10.563 -4.655 1.00 46.43 628 ASN C N 1
ATOM 3715 C CA . ASN C 1 158 ? 59.727 -10.376 -3.545 1.00 47.91 628 ASN C CA 1
ATOM 3716 C C . ASN C 1 158 ? 59.188 -9.220 -2.719 1.00 49.10 628 ASN C C 1
ATOM 3717 O O . ASN C 1 158 ? 59.060 -8.107 -3.238 1.00 50.91 628 ASN C O 1
ATOM 3722 N N . PRO C 1 159 ? 58.832 -9.476 -1.448 1.00 50.31 629 PRO C N 1
ATOM 3723 C CA . PRO C 1 159 ? 58.191 -8.420 -0.651 1.00 51.28 629 PRO C CA 1
ATOM 3724 C C . PRO C 1 159 ? 59.099 -7.239 -0.332 1.00 53.60 629 PRO C C 1
ATOM 3725 O O . PRO C 1 159 ? 58.610 -6.207 0.140 1.00 54.93 629 PRO C O 1
ATOM 3729 N N . LYS C 1 160 ? 60.397 -7.382 -0.585 1.00 54.22 630 LYS C N 1
ATOM 3730 C CA . LYS C 1 160 ? 61.334 -6.296 -0.321 1.00 56.38 630 LYS C CA 1
ATOM 3731 C C . LYS C 1 160 ? 61.441 -5.322 -1.512 1.00 54.50 630 LYS C C 1
ATOM 3732 O O . LYS C 1 160 ? 61.933 -4.194 -1.361 1.00 54.46 630 LYS C O 1
ATOM 3738 N N . THR C 1 161 ? 60.948 -5.735 -2.683 1.00 49.95 631 THR C N 1
ATOM 3739 C CA . THR C 1 161 ? 61.089 -4.911 -3.898 1.00 47.07 631 THR C CA 1
ATOM 3740 C C . THR C 1 161 ? 59.810 -4.820 -4.721 1.00 45.52 631 THR C C 1
ATOM 3741 O O . THR C 1 161 ? 59.715 -3.972 -5.612 1.00 44.12 631 THR C O 1
ATOM 3745 N N . ASP C 1 162 ? 58.860 -5.723 -4.457 1.00 42.71 632 ASP C N 1
ATOM 3746 C CA . ASP C 1 162 ? 57.646 -5.861 -5.268 1.00 40.56 632 ASP C CA 1
ATOM 3747 C C . ASP C 1 162 ? 57.928 -6.254 -6.715 1.00 39.45 632 ASP C C 1
ATOM 3748 O O . ASP C 1 162 ? 57.093 -6.001 -7.610 1.00 39.64 632 ASP C O 1
ATOM 3753 N N . LYS C 1 163 ? 59.084 -6.886 -6.949 1.00 38.18 633 LYS C N 1
ATOM 3754 C CA . LYS C 1 163 ? 59.409 -7.443 -8.262 1.00 37.95 633 LYS C CA 1
ATOM 3755 C C . LYS C 1 163 ? 58.981 -8.916 -8.326 1.00 39.25 633 LYS C C 1
ATOM 3756 O O . LYS C 1 163 ? 59.332 -9.700 -7.425 1.00 41.21 633 LYS C O 1
ATOM 3762 N N . PRO C 1 164 ? 58.215 -9.292 -9.368 1.00 39.35 634 PRO C N 1
ATOM 3763 C CA . PRO C 1 164 ? 57.788 -10.705 -9.475 1.00 38.19 634 PRO C CA 1
ATOM 3764 C C . PRO C 1 164 ? 58.987 -11.693 -9.502 1.00 41.38 634 PRO C C 1
ATOM 3765 O O . PRO C 1 164 ? 60.004 -11.418 -10.145 1.00 41.51 634 PRO C O 1
ATOM 3769 N N . TYR C 1 165 ? 58.874 -12.819 -8.795 1.00 43.07 635 TYR C N 1
ATOM 3770 C CA . TYR C 1 165 ? 59.977 -13.786 -8.826 1.00 44.44 635 TYR C CA 1
ATOM 3771 C C . TYR C 1 165 ? 60.188 -14.329 -10.235 1.00 45.03 635 TYR C C 1
ATOM 3772 O O . TYR C 1 165 ? 61.328 -14.533 -10.658 1.00 47.73 635 TYR C O 1
ATOM 3781 N N . GLU C 1 166 ? 59.087 -14.551 -10.954 1.00 42.79 636 GLU C N 1
ATOM 3782 C CA . GLU C 1 166 ? 59.130 -14.937 -12.365 1.00 45.47 636 GLU C CA 1
ATOM 3783 C C . GLU C 1 166 ? 58.723 -13.738 -13.181 1.00 44.53 636 GLU C C 1
ATOM 3784 O O . GLU C 1 166 ? 57.726 -13.100 -12.868 1.00 44.29 636 GLU C O 1
ATOM 3790 N N . ASP C 1 167 ? 59.458 -13.466 -14.256 1.00 43.31 637 ASP C N 1
ATOM 3791 C CA . ASP C 1 167 ? 59.164 -12.270 -15.060 1.00 42.04 637 ASP C CA 1
ATOM 3792 C C . ASP C 1 167 ? 57.790 -12.433 -15.708 1.00 41.40 637 ASP C C 1
ATOM 3793 O O . ASP C 1 167 ? 57.435 -13.522 -16.175 1.00 42.53 637 ASP C O 1
ATOM 3798 N N . VAL C 1 168 ? 56.991 -11.368 -15.680 1.00 38.93 638 VAL C N 1
ATOM 3799 C CA . VAL C 1 168 ? 55.817 -11.250 -16.553 1.00 38.38 638 VAL C CA 1
ATOM 3800 C C . VAL C 1 168 ? 56.210 -10.126 -17.514 1.00 37.52 638 VAL C C 1
ATOM 3801 O O . VAL C 1 168 ? 56.602 -9.050 -17.058 1.00 37.18 638 VAL C O 1
ATOM 3805 N N . SER C 1 169 ? 56.106 -10.397 -18.819 1.00 37.34 639 SER C N 1
ATOM 3806 C CA . SER C 1 169 ? 56.678 -9.606 -19.895 1.00 41.33 639 SER C CA 1
ATOM 3807 C C . SER C 1 169 ? 55.592 -9.011 -20.770 1.00 39.31 639 SER C C 1
ATOM 3808 O O . SER C 1 169 ? 54.512 -9.611 -20.931 1.00 39.63 639 SER C O 1
ATOM 3811 N N . ILE C 1 170 ? 55.861 -7.814 -21.296 1.00 37.02 640 ILE C N 1
ATOM 3812 C CA . ILE C 1 170 ? 55.223 -7.353 -22.497 1.00 36.26 640 ILE C CA 1
ATOM 3813 C C . ILE C 1 170 ? 55.937 -8.004 -23.684 1.00 38.31 640 ILE C C 1
ATOM 3814 O O . ILE C 1 170 ? 57.170 -7.892 -23.828 1.00 39.88 640 ILE C O 1
ATOM 3819 N N . ILE C 1 171 ? 55.176 -8.713 -24.520 1.00 39.65 641 ILE C N 1
ATOM 3820 C CA . ILE C 1 171 ? 55.728 -9.242 -25.764 1.00 38.38 641 ILE C CA 1
ATOM 3821 C C . ILE C 1 171 ? 55.887 -8.105 -26.805 1.00 40.49 641 ILE C C 1
ATOM 3822 O O . ILE C 1 171 ? 57.003 -7.792 -27.253 1.00 37.36 641 ILE C O 1
ATOM 3827 N N . ASN C 1 172 ? 54.773 -7.460 -27.144 1.00 40.68 642 ASN C N 1
ATOM 3828 C CA . ASN C 1 172 ? 54.745 -6.255 -27.953 1.00 39.32 642 ASN C CA 1
ATOM 3829 C C . ASN C 1 172 ? 53.424 -5.562 -27.688 1.00 39.70 642 ASN C C 1
ATOM 3830 O O . ASN C 1 172 ? 52.559 -6.096 -26.968 1.00 38.14 642 ASN C O 1
ATOM 3835 N N . ILE C 1 173 ? 53.285 -4.360 -28.232 1.00 38.44 643 ILE C N 1
ATOM 3836 C CA . ILE C 1 173 ? 52.055 -3.583 -28.096 1.00 37.13 643 ILE C CA 1
ATOM 3837 C C . ILE C 1 1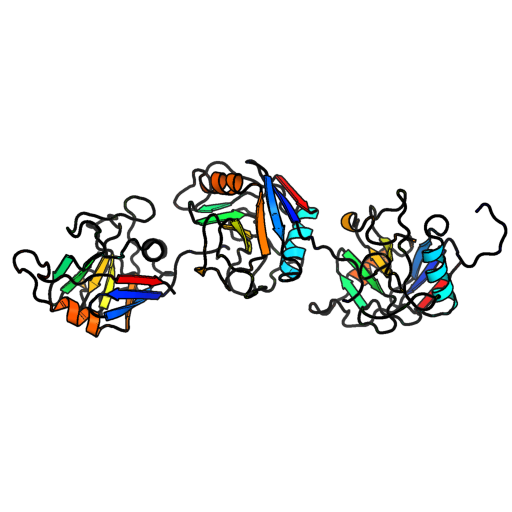73 ? 51.648 -3.188 -29.502 1.00 38.14 643 ILE C C 1
ATOM 3838 O O . ILE C 1 173 ? 52.445 -2.576 -30.265 1.00 40.86 643 ILE C O 1
ATOM 3843 N N . THR C 1 174 ? 50.422 -3.563 -29.857 1.00 36.69 644 THR C N 1
ATOM 3844 C CA . THR C 1 174 ? 49.883 -3.291 -31.166 1.00 38.50 644 THR C CA 1
ATOM 3845 C C . THR C 1 174 ? 48.959 -2.093 -31.138 1.00 39.00 644 THR C C 1
ATOM 3846 O O . THR C 1 174 ? 47.892 -2.136 -30.503 1.00 38.83 644 THR C O 1
ATOM 3850 N N . VAL C 1 175 ? 49.369 -1.031 -31.827 1.00 37.95 645 VAL C N 1
ATOM 3851 C CA . VAL C 1 175 ? 48.564 0.180 -31.939 1.00 39.36 645 VAL C CA 1
ATOM 3852 C C . VAL C 1 175 ? 47.577 0.100 -33.105 1.00 40.85 645 VAL C C 1
ATOM 3853 O O . VAL C 1 175 ? 47.970 -0.176 -34.245 1.00 42.71 645 VAL C O 1
ATOM 3857 N N . LYS C 1 176 ? 46.294 0.337 -32.830 1.00 41.69 646 LYS C N 1
ATOM 3858 C CA . LYS C 1 176 ? 45.290 0.285 -33.896 1.00 47.62 646 LYS C CA 1
ATOM 3859 C C . LYS C 1 176 ? 45.417 1.433 -34.899 1.00 48.71 646 LYS C C 1
ATOM 3860 O O . LYS C 1 176 ? 45.606 2.595 -34.518 1.00 47.80 646 LYS C O 1
#

Nearest PDB structures (foldseek):
  5yzg-assembly1_2  TM=1.006E+00  e=1.796E-34  Homo sapiens
  2a2n-assembly2_B  TM=1.000E+00  e=8.255E-34  Homo sapiens
  8i0w-assembly1_3  TM=9.916E-01  e=1.091E-32  Homo sapiens
  9fmd-assembly1_w  TM=9.828E-01  e=1.043E-29  Homo sapiens
  7dvq-assembly1_9  TM=9.411E-01  e=7.774E-22  Homo sapiens